Protein AF-A0A2W5T8I3-F1 (afdb_monomer)

Sequence (502 aa):
MRQVSIVLLALAMSGCCCGGSLKKETYASVPLTLAEAKDLAKTGAEVTVTRETRSSVSSGGFACAHSPLCVIVLPIVLFQAAFPAKWDAVVVKKDGKVVLVAEYETNGALIHAQHLVGDELRETRFVELRALGKKAYVDSARLVPLPDGGLNRISLPLSGQHDFIQEERALLASTKDPRKRAEAIREARLQLEEEGLAFARERLSDPAEDDKTKSLVLVGNCEADLVEAAEEAPGPWTDLQLASCYESGPKKDAMYRKVAQAACAEGTSDDLLDEMERELTREHSQLVPELSKCPPGPRRALLSLWLQQAPDEAELEQLMRSKLADRAQKHLLVTEPSHRVQMVKLIRDDKNTQPILTNLTSHQTVLEPELLASLAEYYVKPKGFFTTSPRAQILRLFDNAARAKAPTQSAREVLLAALARSPKKDDVALYQSALLALGDVSRVPEVSKYVRDPVPLGFPGLEVELPAFALRLHGCTVDQLQALADKKTAAVKCGDRPEAQP

Foldseek 3Di:
DPVVVVVVVVVVVCVVVPLPQFAEAELDPDDFFPVVQVCVVVVVKDKDKDKDFPPPDPDDDPDDDDDPVCVVCVVVVVVCVVPTFIWIWMWIGDPNHTAKTFIAHPVGGTAKMWGDDPNWTWIWHWADQSLLSHIYIAGQFTWDADPVRHTDTHGDQRVVRPCVLVVLVVSLVPDDDLLSNLVNLLSLLVGRPPVSLVSLLVLLQDLPRDQLSLLSNLVVPLDPSSLVSNVNHHDLSSLLSSLVSDDDDDSNLVSLLRNLQLLLDPPNDPVSVVSNLVRCLVVQPSNVVSLVVRDQALSSCQSCLSSLHHDDLVRLVRVCVDPNVLVNLLSQDLVDQSSLVSLLVCCQVVHPLQSSLVVCLVVLRAHAQVSLLSVLVVLLPDPVSDFLQSLLSNLSNLLSNQLVVHDNVNSLVSLVVSLVPDPDPLSVLSSLLSNLSNPPVVSQLVLLQQQAPPADPDRDRHSSNSSSSSLVQQAADNVQSVCSNVVVDSDDDGDHRPNDDD

Structure (mmCIF, N/CA/C/O backbone):
data_AF-A0A2W5T8I3-F1
#
_entry.id   AF-A0A2W5T8I3-F1
#
loop_
_atom_site.group_PDB
_atom_site.id
_atom_site.type_symbol
_atom_site.label_atom_id
_atom_site.label_alt_id
_atom_site.label_comp_id
_atom_site.label_asym_id
_atom_site.label_entity_id
_atom_site.label_seq_id
_atom_site.pdbx_PDB_ins_code
_atom_site.Cartn_x
_atom_site.Cartn_y
_atom_site.Cartn_z
_atom_site.occupancy
_atom_site.B_iso_or_equiv
_atom_site.auth_seq_id
_atom_site.auth_comp_id
_atom_site.auth_asym_id
_atom_site.auth_atom_id
_atom_site.pdbx_PDB_model_num
ATOM 1 N N . MET A 1 1 ? -32.036 7.475 -23.024 1.00 41.59 1 MET A N 1
ATOM 2 C CA . MET A 1 1 ? -31.032 6.586 -22.386 1.00 41.59 1 MET A CA 1
ATOM 3 C C . MET A 1 1 ? -30.065 7.306 -21.422 1.00 41.59 1 MET A C 1
ATOM 5 O O . MET A 1 1 ? -28.977 6.808 -21.192 1.00 41.59 1 MET A O 1
ATOM 9 N N . ARG A 1 2 ? -30.440 8.438 -20.795 1.00 31.78 2 ARG A N 1
ATOM 10 C CA . ARG A 1 2 ? -29.611 9.126 -19.770 1.00 31.78 2 ARG A CA 1
ATOM 11 C C . ARG A 1 2 ? -30.223 9.139 -18.357 1.00 31.78 2 ARG A C 1
ATOM 13 O O . ARG A 1 2 ? -29.573 9.581 -17.425 1.00 31.78 2 ARG A O 1
ATOM 20 N N . GLN A 1 3 ? -31.437 8.609 -18.186 1.00 31.53 3 GLN A N 1
ATOM 21 C CA . GLN A 1 3 ? -32.122 8.519 -16.885 1.00 31.53 3 GLN A CA 1
ATOM 22 C C . GLN A 1 3 ? -31.945 7.166 -16.173 1.00 31.53 3 GLN A C 1
ATOM 24 O O . GLN A 1 3 ? -32.272 7.054 -14.999 1.00 31.53 3 GLN A O 1
ATOM 29 N N . VAL A 1 4 ? -31.380 6.153 -16.839 1.00 35.38 4 VAL A N 1
ATOM 30 C CA . VAL A 1 4 ? -31.184 4.813 -16.247 1.00 35.38 4 VAL A CA 1
ATOM 31 C C . VAL A 1 4 ? -29.911 4.748 -15.384 1.00 35.38 4 VAL A C 1
ATOM 33 O O . VAL A 1 4 ? -29.843 3.972 -14.437 1.00 35.38 4 VAL A O 1
ATOM 36 N N . SER A 1 5 ? -28.927 5.621 -15.625 1.00 34.28 5 SER A N 1
ATOM 37 C CA . SER A 1 5 ? -27.641 5.600 -14.909 1.00 34.28 5 SER A CA 1
ATOM 38 C C . SER A 1 5 ? -27.685 6.209 -13.499 1.00 34.28 5 SER A C 1
ATOM 40 O O . SER A 1 5 ? -26.857 5.853 -12.669 1.00 34.28 5 SER A O 1
ATOM 42 N N . ILE A 1 6 ? -28.653 7.083 -13.194 1.00 38.66 6 ILE A N 1
ATOM 43 C CA . ILE A 1 6 ? -28.779 7.708 -11.860 1.00 38.66 6 ILE A CA 1
ATOM 44 C C . ILE A 1 6 ? -29.462 6.757 -10.862 1.00 38.66 6 ILE A C 1
ATOM 46 O O . ILE A 1 6 ? -29.128 6.750 -9.680 1.00 38.66 6 ILE A O 1
ATOM 50 N N . VAL A 1 7 ? -30.350 5.880 -11.341 1.00 39.03 7 VAL A N 1
ATOM 51 C CA . VAL A 1 7 ? -31.043 4.895 -10.494 1.00 39.03 7 VAL A CA 1
ATOM 52 C C . VAL A 1 7 ? -30.097 3.770 -10.049 1.00 39.03 7 VAL A C 1
ATOM 54 O O . VAL A 1 7 ? -30.164 3.338 -8.902 1.00 39.03 7 VAL A O 1
ATOM 57 N N . LEU A 1 8 ? -29.143 3.355 -10.893 1.00 36.75 8 LEU A N 1
ATOM 58 C CA . LEU A 1 8 ? -28.149 2.337 -10.521 1.00 36.75 8 LEU A CA 1
ATOM 59 C C . LEU A 1 8 ? -27.115 2.827 -9.491 1.00 36.75 8 LEU A C 1
ATOM 61 O O . LEU A 1 8 ? -26.665 2.030 -8.671 1.00 36.75 8 LEU A O 1
ATOM 65 N N . LEU A 1 9 ? -26.776 4.121 -9.477 1.00 35.03 9 LEU A N 1
ATOM 66 C CA . LEU A 1 9 ? -25.848 4.680 -8.485 1.00 35.03 9 LEU A CA 1
ATOM 67 C C . LEU A 1 9 ? -26.503 4.811 -7.095 1.00 35.03 9 LEU A C 1
ATOM 69 O O . LEU A 1 9 ? -25.846 4.591 -6.080 1.00 35.03 9 LEU A O 1
ATOM 73 N N . ALA A 1 10 ? -27.812 5.086 -7.044 1.00 39.25 10 ALA A N 1
ATOM 74 C CA . ALA A 1 10 ? -28.585 5.090 -5.800 1.00 39.25 10 ALA A CA 1
ATOM 75 C C . ALA A 1 10 ? -28.815 3.668 -5.247 1.00 39.25 10 ALA A C 1
ATOM 77 O O . ALA A 1 10 ? -28.741 3.455 -4.038 1.00 39.25 10 ALA A O 1
ATOM 78 N N . LEU A 1 11 ? -29.009 2.672 -6.122 1.00 37.78 11 LEU A N 1
ATOM 79 C CA . LEU A 1 11 ? -29.131 1.267 -5.716 1.00 37.78 11 LEU A CA 1
ATOM 80 C C . LEU A 1 11 ? -27.802 0.671 -5.220 1.00 37.78 11 LEU A C 1
ATOM 82 O O . LEU A 1 11 ? -27.807 -0.063 -4.231 1.00 37.78 11 LEU A O 1
ATOM 86 N N . ALA A 1 12 ? -26.661 1.048 -5.806 1.00 37.72 12 ALA A N 1
ATOM 87 C CA . ALA A 1 12 ? -25.344 0.622 -5.320 1.00 37.72 12 ALA A CA 1
ATOM 88 C C . ALA A 1 12 ? -24.998 1.201 -3.932 1.00 37.72 12 ALA A C 1
ATOM 90 O O . ALA A 1 12 ? -24.348 0.527 -3.136 1.00 37.72 12 ALA A O 1
ATOM 91 N N . MET A 1 13 ? -25.489 2.402 -3.597 1.00 35.66 13 MET A N 1
ATO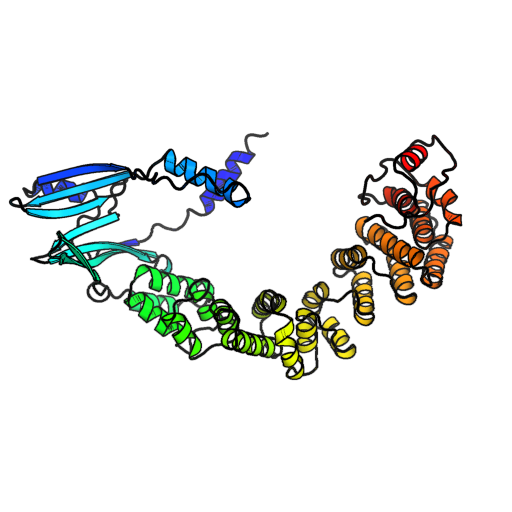M 92 C CA . MET A 1 13 ? -25.338 2.977 -2.250 1.00 35.66 13 MET A CA 1
ATOM 93 C C . MET A 1 13 ? -26.336 2.411 -1.227 1.00 35.66 13 MET A C 1
ATOM 95 O O . MET A 1 13 ? -26.045 2.407 -0.034 1.00 35.66 13 MET A O 1
ATOM 99 N N . SER A 1 14 ? -27.471 1.858 -1.668 1.00 36.25 14 SER A N 1
ATOM 100 C CA . SER A 1 14 ? -28.411 1.153 -0.780 1.00 36.25 14 SER A CA 1
ATOM 101 C C . SER A 1 14 ? -27.966 -0.272 -0.406 1.00 36.25 14 SER A C 1
ATOM 103 O O . SER A 1 14 ? -28.430 -0.824 0.590 1.00 36.25 14 SER A O 1
ATOM 105 N N . GLY A 1 15 ? -27.018 -0.853 -1.154 1.00 30.86 15 GLY A N 1
ATOM 106 C CA . GLY A 1 15 ? -26.476 -2.195 -0.904 1.00 30.86 15 GLY A CA 1
ATOM 107 C C . GLY A 1 15 ? -25.612 -2.318 0.360 1.00 30.86 15 GLY A C 1
ATOM 108 O O . GLY A 1 15 ? -25.410 -3.428 0.842 1.00 30.86 15 GLY A O 1
ATOM 109 N N . CYS A 1 16 ? -25.158 -1.200 0.940 1.00 37.78 16 CYS A N 1
ATOM 110 C CA . CYS A 1 16 ? -24.449 -1.178 2.228 1.00 37.78 16 CYS A CA 1
ATOM 111 C C . CYS A 1 16 ? -25.392 -1.086 3.447 1.00 37.78 16 CYS A C 1
ATOM 113 O O . CYS A 1 16 ? -24.935 -1.176 4.583 1.00 37.78 16 CYS A O 1
ATOM 115 N N . CYS A 1 17 ? -26.706 -0.926 3.244 1.00 33.44 17 CYS A N 1
ATOM 116 C CA . CYS A 1 17 ? -27.687 -0.767 4.326 1.00 33.44 17 CYS A CA 1
ATOM 117 C C . CYS A 1 17 ? -28.330 -2.085 4.797 1.00 33.44 17 CYS A C 1
ATOM 119 O O . CYS A 1 17 ? -29.236 -2.052 5.623 1.00 33.44 17 CYS A O 1
ATOM 121 N N . CYS A 1 18 ? -27.860 -3.245 4.328 1.00 35.25 18 CYS A N 1
ATOM 122 C CA . CYS A 1 18 ? -28.290 -4.560 4.827 1.00 35.25 18 CYS A CA 1
ATOM 123 C C . CYS A 1 18 ? -27.475 -5.031 6.048 1.00 35.25 18 CYS A C 1
ATOM 125 O O . CYS A 1 18 ? -27.253 -6.227 6.229 1.00 35.25 18 CYS A O 1
ATOM 127 N N . GLY A 1 19 ? -27.021 -4.105 6.896 1.00 44.81 19 GLY A N 1
ATOM 128 C CA . GLY A 1 19 ? -26.672 -4.453 8.269 1.00 44.81 19 GLY A CA 1
ATOM 129 C C . GLY A 1 19 ? -27.969 -4.813 8.981 1.00 44.81 19 GLY A C 1
ATOM 130 O O . GLY A 1 19 ? -28.827 -3.947 9.149 1.00 44.81 19 GLY A O 1
ATOM 131 N N . GLY A 1 20 ? -28.156 -6.090 9.324 1.00 55.31 20 GLY A N 1
ATOM 132 C CA . GLY A 1 20 ? -29.313 -6.528 10.102 1.00 55.31 20 GLY A CA 1
ATOM 133 C C . GLY A 1 20 ? -29.509 -5.616 11.314 1.00 55.31 20 GLY A C 1
ATOM 134 O O . GLY A 1 20 ? -28.536 -5.184 11.932 1.00 55.31 20 GLY A O 1
ATOM 135 N N . SER A 1 21 ? -30.759 -5.272 11.623 1.00 77.38 21 SER A N 1
ATOM 136 C CA . SER A 1 21 ? -31.069 -4.422 12.772 1.00 77.38 21 SER A CA 1
ATOM 137 C C . SER A 1 21 ? -30.440 -5.014 14.035 1.00 77.38 21 SER A C 1
ATOM 139 O O . SER A 1 21 ? -30.730 -6.166 14.364 1.00 77.38 21 SER A O 1
ATOM 141 N N . LEU A 1 22 ? -29.601 -4.238 14.730 1.00 86.50 22 LEU A N 1
ATOM 142 C CA . LEU A 1 22 ? -28.978 -4.665 15.984 1.00 86.50 22 LEU A CA 1
ATOM 143 C C . LEU A 1 22 ? -30.056 -5.094 16.986 1.00 86.50 22 LEU A C 1
ATOM 145 O O . LEU A 1 22 ? -31.086 -4.423 17.129 1.00 86.50 22 LEU A O 1
ATOM 149 N N . LYS A 1 23 ? -29.816 -6.200 17.693 1.00 89.81 23 LYS A N 1
ATOM 150 C CA . LYS A 1 23 ? -30.704 -6.671 18.755 1.00 89.81 23 LYS A CA 1
ATOM 151 C C . LYS A 1 23 ? -30.699 -5.639 19.879 1.00 89.81 23 LYS A C 1
ATOM 153 O O . LYS A 1 23 ? -29.652 -5.350 20.458 1.00 89.81 23 LYS A O 1
ATOM 158 N N . LYS A 1 24 ? -31.868 -5.065 20.162 1.00 88.25 24 LYS A N 1
ATOM 159 C CA . LYS A 1 24 ? -32.041 -4.108 21.256 1.00 88.25 24 LYS A CA 1
ATOM 160 C C . LYS A 1 24 ? -32.137 -4.860 22.579 1.00 88.25 24 LYS A C 1
ATOM 162 O O . LYS A 1 24 ? -32.977 -5.748 22.713 1.00 88.25 24 LYS A O 1
ATOM 167 N N . GLU A 1 25 ? -31.301 -4.488 23.536 1.00 91.25 25 GLU A N 1
ATOM 168 C CA . GLU A 1 25 ? -31.305 -5.014 24.903 1.00 91.25 25 GLU A CA 1
ATOM 169 C C . GLU A 1 25 ? -31.332 -3.835 25.882 1.00 91.25 25 GLU A C 1
ATOM 171 O O . GLU A 1 25 ? -30.866 -2.739 25.564 1.00 91.25 25 GLU A O 1
ATOM 176 N N . THR A 1 26 ? -31.929 -4.023 27.055 1.00 89.94 26 THR A N 1
ATOM 177 C CA . THR A 1 26 ? -32.004 -2.970 28.068 1.00 89.94 26 THR A CA 1
ATOM 178 C C . THR A 1 26 ? -31.643 -3.517 29.426 1.00 89.94 26 THR A C 1
ATOM 180 O O . THR A 1 26 ? -32.146 -4.560 29.841 1.00 89.94 26 THR A O 1
ATOM 183 N N . TYR A 1 27 ? -30.782 -2.775 30.100 1.00 89.50 27 TYR A N 1
ATOM 184 C CA . TYR A 1 27 ? -30.349 -3.011 31.470 1.00 89.50 27 TYR A CA 1
ATOM 185 C C . TYR A 1 27 ? -30.608 -1.776 32.346 1.00 89.50 27 TYR A C 1
ATOM 187 O O . TYR A 1 27 ? -30.509 -1.850 33.566 1.00 89.50 27 TYR A O 1
ATOM 195 N N . ALA A 1 28 ? -31.003 -0.661 31.722 1.00 85.06 28 ALA A N 1
ATOM 196 C CA . ALA A 1 28 ? -31.432 0.561 32.380 1.00 85.06 28 ALA A CA 1
ATOM 197 C C . ALA A 1 28 ? -32.933 0.547 32.714 1.00 85.06 28 ALA A C 1
ATOM 199 O O . ALA A 1 28 ? -33.745 -0.087 32.031 1.00 85.06 28 ALA A O 1
ATOM 200 N N . SER A 1 29 ? -33.302 1.307 33.747 1.00 83.50 29 SER A N 1
ATOM 201 C CA . SER A 1 29 ? -34.682 1.446 34.240 1.00 83.50 29 SER A CA 1
ATOM 202 C C . SER A 1 29 ? -35.355 2.732 33.741 1.00 83.50 29 SER A C 1
ATOM 204 O O . SER A 1 29 ? -36.001 3.443 34.511 1.00 83.50 29 SER A O 1
ATOM 206 N N . VAL A 1 30 ? -35.200 3.050 32.452 1.00 90.94 30 VAL A N 1
ATOM 207 C CA . VAL A 1 30 ? -35.780 4.251 31.823 1.00 90.94 30 VAL A CA 1
ATOM 208 C C . VAL A 1 30 ? -36.664 3.896 30.626 1.00 90.94 30 VAL A C 1
ATOM 210 O O . VAL A 1 30 ? -36.440 2.866 29.989 1.00 90.94 30 VAL A O 1
ATOM 213 N N . PRO A 1 31 ? -37.651 4.745 30.280 1.00 92.50 31 PRO A N 1
ATOM 214 C CA . PRO A 1 31 ? -38.389 4.608 29.029 1.00 92.50 31 PRO A CA 1
ATOM 215 C C . PRO A 1 31 ? -37.435 4.652 27.830 1.00 92.50 31 PRO A C 1
ATOM 217 O O . PRO A 1 31 ? -36.652 5.590 27.682 1.00 92.50 31 PRO A O 1
ATOM 220 N N . LEU A 1 32 ? -37.503 3.650 26.957 1.00 91.69 32 LEU A N 1
ATOM 221 C CA . LEU A 1 32 ? -36.641 3.557 25.772 1.00 91.69 32 LEU A CA 1
ATOM 222 C C . LEU A 1 32 ? -37.272 4.223 24.554 1.00 91.69 32 LEU A C 1
ATOM 224 O O . LEU A 1 32 ? -36.594 4.466 23.549 1.00 91.69 32 LEU A O 1
ATOM 228 N N . THR A 1 33 ? -38.573 4.504 24.638 1.00 93.00 33 THR A N 1
ATOM 229 C CA . THR A 1 33 ? -39.315 5.198 23.596 1.00 93.00 33 THR A CA 1
ATOM 230 C C . THR A 1 33 ? -40.023 6.445 24.109 1.00 93.00 33 THR A C 1
ATOM 232 O O . THR A 1 33 ? -40.493 6.508 25.245 1.00 93.00 33 THR A O 1
ATOM 235 N N . LEU A 1 34 ? -40.183 7.438 23.231 1.00 93.50 34 LEU A N 1
ATOM 236 C CA . LEU A 1 34 ? -40.958 8.645 23.529 1.00 93.50 34 LEU A CA 1
ATOM 237 C C . LEU A 1 34 ? -42.411 8.312 23.916 1.00 93.50 34 LEU A C 1
ATOM 239 O O . LEU A 1 34 ? -43.028 9.035 24.696 1.00 93.50 34 LEU A O 1
ATOM 243 N N . ALA A 1 35 ? -42.967 7.227 23.368 1.00 94.00 35 ALA A N 1
ATOM 244 C CA . ALA A 1 35 ? -44.300 6.748 23.719 1.00 94.00 35 ALA A CA 1
ATOM 245 C C . ALA A 1 35 ? -44.356 6.263 25.176 1.00 94.00 35 ALA A C 1
ATOM 247 O O . ALA A 1 35 ? -45.226 6.703 25.924 1.00 94.00 35 ALA A O 1
ATOM 248 N N . GLU A 1 36 ? -43.391 5.444 25.600 1.00 94.00 36 GLU A N 1
ATOM 249 C CA . GLU A 1 36 ? -43.268 4.998 26.995 1.00 94.00 36 GLU A CA 1
ATOM 250 C C . GLU A 1 36 ? -43.058 6.181 27.953 1.00 94.00 36 GLU A C 1
ATOM 252 O O . GLU A 1 36 ? -43.671 6.231 29.018 1.00 94.00 36 GLU A O 1
ATOM 257 N N . ALA A 1 37 ? -42.252 7.175 27.562 1.00 93.25 37 ALA A N 1
ATOM 258 C CA . ALA A 1 37 ? -42.017 8.364 28.381 1.00 93.25 37 ALA A CA 1
ATOM 259 C C . ALA A 1 37 ? -43.290 9.202 28.572 1.00 93.25 37 ALA A C 1
ATOM 261 O O . ALA A 1 37 ? -43.576 9.664 29.675 1.00 93.25 37 ALA A O 1
ATOM 262 N N . LYS A 1 38 ? -44.090 9.370 27.510 1.00 92.62 38 LYS A N 1
ATOM 263 C CA . LYS A 1 38 ? -45.395 10.049 27.576 1.00 92.62 38 LYS A CA 1
ATOM 264 C C . LYS A 1 38 ? -46.400 9.280 28.428 1.00 92.62 38 LYS A C 1
ATOM 266 O O . LYS A 1 38 ? -47.205 9.895 29.124 1.00 92.62 38 LYS A O 1
ATOM 271 N N . ASP A 1 39 ? -46.327 7.955 28.417 1.00 94.81 39 ASP A N 1
ATOM 272 C CA . ASP A 1 39 ? -47.200 7.098 29.214 1.00 94.81 39 ASP A CA 1
ATOM 273 C C . ASP A 1 39 ? -46.960 7.223 30.724 1.00 94.81 39 ASP A C 1
ATOM 275 O O . ASP A 1 39 ? -47.876 6.942 31.501 1.00 94.81 39 ASP A O 1
ATOM 279 N N . LEU A 1 40 ? -45.816 7.767 31.161 1.00 91.06 40 LEU A N 1
ATOM 280 C CA . LEU A 1 40 ? -45.598 8.124 32.567 1.00 91.06 40 LEU A CA 1
ATOM 281 C C . LEU A 1 40 ? -46.617 9.154 33.081 1.00 91.06 40 LEU A C 1
ATOM 283 O O . LEU A 1 40 ? -46.941 9.132 34.270 1.00 91.06 40 LEU A O 1
ATOM 287 N N . ALA A 1 41 ? -47.213 9.979 32.212 1.00 89.75 41 ALA A N 1
ATOM 288 C CA . ALA A 1 41 ? -48.283 10.900 32.605 1.00 89.75 41 ALA A CA 1
ATOM 289 C C . ALA A 1 41 ? -49.517 10.170 33.167 1.00 89.75 41 ALA A C 1
ATOM 291 O O . ALA A 1 41 ? -50.195 10.675 34.062 1.00 89.75 41 ALA A O 1
ATOM 292 N N . LYS A 1 42 ? -49.774 8.931 32.717 1.00 90.50 42 LYS A N 1
ATOM 293 C CA . LYS A 1 42 ? -50.869 8.083 33.227 1.00 90.50 42 LYS A CA 1
ATOM 294 C C . LYS A 1 42 ? -50.659 7.668 34.687 1.00 90.50 42 LYS A C 1
ATOM 296 O O . LYS A 1 42 ? -51.609 7.255 35.343 1.00 90.50 42 LYS A O 1
ATOM 301 N N . THR A 1 43 ? -49.434 7.789 35.201 1.00 86.25 43 THR A N 1
ATOM 302 C CA . THR A 1 43 ? -49.076 7.465 36.592 1.00 86.25 43 THR A CA 1
ATOM 303 C C . THR A 1 43 ? -49.149 8.673 37.535 1.00 86.25 43 THR A C 1
ATOM 305 O O . THR A 1 43 ? -48.780 8.561 38.702 1.00 86.25 43 THR A O 1
ATOM 308 N N . GLY A 1 44 ? -49.630 9.826 37.046 1.00 86.19 44 GLY A N 1
ATOM 309 C CA . GLY A 1 44 ? -49.733 11.072 37.812 1.00 86.19 44 GLY A CA 1
ATOM 310 C C . GLY A 1 44 ? -48.493 11.971 37.742 1.00 86.19 44 GLY A C 1
ATOM 311 O O . GLY A 1 44 ? -48.441 12.974 38.448 1.00 86.19 44 GLY A O 1
ATOM 312 N N . ALA A 1 45 ? -47.504 11.637 36.907 1.00 90.56 45 ALA A N 1
ATOM 313 C CA . ALA A 1 45 ? -46.348 12.494 36.656 1.00 90.56 45 ALA A CA 1
ATOM 314 C C . ALA A 1 45 ? -46.681 13.624 35.662 1.00 90.56 45 ALA A C 1
ATOM 316 O O . ALA A 1 45 ? -47.448 13.438 34.717 1.00 90.56 45 ALA A O 1
ATOM 317 N N . GLU A 1 46 ? -46.066 14.790 35.836 1.00 92.81 46 GLU A N 1
ATOM 318 C CA . GLU A 1 46 ? -46.083 15.867 34.844 1.00 92.81 46 GLU A CA 1
ATOM 319 C C . GLU A 1 46 ? -45.016 15.564 33.785 1.00 92.81 46 GLU A C 1
ATOM 321 O O . GLU A 1 46 ? -43.840 15.424 34.119 1.00 92.81 46 GLU A O 1
ATOM 326 N N . VAL A 1 47 ? -45.414 15.445 32.516 1.00 92.44 47 VAL A N 1
ATOM 327 C CA . VAL A 1 47 ? -44.501 15.158 31.399 1.00 92.44 47 VAL A CA 1
ATOM 328 C C . VAL A 1 47 ? -44.513 16.323 30.418 1.00 92.44 47 VAL A C 1
ATOM 330 O O . VAL A 1 47 ? -45.533 16.603 29.788 1.00 92.44 47 VAL A O 1
ATOM 333 N N . THR A 1 48 ? -43.357 16.955 30.242 1.00 93.00 48 THR A N 1
ATOM 334 C CA . THR A 1 48 ? -43.147 18.036 29.276 1.00 93.00 48 THR A CA 1
ATOM 335 C C . THR A 1 48 ? -42.295 17.521 28.132 1.00 93.00 48 THR A C 1
ATOM 337 O O . THR A 1 48 ? -41.234 16.951 28.368 1.00 93.00 48 THR A O 1
ATOM 340 N N . VAL A 1 49 ? -42.751 17.725 26.895 1.00 92.25 49 VAL A N 1
ATOM 341 C CA . VAL A 1 49 ? -42.016 17.347 25.682 1.00 92.25 49 VAL A CA 1
ATOM 342 C C . VAL A 1 49 ? -41.781 18.592 24.839 1.00 92.25 49 VAL A C 1
ATOM 344 O O . VAL A 1 49 ? -42.740 19.226 24.396 1.00 92.25 49 VAL A O 1
ATOM 347 N N . THR A 1 50 ? -40.516 18.904 24.585 1.00 91.75 50 THR A N 1
ATOM 348 C CA . THR A 1 50 ? -40.085 20.043 23.774 1.00 91.75 50 THR A CA 1
ATOM 349 C C . THR A 1 50 ? -39.273 19.530 22.598 1.00 91.75 50 THR A C 1
ATOM 351 O O . THR A 1 50 ? -38.318 18.780 22.771 1.00 91.75 50 THR A O 1
ATOM 354 N N . ARG A 1 51 ? -39.640 19.933 21.381 1.00 90.25 51 ARG A N 1
ATOM 355 C CA . ARG A 1 51 ? -38.833 19.624 20.202 1.00 90.25 51 ARG A CA 1
ATOM 356 C C . ARG A 1 51 ? -37.670 20.595 20.112 1.00 90.25 51 ARG A C 1
ATOM 358 O O . ARG A 1 51 ? -37.890 21.793 19.945 1.00 90.25 51 ARG A O 1
ATOM 365 N N . GLU A 1 52 ? -36.461 20.062 20.151 1.00 86.25 52 GLU A N 1
ATOM 366 C CA . GLU A 1 52 ? -35.231 20.827 20.030 1.00 86.25 52 GLU A CA 1
ATOM 367 C C . GLU A 1 52 ? -34.561 20.597 18.672 1.00 86.25 52 GLU A C 1
ATOM 369 O O . GLU A 1 52 ? -34.774 19.601 17.971 1.00 86.25 52 GLU A O 1
ATOM 374 N N . THR A 1 53 ? -33.764 21.579 18.275 1.00 79.31 53 THR A N 1
ATOM 375 C CA . THR A 1 53 ? -32.983 21.591 17.038 1.00 79.31 53 THR A CA 1
ATOM 376 C C . THR A 1 53 ? -31.575 22.015 17.395 1.00 79.31 53 THR A C 1
ATOM 378 O O . THR A 1 53 ? -31.412 23.088 17.979 1.00 79.31 53 THR A O 1
ATOM 381 N N . ARG A 1 54 ? -30.551 21.248 16.995 1.00 67.12 54 ARG 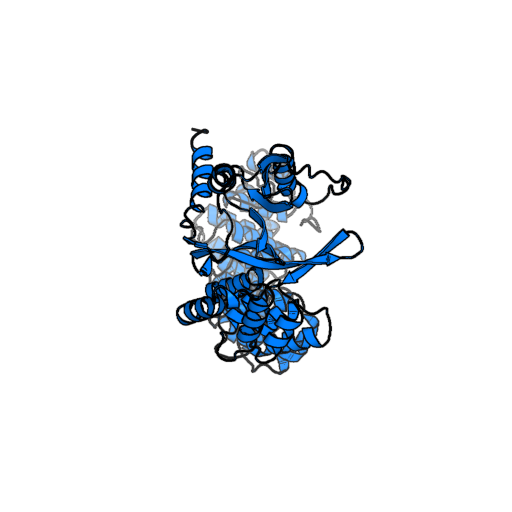A N 1
ATOM 382 C CA . ARG A 1 54 ? -29.166 21.728 17.120 1.00 67.12 54 ARG A CA 1
ATOM 383 C C . ARG A 1 54 ? -28.986 22.908 16.179 1.00 67.12 54 ARG A C 1
ATOM 385 O O . ARG A 1 54 ? -28.860 22.732 14.969 1.00 67.12 54 ARG A O 1
ATOM 392 N N . SER A 1 55 ? -28.937 24.113 16.719 1.00 51.97 55 SER A N 1
ATOM 393 C CA . SER A 1 55 ? -28.437 25.288 16.013 1.00 51.97 55 SER A CA 1
ATOM 394 C C . SER A 1 55 ? -26.906 25.244 16.018 1.00 51.97 55 SER A C 1
ATOM 396 O O . SER A 1 55 ? -26.240 25.981 16.737 1.00 51.97 55 SER A O 1
ATOM 398 N N . SER A 1 56 ? -26.307 24.343 15.236 1.00 42.44 56 SER A N 1
ATOM 399 C CA . SER A 1 56 ? -24.853 24.323 15.053 1.00 42.44 56 SER A CA 1
ATOM 400 C C . SER A 1 56 ? -24.442 25.309 13.961 1.00 42.44 56 SER A C 1
ATOM 402 O O . SER A 1 56 ? -24.196 24.916 12.825 1.00 42.44 56 SER A O 1
ATOM 404 N N . VAL A 1 57 ? -24.344 26.591 14.313 1.00 39.03 57 VAL A N 1
ATOM 405 C CA . VAL A 1 57 ? -23.422 27.513 13.634 1.00 39.03 57 VAL A CA 1
ATOM 406 C C . VAL A 1 57 ? -22.748 28.378 14.699 1.00 39.03 57 VAL A C 1
ATOM 408 O O . VAL A 1 57 ? -23.046 29.558 14.852 1.00 39.03 57 VAL A O 1
ATOM 411 N N . SER A 1 58 ? -21.817 27.793 15.458 1.00 33.69 58 SER A N 1
ATOM 412 C CA . SER A 1 58 ? -20.723 28.599 15.996 1.00 33.69 58 SER A CA 1
ATOM 413 C C . SER A 1 58 ? -19.828 28.952 14.812 1.00 33.69 58 SER A C 1
ATOM 415 O O . SER A 1 58 ? -19.253 28.074 14.168 1.00 33.69 58 SER A O 1
ATOM 417 N N . SER A 1 59 ? -19.777 30.237 14.494 1.00 35.12 59 SER A N 1
ATOM 418 C CA . SER A 1 59 ? -18.979 30.853 13.442 1.00 35.12 59 SER A CA 1
ATOM 419 C C . SER A 1 59 ? -17.487 30.501 13.554 1.00 35.12 59 SER A C 1
ATOM 421 O O . SER A 1 59 ? -16.730 31.196 14.228 1.00 35.12 59 SER A O 1
ATOM 423 N N . GLY A 1 60 ? -17.054 29.440 12.873 1.00 32.38 60 GLY A N 1
ATOM 424 C CA . GLY A 1 60 ? -15.661 29.239 12.475 1.00 32.38 60 GLY A CA 1
ATOM 425 C C . GLY A 1 60 ? -15.453 29.879 11.103 1.00 32.38 60 GLY A C 1
ATOM 426 O O . GLY A 1 60 ? -16.128 29.508 10.146 1.00 32.38 60 GLY A O 1
ATOM 427 N N . GLY A 1 61 ? -14.592 30.894 11.023 1.00 33.34 61 GLY A N 1
ATOM 428 C CA . GLY A 1 61 ? -14.419 31.748 9.846 1.00 33.34 61 GLY A CA 1
ATOM 429 C C . GLY A 1 61 ? -14.117 30.997 8.542 1.00 33.34 61 GLY A C 1
ATOM 430 O O . GLY A 1 61 ? -13.307 30.074 8.498 1.00 33.34 61 GLY A O 1
ATOM 431 N N . PHE A 1 62 ? -14.747 31.461 7.460 1.00 35.72 62 PHE A N 1
ATOM 432 C CA . PHE A 1 62 ? -14.510 31.074 6.066 1.00 35.72 62 PHE A CA 1
ATOM 433 C C . PHE A 1 62 ? -13.108 31.499 5.585 1.00 35.72 62 PHE A C 1
ATOM 435 O O . PHE A 1 62 ? -12.961 32.439 4.807 1.00 35.72 62 PHE A O 1
ATOM 442 N N . ALA A 1 63 ? -12.063 30.809 6.036 1.00 35.12 63 ALA A N 1
ATOM 443 C CA . ALA A 1 63 ? -10.694 31.028 5.568 1.00 35.12 63 ALA A CA 1
ATOM 444 C C . ALA A 1 63 ? -9.956 29.698 5.341 1.00 35.12 63 ALA A C 1
ATOM 446 O O . ALA A 1 63 ? -8.917 29.446 5.934 1.00 35.12 63 ALA A O 1
ATOM 447 N N . CYS A 1 64 ? -10.497 28.821 4.492 1.00 35.72 64 CYS A N 1
ATOM 448 C CA . CYS A 1 64 ? -9.809 27.615 4.014 1.00 35.72 64 CYS A CA 1
ATOM 449 C C . CYS A 1 64 ? -10.267 27.303 2.582 1.00 35.72 64 CYS A C 1
ATOM 451 O O . CYS A 1 64 ? -11.120 26.448 2.364 1.00 35.72 64 CYS A O 1
ATOM 453 N N . ALA A 1 65 ? -9.731 28.028 1.601 1.00 36.34 65 ALA A N 1
ATOM 454 C CA . ALA A 1 65 ? -10.061 27.862 0.187 1.00 36.34 65 ALA A CA 1
ATOM 455 C C . ALA A 1 65 ? -8.841 27.395 -0.625 1.00 36.34 65 ALA A C 1
ATOM 457 O O . ALA A 1 65 ? -8.426 28.097 -1.535 1.00 36.34 65 ALA A O 1
ATOM 458 N N . HIS A 1 66 ? -8.241 26.235 -0.307 1.00 48.50 66 HIS A N 1
ATOM 459 C CA . HIS A 1 66 ? -7.104 25.722 -1.104 1.00 48.50 66 HIS A CA 1
ATOM 460 C C . HIS A 1 66 ? -6.989 24.184 -1.210 1.00 48.50 66 HIS A C 1
ATOM 462 O O . HIS A 1 66 ? -6.053 23.703 -1.841 1.00 48.50 66 HIS A O 1
ATOM 468 N N . SER A 1 67 ? -7.899 23.391 -0.624 1.00 47.25 67 SER A N 1
ATOM 469 C CA . SER A 1 67 ? -7.799 21.918 -0.622 1.00 47.25 67 SER A CA 1
ATOM 470 C C . SER A 1 67 ? -8.976 21.252 -1.356 1.00 47.25 67 SER A C 1
ATOM 472 O O . SER A 1 67 ? -10.119 21.663 -1.146 1.00 47.25 67 SER A O 1
ATOM 474 N N . PRO A 1 68 ? -8.753 20.183 -2.153 1.00 53.50 68 PRO A N 1
ATOM 475 C CA . PRO A 1 68 ? -9.820 19.352 -2.730 1.00 53.50 68 PRO A CA 1
ATOM 476 C C . PRO A 1 68 ? -10.796 18.790 -1.683 1.00 53.50 68 PRO A C 1
ATOM 478 O O . PRO A 1 68 ? -11.961 18.534 -1.990 1.00 53.50 68 PRO A O 1
ATOM 481 N N . LEU A 1 69 ? -10.348 18.660 -0.429 1.00 50.31 69 LEU A N 1
ATOM 482 C CA . LEU A 1 69 ? -11.173 18.250 0.707 1.00 50.31 69 LEU A CA 1
ATOM 483 C C . LEU A 1 69 ? -12.352 19.218 0.939 1.00 50.31 69 LEU A C 1
ATOM 485 O O . LEU A 1 69 ? -13.439 18.791 1.322 1.00 50.31 69 LEU A O 1
ATOM 489 N N . CYS A 1 70 ? -12.184 20.510 0.631 1.00 53.25 70 CYS A N 1
ATOM 490 C CA . CYS A 1 70 ? -13.214 21.536 0.807 1.00 53.25 70 CYS A CA 1
ATOM 491 C C . CYS A 1 70 ? -14.427 21.331 -0.120 1.00 53.25 70 CYS A C 1
ATOM 493 O O . CYS A 1 70 ? -15.544 21.663 0.265 1.00 53.25 70 CYS A O 1
ATOM 495 N N . VAL A 1 71 ? -14.243 20.743 -1.308 1.00 59.22 71 VAL A N 1
ATOM 496 C CA . VAL A 1 71 ? -15.342 20.462 -2.256 1.00 59.22 71 VAL A CA 1
ATOM 497 C C . VAL A 1 71 ? -16.173 19.253 -1.811 1.00 59.22 71 VAL A C 1
ATOM 499 O O . VAL A 1 71 ? -17.373 19.209 -2.062 1.00 59.22 71 VAL A O 1
ATOM 502 N N . ILE A 1 72 ? -15.558 18.295 -1.110 1.00 60.91 72 ILE A N 1
ATOM 503 C CA . ILE A 1 72 ? -16.230 17.088 -0.600 1.00 60.91 72 ILE A CA 1
ATOM 504 C C . ILE A 1 72 ? -16.973 17.383 0.711 1.00 60.91 72 ILE A C 1
ATOM 506 O O . ILE A 1 72 ? -18.071 16.876 0.932 1.00 60.91 72 ILE A O 1
ATOM 510 N N . VAL A 1 73 ? -16.400 18.228 1.573 1.00 57.62 73 VAL A N 1
ATOM 511 C CA . VAL A 1 73 ? -16.985 18.564 2.881 1.00 57.62 73 VAL A CA 1
ATOM 512 C C . VAL A 1 73 ? -18.113 19.599 2.761 1.00 57.62 73 VAL A C 1
ATOM 514 O O . VAL A 1 73 ? -19.069 19.546 3.533 1.00 57.62 73 VAL A O 1
ATOM 517 N N . LEU A 1 74 ? -18.074 20.497 1.768 1.00 66.31 74 LEU A N 1
ATOM 518 C CA . LEU A 1 74 ? -19.089 21.545 1.589 1.00 66.31 74 LEU A CA 1
ATOM 519 C C . LEU A 1 74 ? -20.529 21.000 1.433 1.00 66.31 74 LEU A C 1
ATOM 521 O O . LEU A 1 74 ? -21.408 21.511 2.126 1.00 66.31 74 LEU A O 1
ATOM 525 N N . PRO A 1 75 ? -20.812 19.956 0.625 1.00 70.50 75 PRO A N 1
ATOM 526 C CA . PRO A 1 75 ? -22.136 19.334 0.582 1.00 70.50 75 PRO A CA 1
ATOM 527 C C . PRO A 1 75 ? -22.615 18.806 1.937 1.00 70.50 75 PRO A C 1
ATOM 529 O O . PRO A 1 75 ? -23.796 18.925 2.241 1.00 70.50 75 PRO A O 1
ATOM 532 N N . ILE A 1 76 ? -21.715 18.265 2.765 1.00 67.00 76 ILE A N 1
ATOM 533 C CA . ILE A 1 76 ? -22.050 17.741 4.098 1.00 67.00 76 ILE A CA 1
ATOM 534 C C . ILE A 1 76 ? -22.421 18.893 5.035 1.00 67.00 76 ILE A C 1
ATOM 536 O O . ILE A 1 76 ? -23.443 18.830 5.714 1.00 67.00 76 ILE A O 1
ATOM 540 N N . VAL A 1 77 ? -21.635 19.972 5.025 1.00 64.38 77 VAL A N 1
ATOM 541 C CA . VAL A 1 77 ? -21.901 21.172 5.834 1.00 64.38 77 VAL A CA 1
ATOM 542 C C . VAL A 1 77 ? -23.210 21.844 5.406 1.00 64.38 77 VAL A C 1
ATOM 544 O O . VAL A 1 77 ? -24.033 22.183 6.254 1.00 64.38 77 VAL A O 1
ATOM 547 N N . LEU A 1 78 ? -23.454 21.983 4.097 1.00 70.69 78 LEU A N 1
ATOM 548 C CA . LEU A 1 78 ? -24.710 22.527 3.567 1.00 70.69 78 LEU A CA 1
ATOM 549 C C . LEU A 1 78 ? -25.909 21.629 3.893 1.00 70.69 78 LEU A C 1
ATOM 551 O O . LEU A 1 78 ? -26.978 22.137 4.228 1.00 70.69 78 LEU A O 1
ATOM 555 N N . PHE A 1 79 ? -25.737 20.307 3.837 1.00 68.12 79 PHE A N 1
ATOM 556 C CA . PHE A 1 79 ? -26.775 19.351 4.216 1.00 68.12 79 PHE A CA 1
ATOM 557 C C . PHE A 1 79 ? -27.117 19.451 5.708 1.00 68.12 79 PHE A C 1
ATOM 559 O O . PHE A 1 79 ? -28.294 19.522 6.051 1.00 68.12 79 PHE A O 1
ATOM 566 N N . GLN A 1 80 ? -26.117 19.538 6.592 1.00 63.78 80 GLN A N 1
ATOM 567 C CA . GLN A 1 80 ? -26.334 19.728 8.032 1.00 63.78 80 GLN A CA 1
ATOM 568 C C . GLN A 1 80 ? -27.004 21.072 8.355 1.00 63.78 80 GLN A C 1
ATOM 570 O O . GLN A 1 80 ? -27.841 21.134 9.253 1.00 63.78 80 GLN A O 1
ATOM 575 N N . ALA A 1 81 ? -26.691 22.132 7.603 1.00 66.19 81 ALA A N 1
ATOM 576 C CA . ALA A 1 81 ? -27.348 23.430 7.746 1.00 66.19 81 ALA A CA 1
ATOM 577 C C . ALA A 1 81 ? -28.810 23.411 7.260 1.00 66.19 81 ALA A C 1
ATOM 579 O O . ALA A 1 81 ? -29.677 24.022 7.883 1.00 66.19 81 ALA A O 1
ATOM 580 N N . ALA A 1 82 ? -29.100 22.701 6.163 1.00 71.94 82 ALA A N 1
ATOM 581 C CA . ALA A 1 82 ? -30.453 22.574 5.618 1.00 71.94 82 ALA A CA 1
ATOM 582 C C . ALA A 1 82 ? -31.344 21.616 6.434 1.00 71.94 82 ALA A C 1
ATOM 584 O O . ALA A 1 82 ? -32.559 21.808 6.507 1.00 71.94 82 ALA A O 1
ATOM 585 N N . PHE A 1 83 ? -30.747 20.603 7.066 1.00 72.19 83 PHE A N 1
ATOM 586 C CA . PHE A 1 83 ? -31.432 19.576 7.849 1.00 72.19 83 PHE A CA 1
ATOM 587 C C . PHE A 1 83 ? -30.789 19.446 9.237 1.00 72.19 83 PHE A C 1
ATOM 589 O O . PHE A 1 83 ? -30.107 18.453 9.508 1.00 72.19 83 PHE A O 1
ATOM 596 N N . PRO A 1 84 ? -30.991 20.432 10.132 1.00 68.44 84 PRO A N 1
ATOM 597 C CA . PRO A 1 84 ? -30.429 20.370 11.473 1.00 68.44 84 PRO A CA 1
ATOM 598 C C . PRO A 1 84 ? -30.967 19.143 12.209 1.00 68.44 84 PRO A C 1
ATOM 600 O O . PRO A 1 84 ? -32.156 18.818 12.107 1.00 68.44 84 PRO A O 1
ATOM 603 N N . ALA A 1 85 ? -30.096 18.476 12.968 1.00 75.56 85 ALA A N 1
ATOM 604 C CA . ALA A 1 85 ? -30.494 17.361 13.817 1.00 75.56 85 ALA A CA 1
ATOM 605 C C . ALA A 1 85 ? -31.588 17.824 14.791 1.00 75.56 85 ALA A C 1
ATOM 607 O O . ALA A 1 85 ? -31.444 18.857 15.453 1.00 75.56 85 ALA A O 1
ATOM 608 N N . LYS A 1 86 ? -32.687 17.066 14.842 1.00 84.62 86 LYS A N 1
ATOM 609 C CA . LYS A 1 86 ? -33.836 17.321 15.715 1.00 84.62 86 LYS A CA 1
ATOM 610 C C . LYS A 1 86 ? -33.983 16.176 16.703 1.00 84.62 86 LYS A C 1
ATOM 612 O O . LYS A 1 86 ? -33.822 15.020 16.309 1.00 84.62 86 LYS A O 1
ATOM 617 N N . TRP A 1 87 ? -34.347 16.496 17.933 1.00 90.25 87 TRP A N 1
ATOM 618 C CA . TRP A 1 87 ? -34.718 15.522 18.958 1.00 90.25 87 TRP A CA 1
ATOM 619 C C . TRP A 1 87 ? -35.873 16.067 19.790 1.00 90.25 87 TRP A C 1
ATOM 621 O O . TRP A 1 87 ? -36.161 17.264 19.785 1.00 90.25 87 TRP A O 1
ATOM 631 N N . ASP A 1 88 ? -36.566 15.169 20.472 1.00 91.19 88 ASP A N 1
ATOM 632 C CA . ASP A 1 88 ? -37.602 15.511 21.433 1.00 91.19 88 ASP A CA 1
ATOM 633 C C . ASP A 1 88 ? -36.992 15.398 22.840 1.00 91.19 88 ASP A C 1
ATOM 635 O O . ASP A 1 88 ? -36.656 14.304 23.297 1.00 91.19 88 ASP A O 1
ATOM 639 N N . ALA A 1 89 ? -36.809 16.540 23.505 1.00 92.69 89 ALA A N 1
ATOM 640 C CA . ALA A 1 89 ? -36.377 16.630 24.893 1.00 92.69 89 ALA A CA 1
ATOM 641 C C . ALA A 1 89 ? -37.588 16.458 25.817 1.00 92.69 89 ALA A C 1
ATOM 643 O O . ALA A 1 89 ? -38.624 17.104 25.645 1.00 92.69 89 ALA A O 1
ATOM 644 N N . VAL A 1 90 ? -37.467 15.575 26.797 1.00 94.12 90 VAL A N 1
ATOM 645 C CA . VAL A 1 90 ? -38.532 15.193 27.720 1.00 94.12 90 VAL A CA 1
ATOM 646 C C . VAL A 1 90 ? -38.079 15.467 29.140 1.00 94.12 90 VAL A C 1
ATOM 648 O O . VAL A 1 90 ? -37.025 14.998 29.554 1.00 94.12 90 VAL A O 1
ATOM 651 N N . VAL A 1 91 ? -38.902 16.179 29.904 1.00 93.25 91 VAL A N 1
ATOM 652 C CA . VAL A 1 91 ? -38.715 16.377 31.344 1.00 93.25 91 VAL A CA 1
ATOM 653 C C . VAL A 1 91 ? -39.923 15.801 32.062 1.00 93.25 91 VAL A C 1
ATOM 655 O O . VAL A 1 91 ? -41.057 16.177 31.767 1.00 93.25 91 VAL A O 1
ATOM 658 N N . VAL A 1 92 ? -39.685 14.902 33.013 1.00 92.44 92 VAL A N 1
ATOM 659 C CA . VAL A 1 92 ? -40.726 14.302 33.848 1.00 92.44 92 VAL A CA 1
ATOM 660 C C . VAL A 1 92 ? -40.550 14.766 35.282 1.00 92.44 92 VAL A C 1
ATOM 662 O O . VAL A 1 92 ? -39.473 14.615 35.867 1.00 92.44 92 VAL A O 1
ATOM 665 N N . LYS A 1 93 ? -41.624 15.302 35.864 1.00 92.31 93 LYS A N 1
ATOM 666 C CA . LYS A 1 93 ? -41.691 15.664 37.277 1.00 92.31 93 LYS A CA 1
ATOM 667 C C . LYS A 1 93 ? -42.696 14.795 38.015 1.00 92.31 93 LYS A C 1
ATOM 669 O O . LYS A 1 93 ? -43.810 14.576 37.546 1.00 92.31 93 LYS A O 1
ATOM 674 N N . LYS A 1 94 ? -42.318 14.349 39.207 1.00 90.88 94 LYS A N 1
ATOM 675 C CA . LYS A 1 94 ? -43.194 13.649 40.147 1.00 90.88 94 LYS A CA 1
ATOM 676 C C . LYS A 1 94 ? -43.122 14.363 41.490 1.00 90.88 94 LYS A C 1
ATOM 678 O O . LYS A 1 94 ? -42.028 14.658 41.964 1.00 90.88 94 LYS A O 1
ATOM 683 N N . ASP A 1 95 ? -44.277 14.715 42.049 1.00 90.31 95 ASP A N 1
ATOM 684 C CA . ASP A 1 95 ? -44.382 15.473 43.306 1.00 90.31 95 ASP A CA 1
ATOM 685 C C . ASP A 1 95 ? -43.539 16.769 43.301 1.00 90.31 95 ASP A C 1
ATOM 687 O O . ASP A 1 95 ? -42.883 17.129 44.277 1.00 90.31 95 ASP A O 1
ATOM 691 N N . GLY A 1 96 ? -43.504 17.454 42.151 1.00 85.12 96 GLY A N 1
ATOM 692 C CA . GLY A 1 96 ? -42.741 18.690 41.945 1.00 85.12 96 GLY A CA 1
ATOM 693 C C . GLY A 1 96 ? -41.227 18.516 41.754 1.00 85.12 96 GLY A C 1
ATOM 694 O O . GLY A 1 96 ? -40.548 19.501 41.467 1.00 85.12 96 GLY A O 1
ATOM 695 N N . LYS A 1 97 ? -40.683 17.295 41.856 1.00 86.81 97 LYS A N 1
ATOM 696 C CA . LYS A 1 97 ? -39.257 16.993 41.637 1.00 86.81 97 LYS A CA 1
ATOM 697 C C . LYS A 1 97 ? -39.022 16.425 40.243 1.00 86.81 97 LYS A C 1
ATOM 699 O O . LYS A 1 97 ? -39.792 15.586 39.787 1.00 86.81 97 LYS A O 1
ATOM 704 N N . VAL A 1 98 ? -37.948 16.850 39.576 1.00 86.69 98 VAL A N 1
ATOM 705 C CA . VAL A 1 98 ? -37.525 16.263 38.294 1.00 86.69 98 VAL A CA 1
ATOM 706 C C . VAL A 1 98 ? -36.982 14.861 38.556 1.00 86.69 98 VAL A C 1
ATOM 708 O O . VAL A 1 98 ? -36.041 14.701 39.328 1.00 86.69 98 VAL A O 1
ATOM 711 N N . VAL A 1 99 ? -37.593 13.858 37.930 1.00 90.88 99 VAL A N 1
ATOM 712 C CA . VAL A 1 99 ? -37.221 12.441 38.085 1.00 90.88 99 VAL A CA 1
ATOM 713 C C . VAL A 1 99 ? -36.617 11.843 36.814 1.00 90.88 99 VAL A C 1
ATOM 715 O O . VAL A 1 99 ? -35.941 10.823 36.897 1.00 90.88 99 VAL A O 1
ATOM 718 N N . LEU A 1 100 ? -36.834 12.475 35.655 1.00 92.38 100 LEU A N 1
ATOM 719 C CA . LEU A 1 100 ? -36.255 12.083 34.369 1.00 92.38 100 LEU A CA 1
ATOM 720 C C . LEU A 1 100 ? -36.077 13.317 33.476 1.00 92.38 100 LEU A C 1
ATOM 722 O O . LEU A 1 100 ? -36.997 14.123 33.333 1.00 92.38 100 LEU A O 1
ATOM 726 N N . VAL A 1 101 ? -34.919 13.418 32.838 1.00 92.69 101 VAL A N 1
ATOM 727 C CA . VAL A 1 101 ? -34.631 14.286 31.694 1.00 92.69 101 VAL A CA 1
ATOM 728 C C . VAL A 1 101 ? -34.109 13.381 30.589 1.00 92.69 101 VAL A C 1
ATOM 730 O O . VAL A 1 101 ? -33.135 12.675 30.805 1.00 92.69 101 VAL A O 1
ATOM 733 N N . ALA A 1 102 ? -34.751 13.336 29.430 1.00 93.88 102 ALA A N 1
ATOM 734 C CA . ALA A 1 102 ? -34.391 12.399 28.371 1.00 93.88 102 ALA A CA 1
ATOM 735 C C . ALA A 1 102 ? -34.481 13.030 26.986 1.00 93.88 102 ALA A C 1
ATOM 737 O O . ALA A 1 102 ? -35.317 13.890 26.736 1.00 93.88 102 ALA A O 1
ATOM 738 N N . GLU A 1 103 ? -33.641 12.566 26.075 1.00 93.19 103 GLU A N 1
ATOM 739 C CA . GLU A 1 103 ? -33.596 12.993 24.683 1.00 93.19 103 GLU A CA 1
ATOM 740 C C . GLU A 1 103 ? -33.947 11.811 23.785 1.00 93.19 103 GLU A C 1
ATOM 742 O O . GLU A 1 103 ? -33.354 10.735 23.900 1.00 93.19 103 GLU A O 1
ATOM 747 N N . TYR A 1 104 ? -34.901 12.008 22.876 1.00 92.38 104 TYR A N 1
ATOM 748 C CA . TYR A 1 104 ? -35.342 10.986 21.929 1.00 92.38 104 TYR A CA 1
ATOM 749 C C . TYR A 1 104 ? -35.137 11.450 20.493 1.00 92.38 104 TYR A C 1
ATOM 751 O O . TYR A 1 104 ? -35.416 12.597 20.142 1.00 92.38 104 TYR A O 1
ATOM 759 N N . GLU A 1 105 ? -34.712 10.539 19.626 1.00 89.94 105 GLU A N 1
ATOM 760 C CA . GLU A 1 105 ? -34.743 10.743 18.184 1.00 89.94 105 GLU A CA 1
ATOM 761 C C . GLU A 1 105 ? -36.172 11.060 17.719 1.00 89.94 105 GLU A C 1
ATOM 763 O O . GLU A 1 105 ? -37.162 10.681 18.345 1.00 89.94 105 GLU A O 1
ATOM 768 N N . THR A 1 106 ? -36.306 11.694 16.554 1.00 86.31 106 THR A N 1
ATOM 769 C CA . THR A 1 106 ? -37.630 11.988 15.966 1.00 86.31 106 THR A CA 1
ATOM 770 C C . THR A 1 106 ? -38.461 10.743 15.633 1.00 86.31 106 THR A C 1
ATOM 772 O O . THR A 1 106 ? -39.681 10.841 15.512 1.00 86.31 106 THR A O 1
ATOM 775 N N . ASN A 1 107 ? -37.826 9.573 15.504 1.00 86.50 107 ASN A N 1
ATOM 776 C CA . ASN A 1 107 ? -38.501 8.276 15.376 1.00 86.50 107 ASN A CA 1
ATOM 777 C C . ASN A 1 107 ? -38.964 7.701 16.736 1.00 86.50 107 ASN A C 1
ATOM 779 O O . ASN A 1 107 ? -39.584 6.640 16.776 1.00 86.50 107 ASN A O 1
ATOM 783 N N . GLY A 1 108 ? -38.660 8.396 17.834 1.00 88.19 108 GLY A N 1
ATOM 784 C CA . GLY A 1 108 ? -39.026 8.056 19.199 1.00 88.19 108 GLY A CA 1
ATOM 785 C C . GLY A 1 108 ? -38.003 7.226 19.972 1.00 88.19 108 GLY A C 1
ATOM 786 O O . GLY A 1 108 ? -38.309 6.909 21.113 1.00 88.19 108 GLY A O 1
ATOM 787 N N . ALA A 1 109 ? -36.842 6.854 19.422 1.00 89.38 109 ALA A N 1
ATOM 788 C CA . ALA A 1 109 ? -35.836 6.059 20.138 1.00 89.38 109 ALA A CA 1
ATOM 789 C C . ALA A 1 109 ? -35.010 6.902 21.123 1.00 89.38 109 ALA A C 1
ATOM 791 O O . ALA A 1 109 ? -34.605 8.012 20.794 1.00 89.38 109 ALA A O 1
ATOM 792 N N . LEU A 1 110 ? -34.725 6.366 22.313 1.00 90.94 110 LEU A N 1
ATOM 793 C CA . LEU A 1 110 ? -33.894 7.040 23.312 1.00 90.94 110 LEU A CA 1
ATOM 794 C C . LEU A 1 110 ? -32.458 7.260 22.800 1.00 90.94 110 LEU A C 1
ATOM 796 O O . LEU A 1 110 ? -31.825 6.326 22.296 1.00 90.94 110 LEU A O 1
ATOM 800 N N . ILE A 1 111 ? -31.957 8.484 22.979 1.00 88.88 111 ILE A N 1
ATOM 801 C CA . ILE A 1 111 ? -30.569 8.902 22.733 1.00 88.88 111 ILE A CA 1
ATOM 802 C C . ILE A 1 111 ? -29.795 8.892 24.055 1.00 88.88 111 ILE A C 1
ATOM 804 O O . ILE A 1 111 ? -28.745 8.260 24.162 1.00 88.88 111 ILE A O 1
ATOM 808 N N . HIS A 1 112 ? -30.337 9.580 25.059 1.00 92.25 112 HIS A N 1
ATOM 809 C CA . HIS A 1 112 ? -29.704 9.832 26.350 1.00 92.25 112 HIS A CA 1
ATOM 810 C C . HIS A 1 112 ? -30.771 10.109 27.412 1.00 92.25 112 HIS A C 1
ATOM 812 O O . HIS A 1 112 ? -31.797 10.714 27.103 1.00 92.25 112 HIS A O 1
ATOM 818 N N . ALA A 1 113 ? -30.537 9.707 28.661 1.00 93.94 113 ALA A N 1
ATOM 819 C CA . ALA A 1 113 ? -31.386 10.079 29.788 1.00 93.94 113 ALA A CA 1
ATOM 820 C C . ALA A 1 113 ? -30.578 10.345 31.060 1.00 93.94 113 ALA A C 1
ATOM 822 O O . ALA A 1 113 ? -29.593 9.675 31.334 1.00 93.94 113 ALA A O 1
ATOM 823 N N . GLN A 1 114 ? -31.056 11.272 31.880 1.00 93.69 114 GLN A N 1
ATOM 824 C CA . GLN A 1 114 ? -30.661 11.478 33.265 1.00 93.69 114 GLN A CA 1
ATOM 825 C C . GLN A 1 114 ? -31.878 11.209 34.142 1.00 93.69 114 GLN A C 1
ATOM 827 O O . GLN A 1 114 ? -32.936 11.795 33.921 1.00 93.69 114 GLN A O 1
ATOM 832 N N . HIS A 1 115 ? -31.771 10.320 35.118 1.00 93.44 115 HIS A N 1
ATOM 833 C CA . HIS A 1 115 ? -32.921 9.886 35.902 1.00 93.44 115 HIS A CA 1
ATOM 834 C C . HIS A 1 115 ? -32.553 9.598 37.351 1.00 93.44 115 HIS A C 1
ATOM 836 O O . HIS A 1 115 ? -31.406 9.295 37.669 1.00 93.44 115 HIS A O 1
ATOM 842 N N . LEU A 1 116 ? -33.536 9.722 38.237 1.00 89.75 116 LEU A N 1
ATOM 843 C CA . LEU A 1 116 ? -33.348 9.486 39.661 1.00 89.75 116 LEU A CA 1
ATOM 844 C C . LEU A 1 116 ? -33.624 8.011 39.994 1.00 89.75 116 LEU A C 1
ATOM 846 O O . LEU A 1 116 ? -34.738 7.526 39.785 1.00 89.75 116 LEU A O 1
ATOM 850 N N . VAL A 1 117 ? -32.633 7.310 40.546 1.00 86.88 117 VAL A N 1
ATOM 851 C CA . VAL A 1 117 ? -32.763 5.947 41.085 1.00 86.88 117 VAL A CA 1
ATOM 852 C C . VAL A 1 117 ? -32.523 5.999 42.588 1.00 86.88 117 VAL A C 1
ATOM 854 O O . VAL A 1 117 ? -31.392 6.155 43.048 1.00 86.88 117 VAL A O 1
ATOM 857 N N . GLY A 1 118 ? -33.601 5.898 43.368 1.00 85.06 118 GLY A N 1
ATOM 858 C CA . GLY A 1 118 ? -33.541 6.221 44.794 1.00 85.06 118 GLY A CA 1
ATOM 859 C C . GLY A 1 118 ? -33.191 7.698 44.976 1.00 85.06 118 GLY A C 1
ATOM 860 O O . GLY A 1 118 ? -33.929 8.553 44.496 1.00 85.06 118 GLY A O 1
ATOM 861 N N . ASP A 1 119 ? -32.054 7.976 45.613 1.00 84.75 119 ASP A N 1
ATOM 862 C CA . ASP A 1 119 ? -31.514 9.333 45.790 1.00 84.75 119 ASP A CA 1
ATOM 863 C C . ASP A 1 119 ? -30.331 9.639 44.847 1.00 84.75 119 ASP A C 1
ATOM 865 O O . ASP A 1 119 ? -29.718 10.704 44.937 1.00 84.75 119 ASP A O 1
ATOM 869 N N . GLU A 1 120 ? -29.987 8.724 43.932 1.00 89.31 120 GLU A N 1
ATOM 870 C CA . GLU A 1 120 ? -28.876 8.901 42.994 1.00 89.31 120 GLU A CA 1
ATOM 871 C C . GLU A 1 120 ? -29.367 9.367 41.621 1.00 89.31 120 GLU A C 1
ATOM 873 O O . GLU A 1 120 ? -30.210 8.722 40.999 1.00 89.31 120 GLU A O 1
ATOM 878 N N . LEU A 1 121 ? -28.789 10.453 41.104 1.00 91.12 121 LEU A N 1
ATOM 879 C CA . LEU A 1 121 ? -28.971 10.852 39.711 1.00 91.12 121 LEU A CA 1
ATOM 880 C C . LEU A 1 121 ? -28.042 10.014 38.824 1.00 91.12 121 LEU A C 1
ATOM 882 O O . LEU A 1 121 ? -26.823 10.016 39.011 1.00 91.12 121 LEU A O 1
ATOM 886 N N . ARG A 1 122 ? -28.614 9.294 37.863 1.00 93.62 122 ARG A N 1
ATOM 887 C CA . ARG A 1 122 ? -27.900 8.408 36.941 1.00 93.62 122 ARG A CA 1
ATOM 888 C C . ARG A 1 122 ? -28.080 8.835 35.503 1.00 93.62 122 ARG A C 1
ATOM 890 O O . ARG A 1 122 ? -29.128 9.342 35.120 1.00 93.62 122 ARG A O 1
ATOM 897 N N . GLU A 1 123 ? -27.051 8.592 34.716 1.00 93.38 123 GLU A N 1
ATOM 898 C CA . GLU A 1 123 ? -27.018 8.797 33.279 1.00 93.38 123 GLU A CA 1
ATOM 899 C C . GLU A 1 123 ? -27.191 7.454 32.568 1.00 93.38 123 GLU A C 1
ATOM 901 O O . GLU A 1 123 ? -26.402 6.539 32.793 1.00 93.38 123 GLU A O 1
ATOM 906 N N . THR A 1 124 ? -28.181 7.351 31.687 1.00 94.69 124 THR A N 1
ATOM 907 C CA . THR A 1 124 ? -28.388 6.226 30.778 1.00 94.69 124 THR A CA 1
ATOM 908 C C . THR A 1 124 ? -28.013 6.632 29.359 1.00 94.69 124 THR A C 1
ATOM 910 O O . THR A 1 124 ? -28.442 7.675 28.853 1.00 94.69 124 THR A O 1
ATOM 913 N N . ARG A 1 125 ? -27.276 5.760 28.674 1.00 91.56 125 ARG A N 1
ATOM 914 C CA . ARG A 1 125 ? -26.972 5.877 27.243 1.00 91.56 125 ARG A CA 1
ATOM 915 C C . ARG A 1 125 ? -27.129 4.529 26.554 1.00 91.56 125 ARG A C 1
ATOM 917 O O . ARG A 1 125 ? -27.318 3.505 27.209 1.00 91.56 125 ARG A O 1
ATOM 924 N N . PHE A 1 126 ? -27.027 4.525 25.230 1.00 91.25 126 PHE A N 1
ATOM 925 C CA . PHE A 1 126 ? -26.865 3.283 24.487 1.00 91.25 126 PHE A CA 1
ATOM 926 C C . PHE A 1 126 ? -25.392 3.022 24.146 1.00 91.25 126 PHE A C 1
ATOM 928 O O . PHE A 1 126 ? -24.622 3.952 23.900 1.00 91.25 126 PHE A O 1
ATOM 935 N N . VAL A 1 127 ? -25.022 1.745 24.111 1.00 92.19 127 VAL A N 1
ATOM 936 C CA . VAL A 1 127 ? -23.779 1.230 23.526 1.00 92.19 127 VAL A CA 1
ATOM 937 C C . VAL A 1 127 ? -24.131 0.421 22.284 1.00 92.19 127 VAL A C 1
ATOM 939 O O . VAL A 1 127 ? -25.043 -0.410 22.312 1.00 92.19 127 VAL A O 1
ATOM 942 N N . GLU A 1 128 ? -23.443 0.683 21.175 1.00 92.88 128 GLU A N 1
ATOM 943 C CA . GLU A 1 128 ? -23.582 -0.115 19.952 1.00 92.88 128 GLU A CA 1
ATOM 944 C C . GLU A 1 128 ? -22.382 -1.045 19.828 1.00 92.88 128 GLU A C 1
ATOM 946 O O . GLU A 1 128 ? -21.278 -0.589 19.559 1.00 92.88 128 GLU A O 1
ATOM 951 N N . LEU A 1 129 ? -22.621 -2.342 20.018 1.00 94.19 129 LEU A N 1
ATOM 952 C CA . LEU A 1 129 ? -21.630 -3.407 19.882 1.00 94.19 129 LEU A CA 1
ATOM 953 C C . LEU A 1 129 ? -21.986 -4.200 18.624 1.00 94.19 129 LEU A C 1
ATOM 955 O O . LEU A 1 129 ? -22.681 -5.219 18.673 1.00 94.19 129 LEU A O 1
ATOM 959 N N . ARG A 1 130 ? -21.613 -3.668 17.461 1.00 94.00 130 ARG A N 1
ATOM 960 C CA . ARG A 1 130 ? -21.927 -4.232 16.143 1.00 94.00 130 ARG A CA 1
ATOM 961 C C . ARG A 1 130 ? -21.276 -5.588 15.943 1.00 94.00 130 ARG A C 1
ATOM 963 O O . ARG A 1 130 ? -21.896 -6.437 15.305 1.00 94.00 130 ARG A O 1
ATOM 970 N N . ALA A 1 131 ? -20.090 -5.807 16.504 1.00 92.06 131 ALA A N 1
ATOM 971 C CA . ALA A 1 131 ? -19.412 -7.095 16.474 1.00 92.06 131 ALA A CA 1
ATOM 972 C C . ALA A 1 131 ? -20.248 -8.185 17.174 1.00 92.06 131 ALA A C 1
ATOM 974 O O . ALA A 1 131 ? -20.341 -9.309 16.679 1.00 92.06 131 ALA A O 1
ATOM 975 N N . LEU A 1 132 ? -20.954 -7.818 18.248 1.00 93.44 132 LEU A N 1
ATOM 976 C CA . LEU A 1 132 ? -21.929 -8.667 18.946 1.00 93.44 132 LEU A CA 1
ATOM 977 C C . LEU A 1 132 ? -23.351 -8.590 18.361 1.00 93.44 132 LEU A C 1
ATOM 979 O O . LEU A 1 132 ? -24.237 -9.337 18.775 1.00 93.44 132 LEU A O 1
ATOM 983 N N . GLY A 1 133 ? -23.603 -7.691 17.406 1.00 93.38 133 GLY A N 1
ATOM 984 C CA . GLY A 1 133 ? -24.931 -7.452 16.844 1.00 93.38 133 GLY A CA 1
ATOM 985 C C . GLY A 1 133 ? -25.922 -6.832 17.838 1.00 93.38 133 GLY A C 1
ATOM 986 O O . GLY A 1 133 ? -27.125 -7.079 17.721 1.00 93.38 133 GLY A O 1
ATOM 987 N N . LYS A 1 134 ? -25.447 -6.042 18.812 1.00 93.38 134 LYS A N 1
ATOM 988 C CA . LYS A 1 134 ? -26.245 -5.514 19.930 1.00 93.38 134 LYS A CA 1
ATOM 989 C C . LYS A 1 134 ? -26.299 -3.989 19.983 1.00 93.38 134 LYS A C 1
ATOM 991 O O . LYS A 1 134 ? -25.333 -3.294 19.678 1.00 93.38 134 LYS A O 1
ATOM 996 N N . LYS A 1 135 ? -27.444 -3.477 20.438 1.00 92.94 135 LYS A N 1
ATOM 997 C CA . LYS A 1 135 ? -27.626 -2.100 20.911 1.00 92.94 135 LYS A CA 1
ATOM 998 C C . LYS A 1 135 ? -28.197 -2.163 22.324 1.00 92.94 135 LYS A C 1
ATOM 1000 O O . LYS A 1 135 ? -29.381 -2.460 22.483 1.00 92.94 135 LYS A O 1
ATOM 1005 N N . ALA A 1 136 ? -27.356 -1.940 23.329 1.00 93.44 136 ALA A N 1
ATOM 1006 C CA . ALA A 1 136 ? -27.738 -2.079 24.731 1.00 93.44 136 ALA A CA 1
ATOM 1007 C C . ALA A 1 136 ? -27.917 -0.714 25.400 1.00 93.44 136 ALA A C 1
ATOM 1009 O O . ALA A 1 136 ? -27.081 0.166 25.226 1.00 93.44 136 ALA A O 1
ATOM 1010 N N . TYR A 1 137 ? -28.994 -0.542 26.164 1.00 93.69 137 TYR A N 1
ATOM 1011 C CA . TYR A 1 137 ? -29.232 0.642 26.995 1.00 93.69 137 TYR A CA 1
ATOM 1012 C C . TYR A 1 137 ? -28.778 0.372 28.429 1.00 93.69 137 TYR A C 1
ATOM 1014 O O . TYR A 1 137 ? -29.259 -0.577 29.051 1.00 93.69 137 TYR A O 1
ATOM 1022 N N . VAL A 1 138 ? -27.849 1.187 28.930 1.00 94.44 138 VAL A N 1
ATOM 1023 C CA . VAL A 1 138 ? -27.139 0.970 30.200 1.00 94.44 138 VAL A CA 1
ATOM 1024 C C . VAL A 1 138 ? -26.990 2.270 30.979 1.00 94.44 138 VAL A C 1
ATOM 1026 O O . VAL A 1 138 ? -26.841 3.343 30.387 1.00 94.44 138 VAL A O 1
ATOM 1029 N N . ASP A 1 139 ? -26.976 2.166 32.303 1.00 93.81 139 ASP A N 1
ATOM 1030 C CA . ASP A 1 139 ? -26.603 3.268 33.186 1.00 93.81 139 ASP A CA 1
ATOM 1031 C C . ASP A 1 139 ? -25.081 3.432 33.155 1.00 93.81 139 ASP A C 1
ATOM 1033 O O . ASP A 1 139 ? -24.348 2.621 33.716 1.00 93.81 139 ASP A O 1
ATOM 1037 N N . SER A 1 140 ? -24.585 4.457 32.470 1.00 91.81 140 SER A N 1
ATOM 1038 C CA . SER A 1 140 ? -23.151 4.658 32.254 1.00 91.81 140 SER A CA 1
ATOM 1039 C C . SER A 1 140 ? -22.468 5.469 33.342 1.00 91.81 140 SER A C 1
ATOM 1041 O O . SER A 1 140 ? -21.255 5.376 33.499 1.00 91.81 140 SER A O 1
ATOM 1043 N N . ALA A 1 141 ? -23.207 6.295 34.083 1.00 92.31 141 ALA A N 1
ATOM 1044 C CA . ALA A 1 141 ? -22.606 7.135 35.108 1.00 92.31 141 ALA A CA 1
ATOM 1045 C C . ALA A 1 141 ? -23.581 7.518 36.217 1.00 92.31 141 ALA A C 1
ATOM 1047 O O . ALA A 1 141 ? -24.795 7.568 36.033 1.00 92.31 141 ALA A O 1
ATOM 1048 N N . ARG A 1 142 ? -23.013 7.866 37.369 1.00 93.00 142 ARG A N 1
ATOM 1049 C CA . ARG A 1 142 ? -23.674 8.628 38.422 1.00 93.00 142 ARG A CA 1
ATOM 1050 C C . ARG A 1 142 ? -23.277 10.094 38.293 1.00 93.00 142 ARG A C 1
ATOM 1052 O O . ARG A 1 142 ? -22.098 10.411 38.138 1.00 93.00 142 ARG A O 1
ATOM 1059 N N . LEU A 1 143 ? -24.255 10.981 38.394 1.00 92.00 143 LEU A N 1
ATOM 1060 C CA . LEU A 1 143 ? -24.080 12.424 38.310 1.00 92.00 143 LEU A CA 1
ATOM 1061 C C . LEU A 1 143 ? -24.157 13.013 39.720 1.00 92.00 143 LEU A C 1
ATOM 1063 O O . LEU A 1 143 ? -25.190 12.933 40.383 1.00 92.00 143 LEU A O 1
ATOM 1067 N N . VAL A 1 144 ? -23.049 13.578 40.196 1.00 91.12 144 VAL A N 1
ATOM 1068 C CA . VAL A 1 144 ? -22.951 14.175 41.533 1.00 91.12 144 VAL A CA 1
ATOM 1069 C C . VAL A 1 144 ? -22.989 15.697 41.404 1.00 91.12 144 VAL A C 1
ATOM 1071 O O . VAL A 1 144 ? -22.145 16.252 40.701 1.00 91.12 144 VAL A O 1
ATOM 1074 N N . PRO A 1 145 ? -23.929 16.395 42.062 1.00 85.00 145 PRO A N 1
ATOM 1075 C CA . PRO A 1 145 ? -23.994 17.848 41.996 1.00 85.00 145 PRO A CA 1
ATOM 1076 C C . PRO A 1 145 ? -22.759 18.494 42.630 1.00 85.00 145 PRO A C 1
ATOM 1078 O O . PRO A 1 145 ? -22.303 18.084 43.700 1.00 85.00 145 PRO A O 1
ATOM 1081 N N . LEU A 1 146 ? -22.231 19.517 41.963 1.00 87.38 146 LEU A N 1
ATOM 1082 C CA . LEU A 1 146 ? -21.123 20.341 42.429 1.00 87.38 146 LEU A CA 1
ATOM 1083 C C . LEU A 1 146 ? -21.640 21.644 43.075 1.00 87.38 146 LEU A C 1
ATOM 1085 O O . LEU A 1 146 ? -22.744 22.095 42.756 1.00 87.38 146 LEU A O 1
ATOM 1089 N N . PRO A 1 147 ? -20.861 22.283 43.974 1.00 85.00 147 PRO A N 1
ATOM 1090 C CA . PRO A 1 147 ? -21.272 23.518 44.655 1.00 85.00 147 PRO A CA 1
ATOM 1091 C C . PRO A 1 147 ? -21.558 24.708 43.727 1.00 85.00 147 PRO A C 1
ATOM 1093 O O . PRO A 1 147 ? -22.271 25.628 44.116 1.00 85.00 147 PRO A O 1
ATOM 1096 N N . ASP A 1 148 ? -21.000 24.703 42.518 1.00 84.69 148 ASP A N 1
ATOM 1097 C CA . ASP A 1 148 ? -21.189 25.727 41.485 1.00 84.69 148 ASP A CA 1
ATOM 1098 C C . ASP A 1 148 ? -22.449 25.506 40.626 1.00 84.69 148 ASP A C 1
ATOM 1100 O O . ASP A 1 148 ? -22.719 26.282 39.710 1.00 84.69 148 ASP A O 1
ATOM 1104 N N . GLY A 1 149 ? -23.231 24.462 40.922 1.00 77.88 149 GLY A N 1
ATOM 1105 C CA . GLY A 1 149 ? -24.401 24.066 40.140 1.00 77.88 149 GLY A CA 1
ATOM 1106 C C . GLY A 1 149 ? -24.077 23.166 38.943 1.00 77.88 149 GLY A C 1
ATOM 1107 O O . GLY A 1 149 ? -24.991 22.816 38.196 1.00 77.88 149 GLY A O 1
ATOM 1108 N N . GLY A 1 150 ? -22.812 22.774 38.757 1.00 80.75 150 GLY A N 1
ATOM 1109 C CA . GLY A 1 150 ? -22.401 21.771 37.778 1.00 80.75 150 GLY A CA 1
ATOM 1110 C C . GLY A 1 150 ? -22.719 20.336 38.213 1.00 80.75 150 GLY A C 1
ATOM 1111 O O . GLY A 1 150 ? -23.140 20.072 39.340 1.00 80.75 150 GLY A O 1
ATOM 1112 N N . LEU A 1 151 ? -22.483 19.383 37.310 1.00 85.31 151 LEU A N 1
ATOM 1113 C CA . LEU A 1 151 ? -22.576 17.948 37.585 1.00 85.31 151 LEU A CA 1
ATOM 1114 C C . LEU A 1 151 ? -21.210 17.302 37.348 1.00 85.31 151 LEU A C 1
ATOM 1116 O O . LEU A 1 151 ? -20.636 17.438 36.269 1.00 85.31 151 LEU A O 1
ATOM 1120 N N . ASN A 1 152 ? -20.705 16.574 38.339 1.00 89.75 152 ASN A N 1
ATOM 1121 C CA . ASN A 1 152 ? -19.553 15.699 38.182 1.00 89.75 152 ASN A CA 1
ATOM 1122 C C . ASN A 1 152 ? -20.020 14.312 37.725 1.00 89.75 152 ASN A C 1
ATOM 1124 O O . ASN A 1 152 ? -20.814 13.665 38.415 1.00 89.75 152 ASN A O 1
ATOM 1128 N N . ARG A 1 153 ? -19.523 13.851 36.577 1.00 92.00 153 ARG A N 1
ATOM 1129 C CA . ARG A 1 153 ? -19.848 12.537 36.013 1.00 92.00 153 ARG A CA 1
ATOM 1130 C C . ARG A 1 153 ? -18.873 11.491 36.543 1.00 92.00 153 ARG A C 1
ATOM 1132 O O . ARG A 1 153 ? -17.684 11.552 36.255 1.00 92.00 153 ARG A O 1
ATOM 1139 N N . ILE A 1 154 ? -19.385 10.511 37.279 1.00 91.56 154 ILE A N 1
ATOM 1140 C CA . ILE A 1 154 ? -18.618 9.365 37.774 1.00 91.56 154 ILE A CA 1
ATOM 1141 C C . ILE A 1 154 ? -19.082 8.127 37.010 1.00 91.56 154 ILE A C 1
ATOM 1143 O O . ILE A 1 154 ? -20.210 7.681 37.217 1.00 91.56 154 ILE A O 1
ATOM 1147 N N . SER A 1 155 ? -18.233 7.587 36.134 1.00 90.50 155 SER A N 1
ATOM 1148 C CA . SER A 1 155 ? -18.540 6.377 35.362 1.00 90.50 155 SER A CA 1
ATOM 1149 C C . SER A 1 155 ? -18.907 5.204 36.270 1.00 90.50 155 SER A C 1
ATOM 1151 O O . SER A 1 155 ? -18.277 4.980 37.306 1.00 90.50 155 SER A O 1
ATOM 1153 N N . LEU A 1 156 ? -19.941 4.464 35.879 1.00 89.81 156 LEU A N 1
ATOM 1154 C CA . LEU A 1 156 ? -20.352 3.226 36.530 1.00 89.81 156 LEU A CA 1
ATOM 1155 C C . LEU A 1 156 ? -19.817 2.036 35.724 1.00 89.81 156 LEU A C 1
ATOM 1157 O O . LEU A 1 156 ? -19.892 2.066 34.495 1.00 89.81 156 LEU A O 1
ATOM 1161 N N . PRO A 1 157 ? -19.306 0.983 36.385 1.00 89.56 157 PRO A N 1
ATOM 1162 C CA . PRO A 1 157 ? -18.914 -0.236 35.689 1.00 89.56 157 PRO A CA 1
ATOM 1163 C C . PRO A 1 157 ? -20.145 -0.876 35.040 1.00 89.56 157 PRO A C 1
ATOM 1165 O O . PRO A 1 157 ? -21.165 -1.098 35.706 1.00 89.56 157 PRO A O 1
ATOM 1168 N N . LEU A 1 158 ? -20.060 -1.180 33.745 1.00 91.56 158 LEU A N 1
ATOM 1169 C CA . LEU A 1 158 ? -21.154 -1.816 33.017 1.00 91.56 158 LEU A CA 1
ATOM 1170 C C . LEU A 1 158 ? -21.271 -3.291 33.406 1.00 91.56 158 LEU A C 1
ATOM 1172 O O . LEU A 1 158 ? -22.387 -3.808 33.429 1.00 91.56 158 LEU A O 1
ATOM 1176 N N . SER A 1 159 ? -20.171 -3.929 33.831 1.00 89.94 159 SER A N 1
ATOM 1177 C CA . SER A 1 159 ? -20.161 -5.301 34.369 1.00 89.94 159 SER A CA 1
ATOM 1178 C C . SER A 1 159 ? -21.111 -5.521 35.552 1.00 89.94 159 SER A C 1
ATOM 1180 O O . SER A 1 159 ? -21.583 -6.638 35.758 1.00 89.94 159 SER A O 1
ATOM 1182 N N . GLY A 1 160 ? -21.456 -4.469 36.307 1.00 86.88 160 GLY A N 1
ATOM 1183 C CA . GLY A 1 160 ? -22.463 -4.540 37.372 1.00 86.88 160 GLY A CA 1
ATOM 1184 C C . GLY A 1 160 ? -23.905 -4.694 36.868 1.00 86.88 160 GLY A C 1
ATOM 1185 O O . GLY A 1 160 ? -24.781 -5.084 37.637 1.00 86.88 160 GLY A O 1
ATOM 1186 N N . GLN A 1 161 ? -24.156 -4.388 35.592 1.00 91.38 161 GLN A N 1
ATOM 1187 C CA . GLN A 1 161 ? -25.449 -4.534 34.916 1.00 91.38 161 GLN A CA 1
ATOM 1188 C C . GLN A 1 161 ? -25.451 -5.737 33.970 1.00 91.38 161 GLN A C 1
ATOM 1190 O O . GLN A 1 161 ? -26.401 -6.519 33.967 1.00 91.38 161 GLN A O 1
ATOM 1195 N N . HIS A 1 162 ? -24.394 -5.870 33.164 1.00 93.69 162 HIS A N 1
ATOM 1196 C CA . HIS A 1 162 ? -24.214 -6.953 32.205 1.00 93.69 162 HIS A CA 1
ATOM 1197 C C . HIS A 1 162 ? -22.740 -7.116 31.820 1.00 93.69 162 HIS A C 1
ATOM 1199 O O . HIS A 1 162 ? -22.0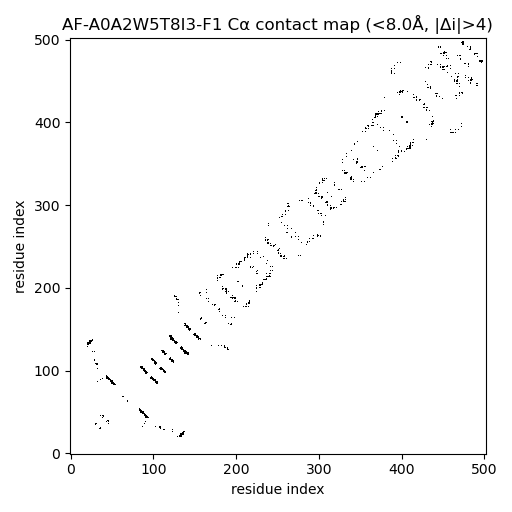40 -6.139 31.562 1.00 93.69 162 HIS A O 1
ATOM 1205 N N . ASP A 1 163 ? -22.269 -8.358 31.727 1.00 94.88 163 ASP A N 1
ATOM 1206 C CA . ASP A 1 163 ? -20.870 -8.661 31.412 1.00 94.88 163 ASP A CA 1
ATOM 1207 C C . ASP A 1 163 ? -20.617 -8.684 29.894 1.00 94.88 163 ASP A C 1
ATOM 1209 O O . ASP A 1 163 ? -20.526 -9.738 29.258 1.00 94.88 163 ASP A O 1
ATOM 1213 N N . PHE A 1 164 ? -20.516 -7.494 29.293 1.00 95.06 164 PHE A N 1
ATOM 1214 C CA . PHE A 1 164 ? -20.179 -7.351 27.871 1.00 95.06 164 PHE A CA 1
ATOM 1215 C C . PHE A 1 164 ? -18.772 -7.869 27.549 1.00 95.06 164 PHE A C 1
ATOM 1217 O O . PHE A 1 164 ? -18.554 -8.397 26.461 1.00 95.06 164 PHE A O 1
ATOM 1224 N N . ILE A 1 165 ? -17.827 -7.776 28.490 1.00 96.31 165 ILE A N 1
ATOM 1225 C CA . ILE A 1 165 ? -16.447 -8.229 28.279 1.00 96.31 165 ILE A CA 1
ATOM 1226 C C . ILE A 1 165 ? -16.399 -9.745 28.089 1.00 96.31 165 ILE A C 1
ATOM 1228 O O . ILE A 1 165 ? -15.684 -10.237 27.215 1.00 96.31 165 ILE A O 1
ATOM 1232 N N . GLN A 1 166 ? -17.183 -10.503 28.855 1.00 96.25 166 GLN A N 1
ATOM 1233 C CA . GLN A 1 166 ? -17.256 -11.949 28.676 1.00 96.25 166 GLN A CA 1
ATOM 1234 C C . GLN A 1 166 ? -17.867 -12.347 27.325 1.00 96.25 166 GLN A C 1
ATOM 1236 O O . GLN A 1 166 ? -17.427 -13.330 26.721 1.00 96.25 166 GLN A O 1
ATOM 1241 N N . GLU A 1 167 ? -18.838 -11.585 26.817 1.00 96.62 167 GLU A N 1
ATOM 1242 C CA . GLU A 1 167 ? -19.372 -11.796 25.468 1.00 96.62 167 GLU A CA 1
ATOM 1243 C C . GLU A 1 167 ? -18.344 -11.478 24.380 1.00 96.62 167 GLU A C 1
ATOM 1245 O O . GLU A 1 167 ? -18.184 -12.275 23.455 1.00 96.62 167 GLU A O 1
ATOM 1250 N N . GLU A 1 168 ? -17.599 -10.377 24.513 1.00 96.31 168 GLU A N 1
ATOM 1251 C CA . GLU A 1 168 ? -16.502 -10.035 23.600 1.00 96.31 168 GLU A CA 1
ATOM 1252 C C . GLU A 1 168 ? -15.420 -11.123 23.602 1.00 96.31 168 GLU A C 1
ATOM 1254 O O . GLU A 1 168 ? -14.987 -11.584 22.544 1.00 96.31 168 GLU A O 1
ATOM 1259 N N . ARG A 1 169 ? -15.033 -11.640 24.777 1.00 97.19 169 ARG A N 1
ATOM 1260 C CA . ARG A 1 169 ? -14.103 -12.780 24.878 1.00 97.19 169 ARG A CA 1
ATOM 1261 C C . ARG A 1 169 ? -14.642 -14.022 24.164 1.00 97.19 169 ARG A C 1
ATOM 1263 O O . ARG A 1 169 ? -13.888 -14.691 23.455 1.00 97.19 169 ARG A O 1
ATOM 1270 N N . ALA A 1 170 ? -15.932 -14.328 24.310 1.00 97.06 170 ALA A N 1
ATOM 1271 C CA . ALA A 1 170 ? -16.563 -15.453 23.619 1.00 97.06 170 ALA A CA 1
ATOM 1272 C C . ALA A 1 170 ? -16.608 -15.247 22.093 1.00 97.06 170 ALA A C 1
ATOM 1274 O O . ALA A 1 170 ? -16.324 -16.178 21.331 1.00 97.06 170 ALA A O 1
ATOM 1275 N N . LEU A 1 171 ? -16.897 -14.024 21.637 1.00 96.38 171 LEU A N 1
ATOM 1276 C CA . LEU A 1 171 ? -16.851 -13.654 20.225 1.00 96.38 171 LEU A CA 1
ATOM 1277 C C . LEU A 1 171 ? -15.441 -13.848 19.662 1.00 96.38 171 LEU A C 1
ATOM 1279 O O . LEU A 1 171 ? -15.275 -14.525 18.638 1.00 96.38 171 LEU A O 1
ATOM 1283 N N . LEU A 1 172 ? -14.424 -13.319 20.347 1.00 96.94 172 LEU A N 1
ATOM 1284 C CA . LEU A 1 172 ? -13.029 -13.485 19.956 1.00 96.94 172 LEU A CA 1
ATOM 1285 C C . LEU A 1 172 ? -12.637 -14.966 19.935 1.00 96.94 172 LEU A C 1
ATOM 1287 O O . LEU A 1 172 ? -12.018 -15.398 18.972 1.00 96.94 172 LEU A O 1
ATOM 1291 N N . ALA A 1 173 ? -13.045 -15.793 20.897 1.00 95.50 173 ALA A N 1
ATOM 1292 C CA . ALA A 1 173 ? -12.721 -17.225 20.875 1.00 95.50 173 ALA A CA 1
ATOM 1293 C C . ALA A 1 173 ? -13.194 -17.945 19.589 1.00 95.50 173 ALA A C 1
ATOM 1295 O O . ALA A 1 173 ? -12.556 -18.895 19.134 1.00 95.50 173 ALA A O 1
ATOM 1296 N N . SER A 1 174 ? -14.285 -17.477 18.973 1.00 95.62 174 SER A N 1
ATOM 1297 C CA . SER A 1 174 ? -14.818 -18.029 17.718 1.00 95.62 174 SER A CA 1
ATOM 1298 C C . SER A 1 174 ? -14.298 -17.341 16.444 1.00 95.62 174 SER A C 1
ATOM 1300 O O . SER A 1 174 ? -14.357 -17.918 15.353 1.00 95.62 174 SER A O 1
ATOM 1302 N N . THR A 1 175 ? -13.762 -16.124 16.560 1.00 95.88 175 THR A N 1
ATOM 1303 C CA . THR A 1 175 ? -13.372 -15.287 15.417 1.00 95.88 175 THR A CA 1
ATOM 1304 C C . THR A 1 175 ? -11.902 -15.488 15.067 1.00 95.88 175 THR A C 1
ATOM 1306 O O . THR A 1 175 ? -11.017 -15.114 15.830 1.00 95.88 175 THR A O 1
ATOM 1309 N N . LYS A 1 176 ? -11.629 -16.038 13.878 1.00 94.75 176 LYS A N 1
ATOM 1310 C CA . LYS A 1 176 ? -10.255 -16.293 13.400 1.00 94.75 176 LYS A CA 1
ATOM 1311 C C . LYS A 1 176 ? -9.657 -15.175 12.550 1.00 94.75 176 LYS A C 1
ATOM 1313 O O . LYS A 1 176 ? -8.445 -15.110 12.424 1.00 94.75 176 LYS A O 1
ATOM 1318 N N . ASP A 1 177 ? -10.493 -14.349 11.924 1.00 96.06 177 ASP A N 1
ATOM 1319 C CA . ASP A 1 177 ? -10.043 -13.279 11.029 1.00 96.06 177 ASP A CA 1
ATOM 1320 C C . ASP A 1 177 ? -9.465 -12.105 11.841 1.00 96.06 177 ASP A C 1
ATOM 1322 O O . ASP A 1 177 ? -10.236 -11.461 12.563 1.00 96.06 177 ASP A O 1
ATOM 1326 N N . PRO A 1 178 ? -8.160 -11.788 11.710 1.00 95.88 178 PRO A N 1
ATOM 1327 C CA . PRO A 1 178 ? -7.509 -10.727 12.477 1.00 95.88 178 PRO A CA 1
ATOM 1328 C C . PRO A 1 178 ? -8.209 -9.374 12.382 1.00 95.88 178 PRO A C 1
ATOM 1330 O O . PRO A 1 178 ? -8.278 -8.626 13.355 1.00 95.88 178 PRO A O 1
ATOM 1333 N N . ARG A 1 179 ? -8.786 -9.060 11.215 1.00 95.62 179 ARG A N 1
ATOM 1334 C CA . ARG A 1 179 ? -9.459 -7.778 11.006 1.00 95.62 179 ARG A CA 1
ATOM 1335 C C . ARG A 1 179 ? -10.735 -7.666 11.832 1.00 95.62 179 ARG A C 1
ATOM 1337 O O . ARG A 1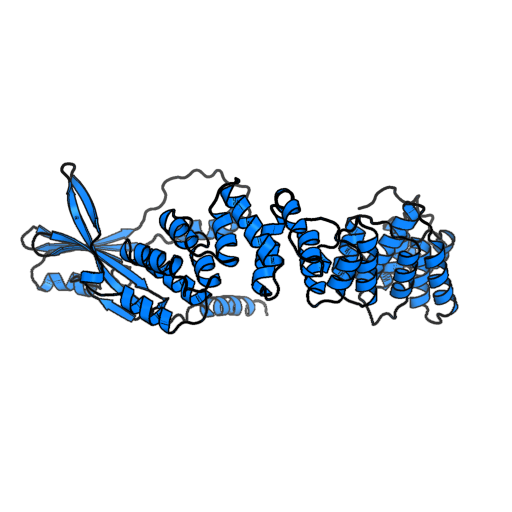 179 ? -10.926 -6.665 12.512 1.00 95.62 179 ARG A O 1
ATOM 1344 N N . LYS A 1 180 ? -11.580 -8.698 11.810 1.00 95.94 180 LYS A N 1
ATOM 1345 C CA . LYS A 1 180 ? -12.819 -8.726 12.604 1.00 95.94 180 LYS A CA 1
ATOM 1346 C C . LYS A 1 180 ? -12.534 -8.742 14.100 1.00 95.94 180 LYS A C 1
ATOM 1348 O O . LYS A 1 180 ? -13.235 -8.076 14.853 1.00 95.94 180 LYS A O 1
ATOM 1353 N N . ARG A 1 181 ? -11.491 -9.467 14.522 1.00 97.25 181 ARG A N 1
ATOM 1354 C CA . ARG A 1 181 ? -11.024 -9.450 15.915 1.00 97.25 181 ARG A CA 1
ATOM 1355 C C . ARG A 1 181 ? -10.618 -8.040 16.340 1.00 97.25 181 ARG A C 1
ATOM 1357 O O . ARG A 1 181 ? -11.095 -7.550 17.357 1.00 97.25 181 ARG A O 1
ATOM 1364 N N . ALA A 1 182 ? -9.790 -7.371 15.537 1.00 97.06 182 ALA A N 1
ATOM 1365 C CA . ALA A 1 182 ? -9.334 -6.016 15.827 1.00 97.06 182 ALA A CA 1
ATOM 1366 C C . ALA A 1 182 ? -10.485 -4.998 15.831 1.00 97.06 182 ALA A C 1
ATOM 1368 O O . ALA A 1 182 ? -10.517 -4.111 16.680 1.00 97.06 182 ALA A O 1
ATOM 1369 N N . GLU A 1 183 ? -11.447 -5.130 14.912 1.00 95.56 183 GLU A N 1
ATOM 1370 C CA . GLU A 1 183 ? -12.664 -4.312 14.884 1.00 95.56 183 GLU A CA 1
ATOM 1371 C C . GLU A 1 183 ? -13.484 -4.476 16.175 1.00 95.56 183 GLU A C 1
ATOM 1373 O O . GLU A 1 183 ? -13.859 -3.463 16.763 1.00 95.56 183 GLU A O 1
ATOM 1378 N N . ALA A 1 184 ? -13.676 -5.708 16.663 1.00 96.25 184 ALA A N 1
ATOM 1379 C CA . ALA A 1 184 ? -14.363 -5.980 17.930 1.00 96.25 184 ALA A CA 1
ATOM 1380 C C . ALA A 1 184 ? -13.623 -5.375 19.139 1.00 96.25 184 ALA A C 1
ATOM 1382 O O . ALA A 1 184 ? -14.222 -4.671 19.946 1.00 96.25 184 ALA A O 1
ATOM 1383 N N . ILE A 1 185 ? -12.298 -5.550 19.224 1.00 97.25 185 ILE A N 1
ATOM 1384 C CA . ILE A 1 185 ? -11.485 -4.977 20.313 1.00 97.25 185 ILE A CA 1
ATOM 1385 C C . ILE A 1 185 ? -11.556 -3.441 20.309 1.00 97.25 185 ILE A C 1
ATOM 1387 O O . ILE A 1 185 ? -11.743 -2.822 21.358 1.00 97.25 185 ILE A O 1
ATOM 1391 N N . ARG A 1 186 ? -11.437 -2.807 19.133 1.00 95.62 186 ARG A N 1
ATOM 1392 C CA . ARG A 1 186 ? -11.537 -1.342 18.996 1.00 95.62 186 ARG A CA 1
ATOM 1393 C C . ARG A 1 186 ? -12.931 -0.835 19.348 1.00 95.62 186 ARG A C 1
ATOM 1395 O O . ARG A 1 186 ? -13.047 0.211 19.982 1.00 95.62 186 ARG A O 1
ATOM 1402 N N . GLU A 1 187 ? -13.973 -1.552 18.938 1.00 95.00 187 GLU A N 1
ATOM 1403 C CA . GLU A 1 187 ? -15.353 -1.224 19.288 1.00 95.00 187 GLU A CA 1
ATOM 1404 C C . GLU A 1 187 ? -15.573 -1.306 20.800 1.00 95.00 187 GLU A C 1
ATOM 1406 O O . GLU A 1 187 ? -16.002 -0.315 21.390 1.00 95.00 187 GLU A O 1
ATOM 1411 N N . ALA A 1 188 ? -15.193 -2.416 21.437 1.00 95.44 188 ALA A N 1
ATOM 1412 C CA . ALA A 1 188 ? -15.278 -2.588 22.885 1.00 95.44 188 ALA A CA 1
ATOM 1413 C C . ALA A 1 188 ? -14.551 -1.454 23.625 1.00 95.44 188 ALA A C 1
ATOM 1415 O O . ALA A 1 188 ? -15.134 -0.815 24.501 1.00 95.44 188 ALA A O 1
ATOM 1416 N N . ARG A 1 189 ? -13.326 -1.116 23.199 1.00 95.00 189 ARG A N 1
ATOM 1417 C CA . ARG A 1 189 ? -12.558 0.019 23.734 1.00 95.00 189 ARG A CA 1
ATOM 1418 C C . ARG A 1 189 ? -13.302 1.351 23.640 1.00 95.00 189 ARG A C 1
ATOM 1420 O O . ARG A 1 189 ? -13.218 2.160 24.557 1.00 95.00 189 ARG A O 1
ATOM 1427 N N . LEU A 1 190 ? -13.980 1.614 22.524 1.00 92.62 190 LEU A N 1
ATOM 1428 C CA . LEU A 1 190 ? -14.670 2.888 22.297 1.00 92.62 190 LEU A CA 1
ATOM 1429 C C . LEU A 1 190 ? -16.014 2.960 23.029 1.00 92.62 190 LEU A C 1
ATOM 1431 O O . LEU A 1 190 ? -16.450 4.047 23.401 1.00 92.62 190 LEU A O 1
ATOM 1435 N N . GLN A 1 191 ? -16.690 1.825 23.203 1.00 93.75 191 GLN A N 1
ATOM 1436 C CA . GLN A 1 191 ? -18.075 1.782 23.675 1.00 93.75 191 GLN A CA 1
ATOM 1437 C C . GLN A 1 191 ? -18.196 1.504 25.178 1.00 93.75 191 GLN A C 1
ATOM 1439 O O . GLN A 1 191 ? -19.137 2.001 25.806 1.00 93.75 191 GLN A O 1
ATOM 1444 N N . LEU A 1 192 ? -17.252 0.758 25.763 1.00 93.44 192 LEU A N 1
ATOM 1445 C CA . LEU A 1 192 ? -17.337 0.220 27.129 1.00 93.44 192 LEU A CA 1
ATOM 1446 C C . LEU A 1 192 ? -16.479 0.980 28.160 1.00 93.44 192 LEU A C 1
ATOM 1448 O O . LEU A 1 192 ? -16.185 0.448 29.226 1.00 93.44 192 LEU A O 1
ATOM 1452 N N . GLU A 1 193 ? -16.093 2.226 27.863 1.00 89.44 193 GLU A N 1
ATOM 1453 C CA . GLU A 1 193 ? -15.327 3.106 28.770 1.00 89.44 193 GLU A CA 1
ATOM 1454 C C . GLU A 1 193 ? -14.068 2.404 29.339 1.00 89.44 193 GLU A C 1
ATOM 1456 O O . GLU A 1 193 ? -13.324 1.766 28.590 1.00 89.44 193 GLU A O 1
ATOM 1461 N N . GLU A 1 194 ? -13.819 2.514 30.647 1.00 92.38 194 GLU A N 1
ATOM 1462 C CA . GLU A 1 194 ? -12.650 1.935 31.326 1.00 92.38 194 GLU A CA 1
ATOM 1463 C C . GLU A 1 194 ? -12.573 0.405 31.202 1.00 92.38 194 GLU A C 1
ATOM 1465 O O . GLU A 1 194 ? -11.487 -0.155 31.059 1.00 92.38 194 GLU A O 1
ATOM 1470 N N . GLU A 1 195 ? -13.715 -0.292 31.202 1.00 94.50 195 GLU A N 1
ATOM 1471 C CA . GLU A 1 195 ? -13.748 -1.754 31.045 1.00 94.50 195 GLU A CA 1
ATOM 1472 C C . GLU A 1 195 ? -13.303 -2.164 29.634 1.00 94.50 195 GLU A C 1
ATOM 1474 O O . GLU A 1 195 ? -12.562 -3.134 29.464 1.00 94.50 195 GLU A O 1
ATOM 1479 N N . GLY A 1 196 ? -13.700 -1.383 28.625 1.00 95.00 196 GLY A N 1
ATOM 1480 C CA . GLY A 1 196 ? -13.256 -1.554 27.244 1.00 95.00 196 GLY A CA 1
ATOM 1481 C C . GLY A 1 196 ? -11.765 -1.277 27.060 1.00 95.00 196 GLY A C 1
ATOM 1482 O O . GLY A 1 196 ? -11.088 -2.017 26.343 1.00 95.00 196 GLY A O 1
ATOM 1483 N N . LEU A 1 197 ? -11.238 -0.236 27.716 1.00 94.94 197 LEU A N 1
ATOM 1484 C CA . LEU A 1 197 ? -9.804 0.064 27.712 1.00 94.94 197 LEU A CA 1
ATOM 1485 C C . LEU A 1 197 ? -9.004 -1.072 28.362 1.00 94.94 197 LEU A C 1
ATOM 1487 O O . LEU A 1 197 ? -8.050 -1.566 27.760 1.00 94.94 197 LEU A O 1
ATOM 1491 N N . ALA A 1 198 ? -9.420 -1.531 29.545 1.00 96.25 198 ALA A N 1
ATOM 1492 C CA . ALA A 1 198 ? -8.783 -2.646 30.242 1.00 96.25 198 ALA A CA 1
ATOM 1493 C C . ALA A 1 198 ? -8.785 -3.927 29.392 1.00 96.25 198 ALA A C 1
ATOM 1495 O O . ALA A 1 198 ? -7.756 -4.593 29.280 1.00 96.25 198 ALA A O 1
ATOM 1496 N N . PHE A 1 199 ? -9.902 -4.233 28.727 1.00 97.00 199 PHE A N 1
ATOM 1497 C CA . PHE A 1 199 ? -10.000 -5.363 27.805 1.00 97.00 199 PHE A CA 1
ATOM 1498 C C . PHE A 1 199 ? -9.061 -5.230 26.600 1.00 97.00 199 PHE A C 1
ATOM 1500 O O . PHE A 1 199 ? -8.361 -6.183 26.257 1.00 97.00 199 PHE A O 1
ATOM 1507 N N . ALA A 1 200 ? -8.990 -4.056 25.970 1.00 97.25 200 ALA A N 1
ATOM 1508 C CA . ALA A 1 200 ? -8.075 -3.841 24.853 1.00 97.25 200 ALA A CA 1
ATOM 1509 C C . ALA A 1 200 ? -6.605 -3.977 25.274 1.00 97.25 200 ALA A C 1
ATOM 1511 O O . ALA A 1 200 ? -5.839 -4.633 24.569 1.00 97.25 200 ALA A O 1
ATOM 1512 N N . ARG A 1 201 ? -6.225 -3.447 26.446 1.00 97.38 201 ARG A N 1
ATOM 1513 C CA . ARG A 1 201 ? -4.888 -3.657 27.031 1.00 97.38 201 ARG A CA 1
ATOM 1514 C C . ARG A 1 201 ? -4.605 -5.143 27.236 1.00 97.38 201 ARG A C 1
ATOM 1516 O O . ARG A 1 201 ? -3.584 -5.630 26.769 1.00 97.38 201 ARG A O 1
ATOM 1523 N N . GLU A 1 202 ? -5.540 -5.867 27.853 1.00 96.69 202 GLU A N 1
ATOM 1524 C CA . GLU A 1 202 ? -5.444 -7.313 28.093 1.00 96.69 202 GLU A CA 1
ATOM 1525 C C . GLU A 1 202 ? -5.244 -8.114 26.797 1.00 96.69 202 GLU A C 1
ATOM 1527 O O . GLU A 1 202 ? -4.580 -9.146 26.809 1.00 96.69 202 GLU A O 1
ATOM 1532 N N . ARG A 1 203 ? -5.842 -7.691 25.674 1.00 96.88 203 ARG A N 1
ATOM 1533 C CA . ARG A 1 203 ? -5.652 -8.356 24.371 1.00 96.88 203 ARG A CA 1
ATOM 1534 C C . ARG A 1 203 ? -4.336 -7.975 23.700 1.00 96.88 203 ARG A C 1
ATOM 1536 O O . ARG A 1 203 ? -3.712 -8.825 23.075 1.00 96.88 203 ARG A O 1
ATOM 1543 N N . LEU A 1 204 ? -3.888 -6.730 23.838 1.00 96.88 204 LEU A N 1
ATOM 1544 C CA . LEU A 1 204 ? -2.615 -6.283 23.270 1.00 96.88 204 LEU A CA 1
ATOM 1545 C C . LEU A 1 204 ? -1.402 -6.905 23.977 1.00 96.88 204 LEU A C 1
ATOM 1547 O O . LEU A 1 204 ? -0.435 -7.261 23.300 1.00 96.88 204 LEU A O 1
ATOM 1551 N N . SER A 1 205 ? -1.474 -7.118 25.293 1.00 96.38 205 SER A N 1
ATOM 1552 C CA . SER A 1 205 ? -0.414 -7.795 26.051 1.00 96.38 205 SER A CA 1
ATOM 1553 C C . SER A 1 205 ? -0.458 -9.325 25.960 1.00 96.38 205 SER A C 1
ATOM 1555 O O . SER A 1 205 ? 0.549 -9.982 26.216 1.00 96.38 205 SER A O 1
ATOM 1557 N N . ASP A 1 206 ? -1.580 -9.923 25.542 1.00 95.44 206 ASP A N 1
ATOM 1558 C CA . ASP A 1 206 ? -1.713 -11.383 25.441 1.00 95.44 206 ASP A CA 1
ATOM 1559 C C . ASP A 1 206 ? -0.770 -11.954 24.358 1.00 95.44 206 ASP A C 1
ATOM 1561 O O . ASP A 1 206 ? -0.914 -11.619 23.177 1.00 95.44 206 ASP A O 1
ATOM 1565 N N . PRO A 1 207 ? 0.199 -12.827 24.695 1.00 93.31 207 PRO A N 1
ATOM 1566 C CA . PRO A 1 207 ? 1.085 -13.440 23.705 1.00 93.31 207 PRO A CA 1
ATOM 1567 C C . PRO A 1 207 ? 0.364 -14.409 22.754 1.00 93.31 207 PRO A C 1
ATOM 1569 O O . PRO A 1 207 ? 0.923 -14.756 21.715 1.00 93.31 207 PRO A O 1
ATOM 1572 N N . ALA A 1 208 ? -0.846 -14.864 23.093 1.00 93.44 208 ALA A N 1
ATOM 1573 C CA . ALA A 1 208 ? -1.667 -15.702 22.223 1.00 93.44 208 ALA A CA 1
ATOM 1574 C C . ALA A 1 208 ? -2.482 -14.893 21.198 1.00 93.44 208 ALA A C 1
ATOM 1576 O O . ALA A 1 208 ? -3.024 -15.483 20.260 1.00 93.44 208 ALA A O 1
ATOM 1577 N N . GLU A 1 209 ? -2.588 -13.571 21.360 1.00 95.88 209 GLU A N 1
ATOM 1578 C CA . GLU A 1 209 ? -3.265 -12.713 20.390 1.00 95.88 209 GLU A CA 1
ATOM 1579 C C . GLU A 1 209 ? -2.387 -12.518 19.147 1.00 95.88 209 GLU A C 1
ATOM 1581 O O . GLU A 1 209 ? -1.187 -12.251 19.236 1.00 95.88 209 GLU A O 1
ATOM 1586 N N . ASP A 1 210 ? -2.999 -12.660 17.972 1.00 95.00 210 ASP A N 1
ATOM 1587 C CA . ASP A 1 210 ? -2.291 -12.601 16.696 1.00 95.00 210 ASP A CA 1
ATOM 1588 C C . ASP A 1 210 ? -1.687 -11.206 16.450 1.00 95.00 210 ASP A C 1
ATOM 1590 O O . ASP A 1 210 ? -2.342 -10.177 16.624 1.00 95.00 210 ASP A O 1
ATOM 1594 N N . ASP A 1 211 ? -0.436 -11.170 15.992 1.00 95.75 211 ASP A N 1
ATOM 1595 C CA . ASP A 1 211 ? 0.330 -9.934 15.800 1.00 95.75 211 ASP A CA 1
ATOM 1596 C C . ASP A 1 211 ? -0.337 -8.961 14.808 1.00 95.75 211 ASP A C 1
ATOM 1598 O O . ASP A 1 211 ? -0.356 -7.747 15.024 1.00 95.75 211 ASP A O 1
ATOM 1602 N N . LYS A 1 212 ? -0.967 -9.479 13.744 1.00 95.69 212 LYS A N 1
ATOM 1603 C CA . LYS A 1 212 ? -1.712 -8.646 12.789 1.00 95.69 212 LYS A CA 1
ATOM 1604 C C . LYS A 1 212 ? -2.975 -8.073 13.434 1.00 95.69 212 LYS A C 1
ATOM 1606 O O . LYS A 1 212 ? -3.322 -6.926 13.162 1.00 95.69 212 LYS A O 1
ATOM 1611 N N . THR A 1 213 ? -3.639 -8.824 14.315 1.00 96.75 213 THR A N 1
ATOM 1612 C CA . THR A 1 213 ? -4.768 -8.316 15.117 1.00 96.75 213 THR A CA 1
ATOM 1613 C C . THR A 1 213 ? -4.325 -7.154 16.001 1.00 96.75 213 THR A C 1
ATOM 1615 O O . THR A 1 213 ? -4.931 -6.084 15.935 1.00 96.75 213 THR A O 1
ATOM 1618 N N . LYS A 1 214 ? -3.244 -7.326 16.775 1.00 96.94 214 LYS A N 1
ATOM 1619 C CA . LYS A 1 214 ? -2.699 -6.278 17.657 1.00 96.94 214 LYS A CA 1
ATOM 1620 C C . LYS A 1 214 ? -2.358 -5.002 16.889 1.00 96.94 214 LYS A C 1
ATOM 1622 O O . LYS A 1 214 ? -2.805 -3.917 17.255 1.00 96.94 214 LYS A O 1
ATOM 1627 N N . SER A 1 215 ? -1.649 -5.146 15.771 1.00 95.44 215 SER A N 1
ATOM 1628 C CA . SER A 1 215 ? -1.346 -4.043 14.857 1.00 95.44 215 SER A CA 1
ATOM 1629 C C . SER A 1 215 ? -2.608 -3.310 14.395 1.00 95.44 215 SER A C 1
ATOM 1631 O O . SER A 1 215 ? -2.715 -2.096 14.545 1.00 95.44 215 SER A O 1
ATOM 1633 N N . LEU A 1 216 ? -3.628 -4.034 13.926 1.00 95.44 216 LEU A N 1
ATOM 1634 C CA . LEU A 1 216 ? -4.877 -3.428 13.456 1.00 95.44 216 LEU A CA 1
ATOM 1635 C C . LEU A 1 216 ? -5.669 -2.717 14.567 1.00 95.44 216 LEU A C 1
ATOM 1637 O O . LEU A 1 216 ? -6.377 -1.753 14.273 1.00 95.44 216 LEU A O 1
ATOM 1641 N N . VAL A 1 217 ? -5.546 -3.145 15.830 1.00 95.75 217 VAL A N 1
ATOM 1642 C CA . VAL A 1 217 ? -6.139 -2.440 16.983 1.00 95.75 217 VAL A CA 1
ATOM 1643 C C . VAL A 1 217 ? -5.508 -1.057 17.172 1.00 95.75 217 VAL A C 1
ATOM 1645 O O . VAL A 1 217 ? -6.226 -0.085 17.435 1.00 95.75 217 VAL A O 1
ATOM 1648 N N . LEU A 1 218 ? -4.189 -0.961 16.987 1.00 94.50 218 LEU A N 1
ATOM 1649 C CA . LEU A 1 218 ? -3.399 0.261 17.158 1.00 94.50 218 LEU A CA 1
ATOM 1650 C C . LEU A 1 218 ? -3.528 1.259 15.992 1.00 94.50 218 LEU A C 1
ATOM 1652 O O . LEU A 1 218 ? -3.096 2.406 16.126 1.00 94.50 218 LEU A O 1
ATOM 1656 N N . VAL A 1 219 ? -4.128 0.878 14.855 1.00 89.81 219 VAL A N 1
ATOM 1657 C CA . VAL A 1 219 ? -4.318 1.783 13.704 1.00 89.81 219 VAL A CA 1
ATOM 1658 C C . VAL A 1 219 ? -5.146 3.006 14.111 1.00 89.81 219 VAL A C 1
ATOM 1660 O O . VAL A 1 219 ? -6.353 2.920 14.353 1.00 89.81 219 VAL A O 1
ATOM 1663 N N . GLY A 1 220 ? -4.477 4.161 14.173 1.00 81.31 220 GLY A N 1
ATOM 1664 C CA . GLY A 1 220 ? -5.061 5.436 14.602 1.00 81.31 220 GLY A CA 1
ATOM 1665 C C . GLY A 1 220 ? -5.341 5.548 16.107 1.00 81.31 220 GLY A C 1
ATOM 1666 O O . GLY A 1 220 ? -6.001 6.500 16.513 1.00 81.31 220 GLY A O 1
ATOM 1667 N N . ASN A 1 221 ? -4.857 4.605 16.924 1.00 85.69 221 ASN A N 1
ATOM 1668 C CA . ASN A 1 221 ? -5.083 4.529 18.370 1.00 85.69 221 ASN A CA 1
ATOM 1669 C C . ASN A 1 221 ? -3.740 4.499 19.124 1.00 85.69 221 ASN A C 1
ATOM 1671 O O . ASN A 1 221 ? -3.299 3.450 19.586 1.00 85.69 221 ASN A O 1
ATOM 1675 N N . CYS A 1 222 ? -3.098 5.658 19.264 1.00 91.06 222 CYS A N 1
ATOM 1676 C CA . CYS A 1 222 ? -1.796 5.798 19.930 1.00 91.06 222 CYS A CA 1
ATOM 1677 C C . CYS A 1 222 ? -1.921 6.232 21.400 1.00 91.06 222 CYS A C 1
ATOM 1679 O O . CYS A 1 222 ? -1.167 7.074 21.883 1.00 91.06 222 CYS A O 1
ATOM 1681 N N . GLU A 1 223 ? -2.912 5.692 22.108 1.00 93.31 223 GLU A N 1
ATOM 1682 C CA . GLU A 1 223 ? -3.083 5.933 23.543 1.00 93.31 223 GLU A CA 1
ATOM 1683 C C . GLU A 1 223 ? -1.977 5.228 24.330 1.00 93.31 223 GLU A C 1
ATOM 1685 O O . GLU A 1 223 ? -1.683 4.063 24.066 1.00 93.31 223 GLU A O 1
ATOM 1690 N N . ALA A 1 224 ? -1.370 5.936 25.290 1.00 94.31 224 ALA A N 1
ATOM 1691 C CA . ALA A 1 224 ? -0.175 5.479 26.007 1.00 94.31 224 ALA A CA 1
ATOM 1692 C C . ALA A 1 224 ? -0.339 4.073 26.605 1.00 94.31 224 ALA A C 1
ATOM 1694 O O . ALA A 1 224 ? 0.516 3.220 26.396 1.00 94.31 224 ALA A O 1
ATOM 1695 N N . ASP A 1 225 ? -1.476 3.812 27.247 1.00 94.12 225 ASP A N 1
ATOM 1696 C CA . ASP A 1 225 ? -1.804 2.524 27.859 1.00 94.12 225 ASP A CA 1
ATOM 1697 C C . ASP A 1 225 ? -1.880 1.358 26.857 1.00 94.12 225 ASP A C 1
ATOM 1699 O O . ASP A 1 225 ? -1.524 0.225 27.186 1.00 94.12 225 ASP A O 1
ATOM 1703 N N . LEU A 1 226 ? -2.368 1.615 25.638 1.00 95.62 226 LEU A N 1
ATOM 1704 C CA . LEU A 1 226 ? -2.467 0.605 24.579 1.00 95.62 226 LEU A CA 1
ATOM 1705 C C . LEU A 1 226 ? -1.104 0.357 23.931 1.00 95.62 226 LEU A C 1
ATOM 1707 O O . LEU A 1 226 ? -0.759 -0.786 23.636 1.00 95.62 226 LEU A O 1
ATOM 1711 N N . VAL A 1 227 ? -0.332 1.428 23.733 1.00 95.50 227 VAL A N 1
ATOM 1712 C CA . VAL A 1 227 ? 1.046 1.365 23.234 1.00 95.50 227 VAL A CA 1
ATOM 1713 C C . VAL A 1 227 ? 1.912 0.553 24.195 1.00 95.50 227 VAL A C 1
ATOM 1715 O O . VAL A 1 227 ? 2.566 -0.387 23.757 1.00 95.50 227 VAL A O 1
ATOM 1718 N N . GLU A 1 228 ? 1.860 0.854 25.496 1.00 95.50 228 GLU A N 1
ATOM 1719 C CA . GLU A 1 228 ? 2.595 0.120 26.532 1.00 95.50 228 GLU A CA 1
ATOM 1720 C C . GLU A 1 228 ? 2.227 -1.371 26.531 1.00 95.50 228 GLU A C 1
ATOM 1722 O O . GLU A 1 228 ? 3.114 -2.219 26.471 1.00 95.50 228 GLU A O 1
ATOM 1727 N N . ALA A 1 229 ? 0.931 -1.702 26.495 1.00 95.94 229 ALA A N 1
ATOM 1728 C CA . ALA A 1 229 ? 0.480 -3.094 26.468 1.00 95.94 229 ALA A CA 1
ATOM 1729 C C . ALA A 1 229 ? 0.963 -3.858 25.220 1.00 95.94 229 ALA A C 1
ATOM 1731 O O . ALA A 1 229 ? 1.333 -5.027 25.304 1.00 95.94 229 ALA A O 1
ATOM 1732 N N . ALA A 1 230 ? 0.982 -3.209 24.054 1.00 95.56 230 ALA A N 1
ATOM 1733 C CA . ALA A 1 230 ? 1.449 -3.826 22.815 1.00 95.56 230 ALA A CA 1
ATOM 1734 C C . ALA A 1 230 ? 2.980 -4.005 22.759 1.00 95.56 230 ALA A C 1
ATOM 1736 O O . ALA A 1 230 ? 3.467 -4.879 22.037 1.00 95.56 230 ALA A O 1
ATOM 1737 N N . GLU A 1 231 ? 3.742 -3.214 23.520 1.00 93.88 231 GLU A N 1
ATOM 1738 C CA . GLU A 1 231 ? 5.203 -3.327 23.621 1.00 93.88 231 GLU A CA 1
ATOM 1739 C C . GLU A 1 231 ? 5.678 -4.540 24.433 1.00 93.88 231 GLU A C 1
ATOM 1741 O O . GLU A 1 231 ? 6.845 -4.921 24.315 1.00 93.88 231 GLU A O 1
ATOM 1746 N N . GLU A 1 232 ? 4.807 -5.175 25.222 1.00 90.75 232 GLU A N 1
ATOM 1747 C CA . GLU A 1 232 ? 5.170 -6.340 26.042 1.00 90.75 232 GLU A CA 1
ATOM 1748 C C . GLU A 1 232 ? 5.481 -7.589 25.201 1.00 90.75 232 GLU A C 1
ATOM 1750 O O . GLU A 1 232 ? 6.345 -8.391 25.561 1.00 90.75 232 GLU A O 1
ATOM 1755 N N . ALA A 1 233 ? 4.803 -7.752 24.061 1.00 81.81 233 ALA A N 1
ATOM 1756 C CA . ALA A 1 233 ? 4.980 -8.893 23.165 1.00 81.81 233 ALA A CA 1
ATOM 1757 C C . ALA A 1 233 ? 4.751 -8.503 21.690 1.00 81.81 233 ALA A C 1
ATOM 1759 O O . ALA A 1 233 ? 3.778 -8.971 21.080 1.00 81.81 233 ALA A O 1
ATOM 1760 N N . PRO A 1 234 ? 5.610 -7.642 21.109 1.00 84.94 234 PRO A N 1
ATOM 1761 C CA . PRO A 1 234 ? 5.428 -7.169 19.750 1.00 84.94 234 PRO A CA 1
ATOM 1762 C C . PRO A 1 234 ? 5.926 -8.210 18.745 1.00 84.94 234 PRO A C 1
ATOM 1764 O O . PRO A 1 234 ? 6.982 -8.825 18.923 1.00 84.94 234 PRO A O 1
ATOM 1767 N N . GLY A 1 235 ? 5.180 -8.376 17.658 1.00 92.81 235 GLY A N 1
ATOM 1768 C CA . GLY A 1 235 ? 5.688 -8.948 16.419 1.00 92.81 235 GLY A CA 1
ATOM 1769 C C . GLY A 1 235 ? 5.858 -7.874 15.338 1.00 92.81 235 GLY A C 1
ATOM 1770 O O . GLY A 1 235 ? 5.638 -6.686 15.589 1.00 92.81 235 GLY A O 1
ATOM 1771 N N . PRO A 1 236 ? 6.265 -8.266 14.119 1.00 93.06 236 PRO A N 1
ATOM 1772 C CA . PRO A 1 236 ? 6.588 -7.321 13.054 1.00 93.06 236 PRO A CA 1
ATOM 1773 C C . PRO A 1 236 ? 5.429 -6.413 12.617 1.00 93.06 236 PRO A C 1
ATOM 1775 O O . PRO A 1 236 ? 5.676 -5.262 12.259 1.00 93.06 236 PRO A O 1
ATOM 1778 N N . TRP A 1 237 ? 4.180 -6.894 12.628 1.00 94.69 237 TRP A N 1
ATOM 1779 C CA . TRP A 1 237 ? 3.012 -6.053 12.339 1.00 94.69 237 TRP A CA 1
ATOM 1780 C C . TRP A 1 237 ? 2.806 -5.015 13.439 1.00 94.69 237 TRP A C 1
ATOM 1782 O O . TRP A 1 237 ? 2.513 -3.852 13.147 1.00 94.69 237 TRP A O 1
ATOM 1792 N N . THR A 1 238 ? 2.930 -5.432 14.700 1.00 95.31 238 THR A N 1
ATOM 1793 C CA . THR A 1 238 ? 2.757 -4.542 15.851 1.00 95.31 238 THR A CA 1
ATOM 1794 C C . THR A 1 238 ? 3.873 -3.506 15.909 1.00 95.31 238 THR A C 1
ATOM 1796 O O . THR A 1 238 ? 3.569 -2.324 16.025 1.00 95.31 238 THR A O 1
ATOM 1799 N N . ASP A 1 239 ? 5.139 -3.904 15.732 1.00 94.50 239 ASP A N 1
ATOM 1800 C CA . ASP A 1 239 ? 6.287 -2.984 15.674 1.00 94.50 239 ASP A CA 1
ATOM 1801 C C . ASP A 1 239 ? 6.088 -1.915 14.583 1.00 94.50 239 ASP A C 1
ATOM 1803 O O . ASP A 1 239 ? 6.360 -0.735 14.810 1.00 94.50 239 ASP A O 1
ATOM 1807 N N . LEU A 1 240 ? 5.566 -2.306 13.414 1.00 91.75 240 LEU A N 1
ATOM 1808 C CA . LEU A 1 240 ? 5.292 -1.378 12.318 1.00 91.75 240 LEU A CA 1
ATOM 1809 C C . LEU A 1 240 ? 4.251 -0.322 12.699 1.00 91.75 240 LEU A C 1
ATOM 1811 O O . LEU A 1 240 ? 4.442 0.866 12.440 1.00 91.75 240 LEU A O 1
ATOM 1815 N N . GLN A 1 241 ? 3.171 -0.741 13.360 1.00 93.25 241 GLN A N 1
ATOM 1816 C CA . GLN A 1 241 ? 2.133 0.187 13.792 1.00 93.25 241 GLN A CA 1
ATOM 1817 C C . GLN A 1 241 ? 2.585 1.039 14.986 1.00 93.25 241 GLN A C 1
ATOM 1819 O O . GLN A 1 241 ? 2.312 2.240 15.011 1.00 93.25 241 GLN A O 1
ATOM 1824 N N . LEU A 1 242 ? 3.333 0.466 15.933 1.00 93.62 242 LEU A N 1
ATOM 1825 C CA . LEU A 1 242 ? 3.932 1.192 17.055 1.00 93.62 242 LEU A CA 1
ATOM 1826 C C . LEU A 1 242 ? 4.889 2.285 16.572 1.00 93.62 242 LEU A C 1
ATOM 1828 O O . LEU A 1 242 ? 4.874 3.386 17.118 1.00 93.62 242 LEU A O 1
ATOM 1832 N N . ALA A 1 243 ? 5.664 2.035 15.511 1.00 91.12 243 ALA A N 1
ATOM 1833 C CA . ALA A 1 243 ? 6.541 3.043 14.915 1.00 91.12 243 ALA A CA 1
ATOM 1834 C C . ALA A 1 243 ? 5.777 4.311 14.487 1.00 91.12 243 ALA A C 1
ATOM 1836 O O . ALA A 1 243 ? 6.316 5.411 14.601 1.00 91.12 243 ALA A O 1
ATOM 1837 N N . SER A 1 244 ? 4.517 4.182 14.052 1.00 89.38 244 SER A N 1
ATOM 1838 C CA . SER A 1 244 ? 3.669 5.327 13.680 1.00 89.38 244 SER A CA 1
ATOM 1839 C C . SER A 1 244 ? 3.132 6.124 14.877 1.00 89.38 244 SER A C 1
ATOM 1841 O O . SER A 1 244 ? 2.757 7.284 14.716 1.00 89.38 244 SER A O 1
ATOM 1843 N N . CYS A 1 245 ? 3.119 5.527 16.074 1.00 91.62 245 CYS A N 1
ATOM 1844 C CA . CYS A 1 245 ? 2.694 6.183 17.312 1.00 91.62 245 CYS A CA 1
ATOM 1845 C C . CYS A 1 245 ? 3.796 7.008 17.978 1.00 91.62 245 CYS A C 1
ATOM 1847 O O . CYS A 1 245 ? 3.519 7.783 18.893 1.00 91.62 245 CYS A O 1
ATOM 1849 N N . TYR A 1 246 ? 5.037 6.856 17.522 1.00 90.12 246 TYR A N 1
ATOM 1850 C CA . TYR A 1 246 ? 6.175 7.604 18.022 1.00 90.12 246 TYR A CA 1
ATOM 1851 C C . TYR A 1 246 ? 6.548 8.744 17.078 1.00 90.12 246 TYR A C 1
ATOM 1853 O O . TYR A 1 246 ? 6.570 8.594 15.855 1.00 90.12 246 TYR A O 1
ATOM 1861 N N . GLU A 1 247 ? 6.910 9.889 17.654 1.00 87.44 247 GLU A N 1
ATOM 1862 C CA . GLU A 1 247 ? 7.650 10.907 16.913 1.00 87.44 247 GLU A CA 1
ATOM 1863 C C . GLU A 1 247 ? 9.022 10.359 16.483 1.00 87.44 247 GLU A C 1
ATOM 1865 O O . GLU A 1 247 ? 9.525 9.367 17.025 1.00 87.44 247 GLU A O 1
ATOM 1870 N N . SER A 1 248 ? 9.639 11.002 15.490 1.00 85.50 248 SER A N 1
ATOM 1871 C CA . SER A 1 248 ? 10.984 10.642 15.034 1.00 85.50 248 SER A CA 1
ATOM 1872 C C . SER A 1 248 ? 11.974 10.603 16.200 1.00 85.50 248 SER A C 1
ATOM 1874 O O . SER A 1 248 ? 12.065 11.550 16.979 1.00 85.50 248 SER A O 1
ATOM 1876 N N . GLY A 1 249 ? 12.726 9.507 16.318 1.00 88.56 249 GLY A N 1
ATOM 1877 C CA . GLY A 1 249 ? 13.682 9.315 17.401 1.00 88.56 249 GLY A CA 1
ATOM 1878 C C . GLY A 1 249 ? 13.977 7.844 17.710 1.00 88.56 249 GLY A C 1
ATOM 1879 O O . GLY A 1 249 ? 13.428 6.940 17.076 1.00 88.56 249 GLY A O 1
ATOM 1880 N N . PRO A 1 250 ? 14.790 7.578 18.752 1.00 89.75 250 PRO A N 1
ATOM 1881 C CA . PRO A 1 250 ? 15.410 6.270 18.968 1.00 89.75 250 PRO A CA 1
ATOM 1882 C C . PRO A 1 250 ? 14.434 5.098 19.106 1.00 89.75 250 PRO A C 1
ATOM 1884 O O . PRO A 1 250 ? 14.770 3.982 18.706 1.00 89.75 250 PRO A O 1
ATOM 1887 N N . LYS A 1 251 ? 13.240 5.338 19.672 1.00 89.69 251 LYS A N 1
ATOM 1888 C CA . LYS A 1 251 ? 12.182 4.325 19.807 1.00 89.69 251 LYS A CA 1
ATOM 1889 C C . LYS A 1 251 ? 11.611 3.927 18.446 1.00 89.69 251 LYS A C 1
ATOM 1891 O O . LYS A 1 251 ? 11.622 2.744 18.116 1.00 89.69 251 LYS A O 1
ATOM 1896 N N . LYS A 1 252 ? 11.181 4.906 17.644 1.00 90.19 252 LYS A N 1
ATOM 1897 C CA . LYS A 1 252 ? 10.682 4.686 16.279 1.00 90.19 252 LYS A CA 1
ATOM 1898 C C . LYS A 1 252 ? 11.734 3.979 15.422 1.00 90.19 252 LYS A C 1
ATOM 1900 O O . LYS A 1 252 ? 11.434 2.975 14.780 1.00 90.19 252 LYS A O 1
ATOM 1905 N N . ASP A 1 253 ? 12.988 4.420 15.509 1.00 88.31 253 ASP A N 1
ATOM 1906 C CA . ASP A 1 253 ? 14.087 3.811 14.757 1.00 88.31 253 ASP A CA 1
ATOM 1907 C C . ASP A 1 253 ? 14.340 2.363 15.199 1.00 88.31 253 ASP A C 1
ATOM 1909 O O . ASP A 1 253 ? 14.635 1.499 14.376 1.00 88.31 253 ASP A O 1
ATOM 1913 N N . ALA A 1 254 ? 14.223 2.066 16.500 1.00 90.38 254 ALA A N 1
ATOM 1914 C CA . ALA A 1 254 ? 14.358 0.704 17.008 1.00 90.38 254 ALA A CA 1
ATOM 1915 C C . ALA A 1 254 ? 13.271 -0.223 16.455 1.00 90.38 254 ALA A C 1
ATOM 1917 O O . ALA A 1 254 ? 13.601 -1.340 16.055 1.00 90.38 254 ALA A O 1
ATOM 1918 N N . MET A 1 255 ? 12.022 0.246 16.374 1.00 91.62 255 MET A N 1
ATOM 1919 C CA . MET A 1 255 ? 10.930 -0.523 15.774 1.00 91.62 255 MET A CA 1
ATOM 1920 C C . MET A 1 255 ? 11.188 -0.781 14.288 1.00 91.62 255 MET A C 1
ATOM 1922 O O . MET A 1 255 ? 11.159 -1.930 13.852 1.00 91.62 255 MET A O 1
ATOM 1926 N N . TYR A 1 256 ? 11.566 0.240 13.513 1.00 90.38 256 TYR A N 1
ATOM 1927 C CA . TYR A 1 256 ? 11.873 0.033 12.096 1.00 90.38 256 TYR A CA 1
ATOM 1928 C C . TYR A 1 256 ? 13.071 -0.885 11.850 1.00 90.38 256 TYR A C 1
ATOM 1930 O O . TYR A 1 256 ? 13.053 -1.654 10.890 1.00 90.38 256 TYR A O 1
ATOM 1938 N N . ARG A 1 257 ? 14.091 -0.871 12.719 1.00 90.81 257 ARG A N 1
ATOM 1939 C CA . ARG A 1 257 ? 15.193 -1.842 12.634 1.00 90.81 257 ARG A CA 1
ATOM 1940 C C . ARG A 1 257 ? 14.699 -3.278 12.815 1.00 90.81 257 ARG A C 1
ATOM 1942 O O . ARG A 1 257 ? 15.103 -4.147 12.046 1.00 90.81 257 ARG A O 1
ATOM 1949 N N . LYS A 1 258 ? 13.803 -3.535 13.776 1.00 91.31 258 LYS A N 1
ATOM 1950 C CA . LYS A 1 258 ? 13.188 -4.865 13.953 1.00 91.31 258 LYS A CA 1
ATOM 1951 C C . LYS A 1 258 ? 12.353 -5.268 12.736 1.00 91.31 258 LYS A C 1
ATOM 1953 O O . LYS A 1 258 ? 12.490 -6.386 12.250 1.00 91.31 258 LYS A O 1
ATOM 1958 N N . VAL A 1 259 ? 11.552 -4.346 12.198 1.00 91.56 259 VAL A N 1
ATOM 1959 C CA . VAL A 1 259 ? 10.756 -4.570 10.979 1.00 91.56 259 VAL A CA 1
ATOM 1960 C C . VAL A 1 259 ? 11.663 -4.903 9.788 1.00 91.56 259 VAL A C 1
ATOM 1962 O O . VAL A 1 259 ? 11.403 -5.867 9.071 1.00 91.56 259 VAL A O 1
ATOM 1965 N N . ALA A 1 260 ? 12.759 -4.167 9.597 1.00 91.25 260 ALA A N 1
ATOM 1966 C CA . ALA A 1 260 ? 13.735 -4.437 8.542 1.00 91.25 260 ALA A CA 1
ATOM 1967 C C . ALA A 1 260 ? 14.376 -5.829 8.695 1.00 91.25 260 ALA A C 1
ATOM 1969 O O . ALA A 1 260 ? 14.493 -6.571 7.722 1.00 91.25 260 ALA A O 1
ATOM 1970 N N . GLN A 1 261 ? 14.720 -6.234 9.921 1.00 90.25 261 GLN A N 1
ATOM 1971 C CA . GLN A 1 261 ? 15.218 -7.585 10.200 1.00 90.25 261 GLN A CA 1
ATOM 1972 C C . GLN A 1 261 ? 14.160 -8.661 9.907 1.00 90.25 261 GLN A C 1
ATOM 1974 O O . GLN A 1 261 ? 14.477 -9.691 9.311 1.00 90.25 261 GLN A O 1
ATOM 1979 N N . ALA A 1 262 ? 12.895 -8.414 10.253 1.00 91.81 262 ALA A N 1
ATOM 1980 C CA . ALA A 1 262 ? 11.789 -9.317 9.947 1.00 91.81 262 ALA A CA 1
ATOM 1981 C C . ALA A 1 262 ? 11.521 -9.432 8.435 1.00 91.81 262 ALA A C 1
ATOM 1983 O O . ALA A 1 262 ? 11.187 -10.514 7.949 1.00 91.81 262 ALA A O 1
ATOM 1984 N N . ALA A 1 263 ? 11.738 -8.367 7.657 1.00 90.81 263 ALA A N 1
ATOM 1985 C CA . ALA A 1 263 ? 11.677 -8.427 6.194 1.00 90.81 263 ALA A CA 1
ATOM 1986 C C . ALA A 1 263 ? 12.720 -9.399 5.606 1.00 90.81 263 ALA A C 1
ATOM 1988 O O . ALA A 1 263 ? 12.505 -9.968 4.532 1.00 90.81 263 ALA A O 1
ATOM 1989 N N . CYS A 1 264 ? 13.825 -9.623 6.324 1.00 90.06 264 CYS A N 1
ATOM 1990 C CA . CYS A 1 264 ? 14.893 -10.540 5.939 1.00 90.06 264 CYS A CA 1
ATOM 1991 C C . CYS A 1 264 ? 14.662 -11.997 6.361 1.00 90.06 264 CYS A C 1
ATOM 1993 O O . CYS A 1 264 ? 15.359 -12.882 5.860 1.00 90.06 264 CYS A O 1
ATOM 1995 N N . ALA A 1 265 ? 13.692 -12.266 7.237 1.00 90.31 265 ALA A N 1
ATOM 1996 C CA . ALA A 1 265 ? 13.396 -13.615 7.700 1.00 90.31 265 ALA A CA 1
ATOM 1997 C C . ALA A 1 265 ? 12.719 -14.471 6.612 1.00 90.31 265 ALA A C 1
ATOM 1999 O O . ALA A 1 265 ? 11.891 -14.012 5.814 1.00 90.31 265 ALA A O 1
ATOM 2000 N N . GLU A 1 266 ? 13.053 -15.762 6.589 1.00 85.62 266 GLU A N 1
ATOM 2001 C CA . GLU A 1 266 ? 12.268 -16.738 5.837 1.00 85.62 266 GLU A CA 1
ATOM 2002 C C . GLU A 1 266 ? 10.885 -16.908 6.487 1.00 85.62 266 GLU A C 1
ATOM 2004 O O . GLU A 1 266 ? 10.740 -16.826 7.703 1.00 85.62 266 GLU A O 1
ATOM 2009 N N . GLY A 1 267 ? 9.846 -17.123 5.677 1.00 85.25 267 GLY A N 1
ATOM 2010 C CA . GLY A 1 267 ? 8.471 -17.279 6.173 1.00 85.25 267 GLY A CA 1
ATOM 2011 C C . GLY A 1 267 ? 7.668 -15.983 6.350 1.00 85.25 267 GLY A C 1
ATOM 2012 O O . GLY A 1 267 ? 6.457 -16.069 6.536 1.00 85.25 267 GLY A O 1
ATOM 2013 N N . THR A 1 268 ? 8.276 -14.798 6.204 1.00 89.44 268 THR A N 1
ATOM 2014 C CA . THR A 1 268 ? 7.543 -13.517 6.208 1.00 89.44 268 THR A CA 1
ATOM 2015 C C . THR A 1 268 ? 6.473 -13.506 5.118 1.00 89.44 268 THR A C 1
ATOM 2017 O O . THR A 1 268 ? 6.784 -13.705 3.933 1.00 89.44 268 THR A O 1
ATOM 2020 N N . SER A 1 269 ? 5.217 -13.306 5.530 1.00 90.12 269 SER A N 1
ATOM 2021 C CA . SER A 1 269 ? 4.046 -13.368 4.654 1.00 90.12 269 SER A CA 1
ATOM 2022 C C . SER A 1 269 ? 4.047 -12.245 3.620 1.00 90.12 269 SER A C 1
ATOM 2024 O O . SER A 1 269 ? 4.572 -11.160 3.863 1.00 90.12 269 SER A O 1
ATOM 2026 N N . ASP A 1 270 ? 3.440 -12.499 2.461 1.00 89.88 270 ASP A N 1
ATOM 2027 C CA . ASP A 1 270 ? 3.396 -11.520 1.372 1.00 89.88 270 ASP A CA 1
ATOM 2028 C C . ASP A 1 270 ? 2.626 -10.246 1.783 1.00 89.88 270 ASP A C 1
ATOM 2030 O O . ASP A 1 270 ? 3.091 -9.144 1.503 1.00 89.88 270 ASP A O 1
ATOM 2034 N N . ASP A 1 271 ? 1.543 -10.382 2.558 1.00 90.25 271 ASP A N 1
ATOM 2035 C CA . ASP A 1 271 ? 0.804 -9.253 3.144 1.00 90.25 271 ASP A CA 1
ATOM 2036 C C . ASP A 1 271 ? 1.691 -8.339 4.003 1.00 90.25 271 ASP A C 1
ATOM 2038 O O . ASP A 1 271 ? 1.588 -7.116 3.928 1.00 90.25 271 ASP A O 1
ATOM 2042 N N . LEU A 1 272 ? 2.548 -8.929 4.844 1.00 91.88 272 LEU A N 1
ATOM 2043 C CA . LEU A 1 272 ? 3.423 -8.165 5.731 1.00 91.88 272 LEU A CA 1
ATOM 2044 C C . LEU A 1 272 ? 4.495 -7.433 4.925 1.00 91.88 272 LEU A C 1
ATOM 2046 O O . LEU A 1 272 ? 4.804 -6.285 5.221 1.00 91.88 272 LEU A O 1
ATOM 2050 N N . LEU A 1 273 ? 5.013 -8.050 3.861 1.00 92.31 273 LEU A N 1
ATOM 2051 C CA . LEU A 1 273 ? 5.951 -7.381 2.958 1.00 92.31 273 LEU A CA 1
ATOM 2052 C C . LEU A 1 273 ? 5.326 -6.183 2.248 1.00 92.31 273 LEU A C 1
ATOM 2054 O O . LEU A 1 273 ? 6.024 -5.199 2.034 1.00 92.31 273 LEU A O 1
ATOM 2058 N N . ASP A 1 274 ? 4.046 -6.257 1.868 1.00 91.44 274 ASP A N 1
ATOM 2059 C CA . ASP A 1 274 ? 3.343 -5.121 1.261 1.00 91.44 274 ASP A CA 1
ATOM 2060 C C . ASP A 1 274 ? 3.236 -3.935 2.222 1.00 91.44 274 ASP A C 1
ATOM 2062 O O . ASP A 1 274 ? 3.369 -2.788 1.792 1.00 91.44 274 ASP A O 1
ATOM 2066 N N . GLU A 1 275 ? 2.996 -4.196 3.508 1.00 90.38 275 GLU A N 1
ATOM 2067 C CA . GLU A 1 275 ? 2.956 -3.148 4.532 1.00 90.38 275 GLU A CA 1
ATOM 2068 C C . GLU A 1 275 ? 4.359 -2.604 4.837 1.00 90.38 275 GLU A C 1
ATOM 2070 O O . GLU A 1 275 ? 4.573 -1.394 4.829 1.00 90.38 275 GLU A O 1
ATOM 2075 N N . MET A 1 276 ? 5.342 -3.494 5.011 1.00 92.06 276 MET A N 1
ATOM 2076 C CA . MET A 1 276 ? 6.744 -3.126 5.221 1.00 92.06 276 MET A CA 1
ATOM 2077 C C . MET A 1 276 ? 7.272 -2.256 4.085 1.00 92.06 276 MET A C 1
ATOM 2079 O O . MET A 1 276 ? 7.915 -1.245 4.338 1.00 92.06 276 MET A O 1
ATOM 2083 N N . GLU A 1 277 ? 6.984 -2.611 2.834 1.00 91.81 277 GLU A N 1
ATOM 2084 C CA . GLU A 1 277 ? 7.403 -1.821 1.684 1.00 91.81 277 GLU A CA 1
ATOM 2085 C C . GLU A 1 277 ? 6.884 -0.379 1.772 1.00 91.81 277 GLU A C 1
ATOM 2087 O O . GLU A 1 277 ? 7.655 0.560 1.577 1.00 91.81 277 GLU A O 1
ATOM 2092 N N . ARG A 1 278 ? 5.593 -0.189 2.079 1.00 88.00 278 ARG A N 1
ATOM 2093 C CA . ARG A 1 278 ? 4.974 1.146 2.147 1.00 88.00 278 ARG A CA 1
ATOM 2094 C C . ARG A 1 278 ? 5.635 2.049 3.178 1.00 88.00 278 ARG A C 1
ATOM 2096 O O . ARG A 1 278 ? 5.794 3.240 2.918 1.00 88.00 278 ARG A O 1
ATOM 2103 N N . GLU A 1 279 ? 5.996 1.495 4.328 1.00 85.75 279 GLU A N 1
ATOM 2104 C CA . GLU A 1 279 ? 6.526 2.283 5.440 1.00 85.75 279 GLU A CA 1
ATOM 2105 C C . GLU A 1 279 ? 8.053 2.417 5.393 1.00 85.75 279 GLU A C 1
ATOM 2107 O O . GLU A 1 279 ? 8.583 3.516 5.552 1.00 85.75 279 GLU A O 1
ATOM 2112 N N . LEU A 1 280 ? 8.787 1.344 5.078 1.00 85.19 280 LEU A N 1
ATOM 2113 C CA . LEU A 1 280 ? 10.253 1.384 4.989 1.00 85.19 280 LEU A CA 1
ATOM 2114 C C . LEU A 1 280 ? 10.737 2.256 3.823 1.00 85.19 280 LEU A C 1
ATOM 2116 O O . LEU A 1 280 ? 11.810 2.854 3.908 1.00 85.19 280 LEU A O 1
ATOM 2120 N N . THR A 1 281 ? 9.934 2.390 2.760 1.00 82.69 281 THR A N 1
ATOM 2121 C CA . THR A 1 281 ? 10.239 3.307 1.653 1.00 82.69 281 THR A CA 1
ATOM 2122 C C . THR A 1 281 ? 10.032 4.790 1.992 1.00 82.69 281 THR A C 1
ATOM 2124 O O . THR A 1 281 ? 10.215 5.645 1.136 1.00 82.69 281 THR A O 1
ATOM 2127 N N . ARG A 1 282 ? 9.644 5.152 3.219 1.00 74.19 282 ARG A N 1
ATOM 2128 C CA . ARG A 1 282 ? 9.561 6.564 3.642 1.00 74.19 282 ARG A CA 1
ATOM 2129 C C . ARG A 1 282 ? 10.770 7.019 4.457 1.00 74.19 282 ARG A C 1
ATOM 2131 O O . ARG A 1 282 ? 11.079 8.205 4.464 1.00 74.19 282 ARG A O 1
ATOM 2138 N N . GLU A 1 283 ? 11.467 6.092 5.111 1.00 69.69 283 GLU A N 1
ATOM 2139 C CA . GLU A 1 283 ? 12.447 6.375 6.176 1.00 69.69 283 GLU A CA 1
ATOM 2140 C C . GLU A 1 283 ? 13.850 5.811 5.832 1.00 69.69 283 GLU A C 1
ATOM 2142 O O . GLU A 1 283 ? 14.575 5.283 6.676 1.00 69.69 283 GLU A O 1
ATOM 2147 N N . HIS A 1 284 ? 14.236 5.897 4.552 1.00 68.56 284 HIS A N 1
ATOM 2148 C CA . HIS A 1 284 ? 15.293 5.083 3.930 1.00 68.56 284 HIS A CA 1
ATOM 2149 C C . HIS A 1 284 ? 16.694 5.143 4.567 1.00 68.56 284 HIS A C 1
ATOM 2151 O O . HIS A 1 284 ? 17.390 4.129 4.617 1.00 68.56 284 HIS A O 1
ATOM 2157 N N . SER A 1 285 ? 17.166 6.312 5.009 1.00 72.69 285 SER A N 1
ATOM 2158 C CA . SER A 1 285 ? 18.598 6.500 5.305 1.00 72.69 285 SER A CA 1
ATOM 2159 C C . SER A 1 285 ? 19.053 5.829 6.602 1.00 72.69 285 SER A C 1
ATOM 2161 O O . SER A 1 285 ? 20.201 5.399 6.706 1.00 72.69 285 SER A O 1
ATOM 2163 N N . GLN A 1 286 ? 18.161 5.698 7.583 1.00 77.88 286 GLN A N 1
ATOM 2164 C CA . GLN A 1 286 ? 18.513 5.212 8.920 1.00 77.88 286 GLN A CA 1
ATOM 2165 C C . GLN A 1 286 ? 18.594 3.683 9.010 1.00 77.88 286 GLN A C 1
ATOM 2167 O O . GLN A 1 286 ? 19.170 3.141 9.953 1.00 77.88 286 GLN A O 1
ATOM 2172 N N . LEU A 1 287 ? 18.024 2.985 8.026 1.00 84.50 287 LEU A N 1
ATOM 2173 C CA . LEU A 1 287 ? 17.885 1.528 8.027 1.00 84.50 287 LEU A CA 1
ATOM 2174 C C . LEU A 1 287 ? 18.936 0.821 7.169 1.00 84.50 287 LEU A C 1
ATOM 2176 O O . LEU A 1 287 ? 19.069 -0.397 7.257 1.00 84.50 287 LEU A O 1
ATOM 2180 N N . VAL A 1 288 ? 19.740 1.569 6.406 1.00 85.25 288 VAL A N 1
ATOM 2181 C CA . VAL A 1 288 ? 20.852 1.027 5.605 1.00 85.25 288 VAL A CA 1
ATOM 2182 C C . VAL A 1 288 ? 21.791 0.122 6.424 1.00 85.25 288 VAL A C 1
ATOM 2184 O O . VAL A 1 288 ? 22.132 -0.953 5.927 1.00 85.25 288 VAL A O 1
ATOM 2187 N N . PRO A 1 289 ? 22.173 0.447 7.682 1.00 88.12 289 PRO A N 1
ATOM 2188 C CA . PRO A 1 289 ? 23.018 -0.442 8.483 1.00 88.12 289 PRO A CA 1
ATOM 2189 C C . PRO A 1 289 ? 22.413 -1.832 8.736 1.00 88.12 289 PRO A C 1
ATOM 2191 O O . PRO A 1 289 ? 23.159 -2.798 8.912 1.00 88.12 289 PRO A O 1
ATOM 2194 N N . GLU A 1 290 ? 21.083 -1.970 8.724 1.00 87.81 290 GLU A N 1
ATOM 2195 C CA . GLU A 1 290 ? 20.409 -3.253 8.961 1.00 87.81 290 GLU A CA 1
ATOM 2196 C C . GLU A 1 290 ? 20.576 -4.234 7.798 1.00 87.81 290 GLU A C 1
ATOM 2198 O O . GLU A 1 290 ? 20.549 -5.442 8.026 1.00 87.81 290 GLU A O 1
ATOM 2203 N N . LEU A 1 291 ? 20.858 -3.751 6.581 1.00 86.50 291 LEU A N 1
ATOM 2204 C CA . LEU A 1 291 ? 21.150 -4.611 5.427 1.00 86.50 291 LEU A CA 1
ATOM 2205 C C . LEU A 1 291 ? 22.301 -5.577 5.715 1.00 86.50 291 LEU A C 1
ATOM 2207 O O . LEU A 1 291 ? 22.245 -6.744 5.332 1.00 86.50 291 LEU A O 1
ATOM 2211 N N . SER A 1 292 ? 23.325 -5.110 6.436 1.00 87.62 292 SER A N 1
ATOM 2212 C CA . SER A 1 292 ? 24.496 -5.921 6.793 1.00 87.62 292 SER A CA 1
ATOM 2213 C C . SER A 1 292 ? 24.167 -7.104 7.712 1.00 87.62 292 SER A C 1
ATOM 2215 O O . SER A 1 292 ? 24.921 -8.074 7.752 1.00 87.62 292 SER A O 1
ATOM 2217 N N . LYS A 1 293 ? 23.033 -7.045 8.423 1.00 91.19 293 LYS A N 1
ATOM 2218 C CA . LYS A 1 293 ? 22.556 -8.102 9.325 1.00 91.19 293 LYS A CA 1
ATOM 2219 C C . LYS A 1 293 ? 21.672 -9.122 8.616 1.00 91.19 293 LYS A C 1
ATOM 2221 O O . LYS A 1 293 ? 21.419 -10.193 9.163 1.00 91.19 293 LYS A O 1
ATOM 2226 N N . CYS A 1 294 ? 21.204 -8.807 7.412 1.00 92.00 294 CYS A N 1
ATOM 2227 C CA . CYS A 1 294 ? 20.415 -9.724 6.612 1.00 92.00 294 CYS A CA 1
ATOM 2228 C C . CYS A 1 294 ? 21.322 -10.766 5.940 1.00 92.00 294 CYS A C 1
ATOM 2230 O O . CYS A 1 294 ? 22.355 -10.400 5.362 1.00 92.00 294 CYS A O 1
ATOM 2232 N N . PRO A 1 295 ? 20.950 -12.059 5.967 1.00 93.06 295 PRO A N 1
ATOM 2233 C CA . PRO A 1 295 ? 21.644 -13.074 5.187 1.00 93.06 295 PRO A CA 1
ATOM 2234 C C . PRO A 1 295 ? 21.642 -12.707 3.694 1.00 93.06 295 PRO A C 1
ATOM 2236 O O . PRO A 1 295 ? 20.621 -12.215 3.202 1.00 93.06 295 PRO A O 1
ATOM 2239 N N . PRO A 1 296 ? 22.748 -12.941 2.963 1.00 94.12 296 PRO A N 1
ATOM 2240 C CA . PRO A 1 296 ? 22.767 -12.747 1.520 1.00 94.12 296 PRO A CA 1
ATOM 2241 C C . PRO A 1 296 ? 21.660 -13.539 0.817 1.00 94.12 296 PRO A C 1
ATOM 2243 O O . PRO A 1 296 ? 21.450 -14.713 1.124 1.00 94.12 296 PRO A O 1
ATOM 2246 N N . GLY A 1 297 ? 20.970 -12.912 -0.134 1.00 94.12 297 GLY A N 1
ATOM 2247 C CA . GLY A 1 297 ? 19.944 -13.549 -0.955 1.00 94.12 297 GLY A CA 1
ATOM 2248 C C . GLY A 1 297 ? 18.794 -12.620 -1.367 1.00 94.12 297 GLY A C 1
ATOM 2249 O O . GLY A 1 297 ? 18.849 -11.404 -1.161 1.00 94.12 297 GLY A O 1
ATOM 2250 N N . PRO A 1 298 ? 17.700 -13.185 -1.921 1.00 95.00 298 PRO A N 1
ATOM 2251 C CA . PRO A 1 298 ? 16.577 -12.420 -2.468 1.00 95.00 298 PRO A CA 1
ATOM 2252 C C . PRO A 1 298 ? 15.956 -11.406 -1.501 1.00 95.00 298 PRO A C 1
ATOM 2254 O O . PRO A 1 298 ? 15.584 -10.307 -1.902 1.00 95.00 298 PRO A O 1
ATOM 2257 N N . ARG A 1 299 ? 15.837 -11.764 -0.218 1.00 94.25 299 ARG A N 1
ATOM 2258 C CA . ARG A 1 299 ? 15.230 -10.904 0.807 1.00 94.25 299 ARG A CA 1
ATOM 2259 C C . ARG A 1 299 ? 16.077 -9.672 1.100 1.00 94.25 299 ARG A C 1
ATOM 2261 O O . ARG A 1 299 ? 15.544 -8.566 1.113 1.00 94.25 299 ARG A O 1
ATOM 2268 N N . ARG A 1 300 ? 17.389 -9.862 1.275 1.00 95.00 300 ARG A N 1
ATOM 2269 C CA . ARG A 1 300 ? 18.328 -8.754 1.456 1.00 95.00 300 ARG A CA 1
ATOM 2270 C C . ARG A 1 300 ? 18.338 -7.857 0.229 1.00 95.00 300 ARG A C 1
ATOM 2272 O O . ARG A 1 300 ? 18.223 -6.651 0.387 1.00 95.00 300 ARG A O 1
ATOM 2279 N N . ALA A 1 301 ? 18.381 -8.432 -0.974 1.00 95.56 301 ALA A N 1
ATOM 2280 C CA . ALA A 1 301 ? 18.322 -7.644 -2.199 1.00 95.56 301 ALA A CA 1
ATOM 2281 C C . ALA A 1 301 ? 17.028 -6.825 -2.317 1.00 95.56 301 ALA A C 1
ATOM 2283 O O . ALA A 1 301 ? 17.083 -5.656 -2.689 1.00 95.56 301 ALA A O 1
ATOM 2284 N N . LEU A 1 302 ? 15.872 -7.397 -1.960 1.00 95.06 302 LEU A N 1
ATOM 2285 C CA . LEU A 1 302 ? 14.600 -6.673 -1.973 1.00 95.06 302 LEU A CA 1
ATOM 2286 C C . LEU A 1 302 ? 14.608 -5.509 -0.975 1.00 95.06 302 LEU A C 1
ATOM 2288 O O . LEU A 1 302 ? 14.210 -4.403 -1.335 1.00 95.06 302 LEU A O 1
ATOM 2292 N N . LEU A 1 303 ? 15.099 -5.738 0.247 1.00 93.69 303 LEU A N 1
ATOM 2293 C CA . LEU A 1 303 ? 15.236 -4.682 1.248 1.00 93.69 303 LEU A CA 1
ATOM 2294 C C . LEU A 1 303 ? 16.223 -3.596 0.791 1.00 93.69 303 LEU A C 1
ATOM 2296 O O . LEU A 1 303 ? 15.929 -2.417 0.958 1.00 93.69 303 LEU A O 1
ATOM 2300 N N . SER A 1 304 ? 17.347 -3.961 0.161 1.00 93.75 304 SER A N 1
ATOM 2301 C CA . SER A 1 304 ? 18.282 -2.993 -0.430 1.00 93.75 304 SER A CA 1
ATOM 2302 C C . SER A 1 304 ? 17.564 -2.085 -1.423 1.00 93.75 304 SER A C 1
ATOM 2304 O O . SER A 1 304 ? 17.667 -0.866 -1.310 1.00 93.75 304 SER A O 1
ATOM 2306 N N . LEU A 1 305 ? 16.764 -2.660 -2.327 1.00 93.81 305 LEU A N 1
ATOM 2307 C CA . LEU A 1 305 ? 15.983 -1.889 -3.294 1.00 93.81 305 LEU A CA 1
ATOM 2308 C C . LEU A 1 305 ? 14.967 -0.958 -2.612 1.00 93.81 305 LEU A C 1
ATOM 2310 O O . LEU A 1 305 ? 14.868 0.207 -2.991 1.00 93.81 305 LEU A O 1
ATOM 2314 N N . TRP A 1 306 ? 14.261 -1.419 -1.572 1.00 92.62 306 TRP A N 1
ATOM 2315 C CA . TRP A 1 306 ? 13.355 -0.565 -0.788 1.00 92.62 306 TRP A CA 1
ATOM 2316 C C . TRP A 1 306 ? 14.074 0.596 -0.102 1.00 92.62 306 TRP A C 1
ATOM 2318 O O . TRP A 1 306 ? 13.491 1.661 0.062 1.00 92.62 306 TRP A O 1
ATOM 2328 N N . LEU A 1 307 ? 15.337 0.417 0.282 1.00 90.44 307 LEU A N 1
ATOM 2329 C CA . LEU A 1 307 ? 16.186 1.451 0.882 1.00 90.44 307 LEU A CA 1
ATOM 2330 C C . LEU A 1 307 ? 16.988 2.251 -0.161 1.00 90.44 307 LEU A C 1
ATOM 2332 O O . LEU A 1 307 ? 17.921 2.975 0.195 1.00 90.44 307 LEU A O 1
ATOM 2336 N N . GLN A 1 308 ? 16.632 2.122 -1.444 1.00 91.12 308 GLN A N 1
ATOM 2337 C CA . GLN A 1 308 ? 17.302 2.763 -2.580 1.00 91.12 308 GLN A CA 1
ATOM 2338 C C . GLN A 1 308 ? 18.812 2.476 -2.643 1.00 91.12 308 GLN A C 1
ATOM 2340 O O . GLN A 1 308 ? 19.601 3.304 -3.095 1.00 91.12 308 GLN A O 1
ATOM 2345 N N . GLN A 1 309 ? 19.222 1.298 -2.180 1.00 91.81 309 GLN A N 1
ATOM 2346 C CA . GLN A 1 309 ? 20.586 0.794 -2.279 1.00 91.81 309 GLN A CA 1
ATOM 2347 C C . GLN A 1 309 ? 20.682 -0.214 -3.422 1.00 91.81 309 GLN A C 1
ATOM 2349 O O . GLN A 1 309 ? 19.781 -1.032 -3.623 1.00 91.81 309 GLN A O 1
ATOM 2354 N N . ALA A 1 310 ? 21.794 -0.186 -4.154 1.00 92.81 310 ALA A N 1
ATOM 2355 C CA . ALA A 1 310 ? 22.096 -1.202 -5.151 1.00 92.81 310 ALA A CA 1
ATOM 2356 C C . ALA A 1 310 ? 22.467 -2.522 -4.442 1.00 92.81 310 ALA A C 1
ATOM 2358 O O . ALA A 1 310 ? 23.477 -2.556 -3.733 1.00 92.81 310 ALA A O 1
ATOM 2359 N N . PRO A 1 311 ? 21.670 -3.603 -4.559 1.00 94.19 311 PRO A N 1
ATOM 2360 C CA . PRO A 1 311 ? 22.100 -4.925 -4.118 1.00 94.19 311 PRO A CA 1
ATOM 2361 C C . PRO A 1 311 ? 23.317 -5.421 -4.904 1.00 94.19 311 PRO A C 1
ATOM 2363 O O . PRO A 1 311 ? 23.577 -4.982 -6.025 1.00 94.19 311 PRO A O 1
ATOM 2366 N N . ASP A 1 312 ? 24.021 -6.398 -4.332 1.00 94.50 312 ASP A N 1
ATOM 2367 C CA . ASP A 1 312 ? 25.028 -7.157 -5.068 1.00 94.50 312 ASP A CA 1
ATOM 2368 C C . ASP A 1 312 ? 24.408 -7.817 -6.312 1.00 94.50 312 ASP A C 1
ATOM 2370 O O . ASP A 1 312 ? 23.259 -8.272 -6.291 1.00 94.50 312 ASP A O 1
ATOM 2374 N N . GLU A 1 313 ? 25.168 -7.883 -7.405 1.00 94.00 313 GLU A N 1
ATOM 2375 C CA . GLU A 1 313 ? 24.673 -8.386 -8.689 1.00 94.00 313 GLU A CA 1
ATOM 2376 C C . GLU A 1 313 ? 24.197 -9.844 -8.601 1.00 94.00 313 GLU A C 1
ATOM 2378 O O . GLU A 1 313 ? 23.163 -10.195 -9.182 1.00 94.00 313 GLU A O 1
ATOM 2383 N N . ALA A 1 314 ? 24.899 -10.693 -7.841 1.00 95.50 314 ALA A N 1
ATOM 2384 C CA . ALA A 1 314 ? 24.511 -12.088 -7.676 1.00 95.50 314 ALA A CA 1
ATOM 2385 C C . ALA A 1 314 ? 23.207 -12.211 -6.875 1.00 95.50 314 ALA A C 1
ATOM 2387 O O . ALA A 1 314 ? 22.358 -13.044 -7.200 1.00 95.50 314 ALA A O 1
ATOM 2388 N N . GLU A 1 315 ? 23.011 -11.367 -5.861 1.00 95.75 315 GLU A N 1
ATOM 2389 C CA . GLU A 1 315 ? 21.771 -11.343 -5.081 1.00 95.75 315 GLU A CA 1
ATOM 2390 C C . GLU A 1 315 ? 20.595 -10.783 -5.873 1.00 95.75 315 GLU A C 1
ATOM 2392 O O . GLU A 1 315 ? 19.481 -11.299 -5.767 1.00 95.75 315 GLU A O 1
ATOM 2397 N N . LEU A 1 316 ? 20.834 -9.758 -6.693 1.00 96.31 316 LEU A N 1
ATOM 2398 C CA . LEU A 1 316 ? 19.830 -9.221 -7.598 1.00 96.31 316 LEU A CA 1
ATOM 2399 C C . LEU A 1 316 ? 19.365 -10.293 -8.585 1.00 96.31 316 LEU A C 1
ATOM 2401 O O . LEU A 1 316 ? 18.167 -10.493 -8.758 1.00 96.31 316 LEU A O 1
ATOM 2405 N N . GLU A 1 317 ? 20.288 -11.029 -9.203 1.00 94.38 317 GLU A N 1
ATOM 2406 C CA . GLU A 1 317 ? 19.935 -12.118 -10.117 1.00 94.38 317 GLU A CA 1
ATOM 2407 C C . GLU A 1 317 ? 19.147 -13.230 -9.397 1.00 94.38 317 GLU A C 1
ATOM 2409 O O . GLU A 1 317 ? 18.171 -13.750 -9.944 1.00 94.38 317 GLU A O 1
ATOM 2414 N N . GLN A 1 318 ? 19.500 -13.565 -8.149 1.00 95.69 318 GLN A N 1
ATOM 2415 C CA . GLN A 1 318 ? 18.709 -14.493 -7.329 1.00 95.69 318 GLN A CA 1
ATOM 2416 C C . GLN A 1 318 ? 17.304 -13.949 -7.031 1.00 95.69 318 GLN A C 1
ATOM 2418 O O . GLN A 1 318 ? 16.323 -14.687 -7.149 1.00 95.69 318 GLN A O 1
ATOM 2423 N N . LEU A 1 319 ? 17.186 -12.663 -6.684 1.00 95.75 319 LEU A N 1
ATOM 2424 C CA . LEU A 1 319 ? 15.908 -11.986 -6.458 1.00 95.75 319 LEU A CA 1
ATOM 2425 C C . LEU A 1 319 ? 15.020 -12.052 -7.701 1.00 95.75 319 LEU A C 1
ATOM 2427 O O . LEU A 1 319 ? 13.862 -12.463 -7.594 1.00 95.75 319 LEU A O 1
ATOM 2431 N N . MET A 1 320 ? 15.573 -11.740 -8.873 1.00 94.88 320 MET A N 1
ATOM 2432 C CA . MET A 1 320 ? 14.848 -11.746 -10.146 1.00 94.88 320 MET A CA 1
ATOM 2433 C C . MET A 1 320 ? 14.367 -13.139 -10.576 1.00 94.88 320 MET A C 1
ATOM 2435 O O . MET A 1 320 ? 13.407 -13.249 -11.336 1.00 94.88 320 MET A O 1
ATOM 2439 N N . ARG A 1 321 ? 14.983 -14.211 -10.063 1.00 93.62 321 ARG A N 1
ATOM 2440 C CA . ARG A 1 321 ? 14.544 -15.604 -10.276 1.00 93.62 321 ARG A CA 1
ATOM 2441 C C . ARG A 1 321 ? 13.563 -16.109 -9.216 1.00 93.62 321 ARG A C 1
ATOM 2443 O O . ARG A 1 321 ? 13.014 -17.199 -9.362 1.00 93.62 321 ARG A O 1
ATOM 2450 N N . SER A 1 322 ? 13.362 -15.354 -8.140 1.00 93.88 322 SER A N 1
ATOM 2451 C CA . SER A 1 322 ? 12.497 -15.739 -7.025 1.00 93.88 322 SER A CA 1
ATOM 2452 C C . SER A 1 322 ? 11.049 -15.279 -7.228 1.00 93.88 322 SER A C 1
ATOM 2454 O O . SER A 1 322 ? 10.751 -14.439 -8.075 1.00 93.88 322 SER A O 1
ATOM 2456 N N . LYS A 1 323 ? 10.139 -15.747 -6.364 1.00 92.00 323 LYS A N 1
ATOM 2457 C CA . LYS A 1 323 ? 8.752 -15.245 -6.299 1.00 92.00 323 LYS A CA 1
ATOM 2458 C C . LYS A 1 323 ? 8.635 -13.758 -5.923 1.00 92.00 323 LYS A C 1
ATOM 2460 O O . LYS A 1 323 ? 7.564 -13.180 -6.048 1.00 92.00 323 LYS A O 1
ATOM 2465 N N . LEU A 1 324 ? 9.717 -13.144 -5.437 1.00 93.06 324 LEU A N 1
ATOM 2466 C CA . LEU A 1 324 ? 9.760 -11.730 -5.055 1.00 93.06 324 LEU A CA 1
ATOM 2467 C C . LEU A 1 324 ? 10.117 -10.813 -6.232 1.00 93.06 324 LEU A C 1
ATOM 2469 O O . LEU A 1 324 ? 10.078 -9.593 -6.072 1.00 93.06 324 LEU A O 1
ATOM 2473 N N . ALA A 1 325 ? 10.441 -11.376 -7.403 1.00 92.56 325 ALA A N 1
ATOM 2474 C CA . ALA A 1 325 ? 10.836 -10.615 -8.581 1.00 92.56 325 ALA A CA 1
ATOM 2475 C C . ALA A 1 325 ? 9.814 -9.527 -8.924 1.00 92.56 325 ALA A C 1
ATOM 2477 O O . ALA A 1 325 ? 10.211 -8.389 -9.128 1.00 92.56 325 ALA A O 1
ATOM 2478 N N . ASP A 1 326 ? 8.513 -9.839 -8.911 1.00 89.25 326 ASP A N 1
ATOM 2479 C CA . ASP A 1 326 ? 7.437 -8.890 -9.242 1.00 89.25 326 ASP A CA 1
ATOM 2480 C C . ASP A 1 326 ? 7.394 -7.675 -8.302 1.00 89.25 326 ASP A C 1
ATOM 2482 O O . ASP A 1 326 ? 7.142 -6.555 -8.748 1.00 89.25 326 ASP A O 1
ATOM 2486 N N . ARG A 1 327 ? 7.723 -7.865 -7.017 1.00 90.81 327 ARG A N 1
ATOM 2487 C CA . ARG A 1 327 ? 7.837 -6.768 -6.041 1.00 90.81 327 ARG A CA 1
ATOM 2488 C C . ARG A 1 327 ? 9.067 -5.905 -6.306 1.00 90.81 327 ARG A C 1
ATOM 2490 O O . ARG A 1 327 ? 9.006 -4.695 -6.124 1.00 90.81 327 ARG A O 1
ATOM 2497 N N . ALA A 1 328 ? 10.167 -6.516 -6.743 1.00 92.69 328 ALA A N 1
ATOM 2498 C CA . ALA A 1 328 ? 11.439 -5.838 -6.973 1.00 92.69 328 ALA A CA 1
ATOM 2499 C C . ALA A 1 328 ? 11.412 -4.890 -8.183 1.00 92.69 328 ALA A C 1
ATOM 2501 O O . ALA A 1 328 ? 12.074 -3.857 -8.166 1.00 92.69 328 ALA A O 1
ATOM 2502 N N . GLN A 1 329 ? 10.635 -5.208 -9.226 1.00 91.12 329 GLN A N 1
ATOM 2503 C CA . GLN A 1 329 ? 10.722 -4.522 -10.529 1.00 91.12 329 GLN A CA 1
ATOM 2504 C C . GLN A 1 329 ? 10.426 -3.018 -10.448 1.00 91.12 329 GLN A C 1
ATOM 2506 O O . GLN A 1 329 ? 11.033 -2.234 -11.174 1.00 91.12 329 GLN A O 1
ATOM 2511 N N . LYS A 1 330 ? 9.527 -2.608 -9.544 1.00 88.19 330 LYS A N 1
ATOM 2512 C CA . LYS A 1 330 ? 9.177 -1.194 -9.306 1.00 88.19 330 LYS A CA 1
ATOM 2513 C C . LYS A 1 330 ? 10.252 -0.403 -8.551 1.00 88.19 330 LYS A C 1
ATOM 2515 O O . LYS A 1 330 ? 10.193 0.820 -8.551 1.00 88.19 330 LYS A O 1
ATOM 2520 N N . HIS A 1 331 ? 11.225 -1.089 -7.951 1.00 92.38 331 HIS A N 1
ATOM 2521 C CA . HIS A 1 331 ? 12.301 -0.492 -7.154 1.00 92.38 331 HIS A CA 1
ATOM 2522 C C . HIS A 1 331 ? 13.671 -0.572 -7.828 1.00 92.38 331 HIS A C 1
ATOM 2524 O O . HIS A 1 331 ? 14.666 -0.120 -7.268 1.00 92.38 331 HIS A O 1
ATOM 2530 N N . LEU A 1 332 ? 13.754 -1.147 -9.032 1.00 94.38 332 LEU A N 1
ATOM 2531 C CA . LEU A 1 332 ? 15.001 -1.171 -9.785 1.00 94.38 332 LEU A CA 1
ATOM 2532 C C . LEU A 1 332 ? 15.454 0.271 -10.090 1.00 94.38 332 LEU A C 1
ATOM 2534 O O . LEU A 1 332 ? 14.743 1.060 -10.710 1.00 94.38 332 LEU A O 1
ATOM 2538 N N . LEU A 1 333 ? 16.665 0.598 -9.647 1.00 92.50 333 LEU A N 1
ATOM 2539 C CA . LEU A 1 333 ? 17.315 1.894 -9.858 1.00 92.50 333 LEU A CA 1
ATOM 2540 C C . LEU A 1 333 ? 17.814 2.049 -11.305 1.00 92.50 333 LEU A C 1
ATOM 2542 O O . LEU A 1 333 ? 18.704 1.323 -11.735 1.00 92.50 333 LEU A O 1
ATOM 2546 N N . VAL A 1 334 ? 17.285 3.021 -12.054 1.00 94.19 334 VAL A N 1
ATOM 2547 C CA . VAL A 1 334 ? 17.680 3.278 -13.460 1.00 94.19 334 VAL A CA 1
ATOM 2548 C C . VAL A 1 334 ? 19.132 3.744 -13.618 1.00 94.19 334 VAL A C 1
ATOM 2550 O O . VAL A 1 334 ? 19.720 3.601 -14.692 1.00 94.19 334 VAL A O 1
ATOM 2553 N N . THR A 1 335 ? 19.716 4.313 -12.562 1.00 93.19 335 THR A N 1
ATOM 2554 C CA . THR A 1 335 ? 21.100 4.807 -12.537 1.00 93.19 335 THR A CA 1
ATOM 2555 C C . THR A 1 335 ? 22.118 3.671 -12.506 1.00 93.19 335 THR A C 1
ATOM 2557 O O . THR A 1 335 ? 23.221 3.838 -13.027 1.00 93.19 335 THR A O 1
ATOM 2560 N N . GLU A 1 336 ? 21.728 2.495 -12.012 1.00 95.50 336 GLU A N 1
ATOM 2561 C CA . GLU A 1 336 ? 22.611 1.344 -11.839 1.00 95.50 336 GLU A CA 1
ATOM 2562 C C . GLU A 1 336 ? 22.667 0.465 -13.106 1.00 95.50 336 GLU A C 1
ATOM 2564 O O . GLU A 1 336 ? 21.630 -0.042 -13.547 1.00 95.50 336 GLU A O 1
ATOM 2569 N N . PRO A 1 337 ? 23.855 0.232 -13.705 1.00 94.81 337 PRO A N 1
ATOM 2570 C CA . PRO A 1 337 ? 23.995 -0.588 -14.914 1.00 94.81 337 PRO A CA 1
ATOM 2571 C C . PRO A 1 337 ? 23.415 -2.002 -14.782 1.00 94.81 337 PRO A C 1
ATOM 2573 O O . PRO A 1 337 ? 22.645 -2.444 -15.637 1.00 94.81 337 PRO A O 1
ATOM 2576 N N . SER A 1 338 ? 23.717 -2.701 -13.685 1.00 94.31 338 SER A N 1
ATOM 2577 C CA . SER A 1 338 ? 23.227 -4.065 -13.433 1.00 94.31 338 SER A CA 1
ATOM 2578 C C . SER A 1 338 ? 21.696 -4.123 -13.360 1.00 94.31 338 SER A C 1
ATOM 2580 O O . SER A 1 338 ? 21.078 -5.082 -13.824 1.00 94.31 338 SER A O 1
ATOM 2582 N N . HIS A 1 339 ? 21.052 -3.067 -12.861 1.00 96.19 339 HIS A N 1
ATOM 2583 C CA . HIS A 1 339 ? 19.596 -2.969 -12.801 1.00 96.19 339 HIS A CA 1
ATOM 2584 C C . HIS A 1 339 ? 18.990 -2.712 -14.178 1.00 96.19 339 HIS A C 1
ATOM 2586 O O . HIS A 1 339 ? 17.971 -3.320 -14.510 1.00 96.19 339 HIS A O 1
ATOM 2592 N N . ARG A 1 340 ? 19.626 -1.877 -15.013 1.00 96.44 340 ARG A N 1
ATOM 2593 C CA . ARG A 1 340 ? 19.201 -1.675 -16.408 1.00 96.44 340 ARG A CA 1
ATOM 2594 C C . ARG A 1 340 ? 19.228 -2.978 -17.202 1.00 96.44 340 ARG A C 1
ATOM 2596 O O . ARG A 1 340 ? 18.299 -3.235 -17.968 1.00 96.44 340 ARG A O 1
ATOM 2603 N N . VAL A 1 341 ? 20.224 -3.838 -16.969 1.00 96.19 341 VAL A N 1
ATOM 2604 C CA . VAL A 1 341 ? 20.265 -5.190 -17.554 1.00 96.19 341 VAL A CA 1
ATOM 2605 C C . VAL A 1 341 ? 19.012 -5.983 -17.166 1.00 96.19 341 VAL A C 1
ATOM 2607 O O . VAL A 1 341 ? 18.355 -6.554 -18.038 1.00 96.19 341 VAL A O 1
ATOM 2610 N N . GLN A 1 342 ? 18.635 -5.992 -15.882 1.00 95.94 342 GLN A N 1
ATOM 2611 C CA . GLN A 1 3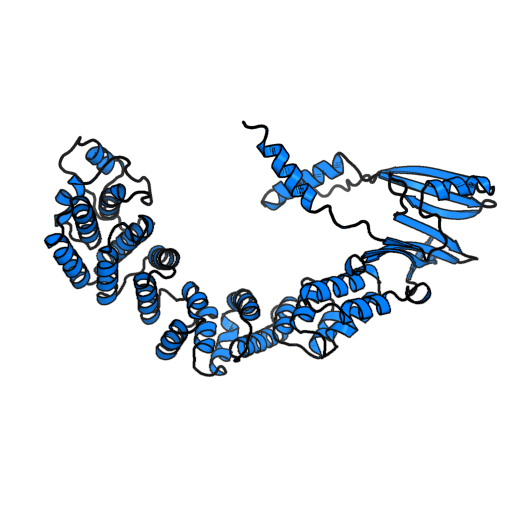42 ? 17.435 -6.700 -15.412 1.00 95.94 342 GLN A CA 1
ATOM 2612 C C . GLN A 1 342 ? 16.141 -6.093 -15.965 1.00 95.94 342 GLN A C 1
ATOM 2614 O O . GLN A 1 342 ? 15.262 -6.827 -16.409 1.00 95.94 342 GLN A O 1
ATOM 2619 N N . MET A 1 343 ? 16.038 -4.764 -16.023 1.00 96.12 343 MET A N 1
ATOM 2620 C CA . MET A 1 343 ? 14.908 -4.065 -16.643 1.00 96.12 343 MET A CA 1
ATOM 2621 C C . MET A 1 343 ? 14.716 -4.474 -18.108 1.00 96.12 343 MET A C 1
ATOM 2623 O O . MET A 1 343 ? 13.601 -4.781 -18.527 1.00 96.12 343 MET A O 1
ATOM 2627 N N . VAL A 1 344 ? 15.797 -4.524 -18.892 1.00 95.75 344 VAL A N 1
ATOM 2628 C CA . VAL A 1 344 ? 15.736 -4.929 -20.305 1.00 95.75 344 VAL A CA 1
ATOM 2629 C C . VAL A 1 344 ? 15.405 -6.416 -20.448 1.00 95.75 344 VAL A C 1
ATOM 2631 O O . VAL A 1 344 ? 14.627 -6.768 -21.334 1.00 95.75 344 VAL A O 1
ATOM 2634 N N . LYS A 1 345 ? 15.912 -7.290 -19.566 1.00 94.19 345 LYS A N 1
ATOM 2635 C CA . LYS A 1 345 ? 15.489 -8.704 -19.515 1.00 94.19 345 LYS A CA 1
ATOM 2636 C C . LYS A 1 345 ? 13.979 -8.827 -19.275 1.00 94.19 345 LYS A C 1
ATOM 2638 O O . LYS A 1 345 ? 13.305 -9.506 -20.042 1.00 94.19 345 LYS A O 1
ATOM 2643 N N . LEU A 1 346 ? 13.438 -8.113 -18.285 1.00 92.56 346 LEU A N 1
ATOM 2644 C CA . LEU A 1 346 ? 12.000 -8.103 -17.984 1.00 92.56 346 LEU A CA 1
ATOM 2645 C C . LEU A 1 346 ? 11.157 -7.620 -19.169 1.00 92.56 346 LEU A C 1
ATOM 2647 O O . LEU A 1 346 ? 10.155 -8.250 -19.501 1.00 92.56 346 LEU A O 1
ATOM 2651 N N . ILE A 1 347 ? 11.602 -6.554 -19.850 1.00 92.75 347 ILE A N 1
ATOM 2652 C CA . ILE A 1 347 ? 10.969 -6.076 -21.085 1.00 92.75 347 ILE A CA 1
ATOM 2653 C C . ILE A 1 347 ? 10.946 -7.192 -22.132 1.00 92.75 347 ILE A C 1
ATOM 2655 O O . ILE A 1 347 ? 9.893 -7.450 -22.705 1.00 92.75 347 ILE A O 1
ATOM 2659 N N . ARG A 1 348 ? 12.073 -7.879 -22.370 1.00 91.12 348 ARG A N 1
ATOM 2660 C CA . ARG A 1 348 ? 12.165 -8.955 -23.376 1.00 91.12 348 ARG A CA 1
ATOM 2661 C C . ARG A 1 348 ? 11.244 -10.134 -23.089 1.00 91.12 348 ARG A C 1
ATOM 2663 O O . ARG A 1 348 ? 10.697 -10.701 -24.043 1.00 91.12 348 ARG A O 1
ATOM 2670 N N . ASP A 1 349 ? 11.075 -10.447 -21.810 1.00 89.06 349 ASP A N 1
ATOM 2671 C CA . ASP A 1 349 ? 10.208 -11.507 -21.294 1.00 89.06 349 ASP A CA 1
ATOM 2672 C C . ASP A 1 349 ? 8.733 -11.085 -21.196 1.00 89.06 349 ASP A C 1
ATOM 2674 O O . ASP A 1 349 ? 7.904 -11.859 -20.717 1.00 89.06 349 ASP A O 1
ATOM 2678 N N . ASP A 1 350 ? 8.391 -9.874 -21.646 1.00 87.19 350 ASP A N 1
ATOM 2679 C CA . ASP A 1 350 ? 7.030 -9.329 -21.667 1.00 87.19 350 ASP A CA 1
ATOM 2680 C C . ASP A 1 350 ? 6.421 -9.130 -20.271 1.00 87.19 350 ASP A C 1
ATOM 2682 O O . ASP A 1 350 ? 5.201 -9.113 -20.092 1.00 87.19 350 ASP A O 1
ATOM 2686 N N . LYS A 1 351 ? 7.282 -8.935 -19.264 1.00 84.19 351 LYS A N 1
ATOM 2687 C CA . LYS A 1 351 ? 6.908 -8.733 -17.861 1.00 84.19 351 LYS A CA 1
ATOM 2688 C C . LYS A 1 351 ? 7.050 -7.268 -17.479 1.00 84.19 351 LYS A C 1
ATOM 2690 O O . LYS A 1 351 ? 8.142 -6.711 -17.516 1.00 84.19 351 LYS A O 1
ATOM 2695 N N . ASN A 1 352 ? 5.933 -6.642 -17.098 1.00 84.62 352 ASN A N 1
ATOM 2696 C CA . ASN A 1 352 ? 5.877 -5.235 -16.678 1.00 84.62 352 ASN A CA 1
ATOM 2697 C C . ASN A 1 352 ? 6.574 -4.262 -17.652 1.00 84.62 352 ASN A C 1
ATOM 2699 O O . ASN A 1 352 ? 7.093 -3.221 -17.248 1.00 84.62 352 ASN A O 1
ATOM 2703 N N . THR A 1 353 ? 6.529 -4.567 -18.954 1.00 90.56 353 THR A N 1
ATOM 2704 C CA . THR A 1 353 ? 7.181 -3.790 -20.015 1.00 90.56 353 THR A CA 1
ATOM 2705 C C .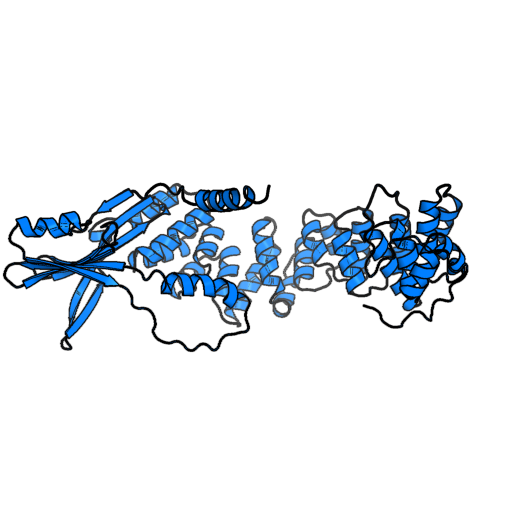 THR A 1 353 ? 6.847 -2.301 -19.940 1.00 90.56 353 THR A C 1
ATOM 2707 O O . THR A 1 353 ? 7.741 -1.461 -19.984 1.00 90.56 353 THR A O 1
ATOM 2710 N N . GLN A 1 354 ? 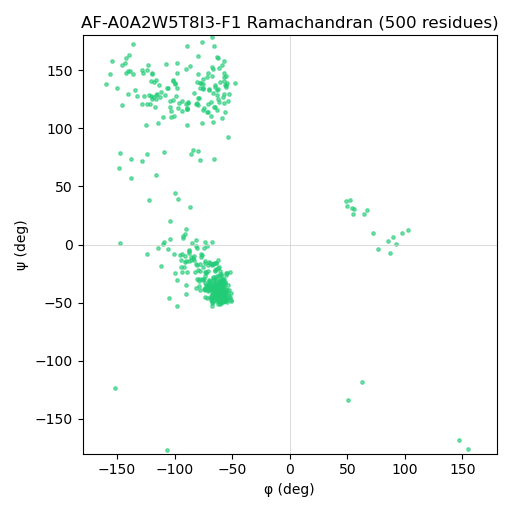5.562 -1.960 -19.803 1.00 90.88 354 GLN A N 1
ATOM 2711 C CA . GLN A 1 354 ? 5.106 -0.572 -19.857 1.00 90.88 354 GLN A CA 1
ATOM 2712 C C . GLN A 1 354 ? 5.593 0.271 -18.658 1.00 90.88 354 GLN A C 1
ATOM 2714 O O . GLN A 1 354 ? 6.162 1.338 -18.901 1.00 90.88 354 GLN A O 1
ATOM 2719 N N . PRO A 1 355 ? 5.429 -0.153 -17.386 1.00 91.62 355 PRO A N 1
ATOM 2720 C CA . PRO A 1 355 ? 6.023 0.558 -16.253 1.00 91.62 355 PRO A CA 1
ATOM 2721 C C . PRO A 1 355 ? 7.540 0.743 -16.371 1.00 91.62 355 PRO A C 1
ATOM 2723 O O . PRO A 1 355 ? 8.038 1.839 -16.128 1.00 91.62 355 PRO A O 1
ATOM 2726 N N . ILE A 1 356 ? 8.269 -0.294 -16.799 1.00 93.88 356 ILE A N 1
ATOM 2727 C CA . ILE A 1 356 ? 9.735 -0.256 -16.890 1.00 93.88 356 ILE A CA 1
ATOM 2728 C C . ILE A 1 356 ? 10.194 0.715 -17.980 1.00 93.88 356 ILE A C 1
ATOM 2730 O O . ILE A 1 356 ? 11.041 1.572 -17.731 1.00 93.88 356 ILE A O 1
ATOM 2734 N N . LEU A 1 357 ? 9.615 0.631 -19.180 1.00 94.81 357 LEU A N 1
ATOM 2735 C CA . LEU A 1 357 ? 9.927 1.559 -20.266 1.00 94.81 357 LEU A CA 1
ATOM 2736 C C . LEU A 1 357 ? 9.535 3.003 -19.909 1.00 94.81 357 LEU A C 1
ATOM 2738 O O . LEU A 1 357 ? 10.264 3.939 -20.245 1.00 94.81 357 LEU A O 1
ATOM 2742 N N . THR A 1 358 ? 8.435 3.201 -19.176 1.00 93.56 358 THR A N 1
ATOM 2743 C CA . THR A 1 358 ? 8.041 4.525 -18.668 1.00 93.56 358 THR A CA 1
ATOM 2744 C C . THR A 1 358 ? 9.096 5.071 -17.710 1.00 93.56 358 THR A C 1
ATOM 2746 O O . THR A 1 358 ? 9.515 6.213 -17.866 1.00 93.56 358 THR A O 1
ATOM 2749 N N . ASN A 1 359 ? 9.583 4.242 -16.784 1.00 92.50 359 ASN A N 1
ATOM 2750 C CA . ASN A 1 359 ? 10.620 4.624 -15.827 1.00 92.50 359 ASN A CA 1
ATOM 2751 C C . ASN A 1 359 ? 11.951 4.986 -16.519 1.00 92.50 359 ASN A C 1
ATOM 2753 O O . ASN A 1 359 ? 12.540 6.029 -16.238 1.00 92.50 359 ASN A O 1
ATOM 2757 N N . LEU A 1 360 ? 12.403 4.170 -17.478 1.00 95.62 360 LEU A N 1
ATOM 2758 C CA . LEU A 1 360 ? 13.621 4.443 -18.254 1.00 95.62 360 LEU A CA 1
ATOM 2759 C C . LEU A 1 360 ? 13.499 5.732 -19.084 1.00 95.62 360 LEU A C 1
ATOM 2761 O O . LEU A 1 360 ? 14.441 6.517 -19.192 1.00 95.62 360 LEU A O 1
ATOM 2765 N N . THR A 1 361 ? 12.332 5.968 -19.687 1.00 94.69 361 THR A N 1
ATOM 2766 C CA . THR A 1 361 ? 12.120 7.157 -20.524 1.00 94.69 361 THR A CA 1
ATOM 2767 C C . THR A 1 361 ? 11.956 8.435 -19.709 1.00 94.69 361 THR A C 1
ATOM 2769 O O . THR A 1 361 ? 12.502 9.459 -20.119 1.00 94.69 361 THR A O 1
ATOM 2772 N N . SER A 1 362 ? 11.278 8.398 -18.555 1.00 93.00 362 SER A N 1
ATOM 2773 C CA . SER A 1 362 ? 11.119 9.572 -17.684 1.00 93.00 362 SER A CA 1
ATOM 2774 C C . SER A 1 362 ? 12.448 10.063 -17.113 1.00 93.00 362 SER A C 1
ATOM 2776 O O . SER A 1 362 ? 12.615 11.260 -16.903 1.00 93.00 362 SER A O 1
ATOM 2778 N N . HIS A 1 363 ? 13.406 9.155 -16.914 1.00 94.06 363 HIS A N 1
ATOM 2779 C CA . HIS A 1 363 ? 14.759 9.475 -16.452 1.00 94.06 363 HIS A CA 1
ATOM 2780 C C . HIS A 1 363 ? 15.754 9.732 -17.592 1.00 94.06 363 HIS A C 1
ATOM 2782 O O . HIS A 1 363 ? 16.954 9.817 -17.342 1.00 94.06 363 HIS A O 1
ATOM 2788 N N . GLN A 1 364 ? 15.278 9.822 -18.841 1.00 94.31 364 GLN A N 1
ATOM 2789 C CA . GLN A 1 364 ? 16.110 10.022 -20.033 1.00 94.31 364 GLN A CA 1
ATOM 2790 C C . GLN A 1 364 ? 17.305 9.056 -20.103 1.00 94.31 364 GLN A C 1
ATOM 2792 O O . GLN A 1 364 ? 18.406 9.419 -20.517 1.00 94.31 364 GLN A O 1
ATOM 2797 N N . THR A 1 365 ? 17.099 7.809 -19.674 1.00 95.19 365 THR A N 1
ATOM 2798 C CA . THR A 1 365 ? 18.186 6.849 -19.500 1.00 95.19 365 THR A CA 1
ATOM 2799 C C . THR A 1 365 ? 18.889 6.561 -20.826 1.00 95.19 365 THR A C 1
ATOM 2801 O O . THR A 1 365 ? 18.246 6.303 -21.848 1.00 95.19 365 THR A O 1
ATOM 2804 N N . VAL A 1 366 ? 20.222 6.572 -20.789 1.00 96.12 366 VAL A N 1
ATOM 2805 C CA . VAL A 1 366 ? 21.094 6.139 -21.885 1.00 96.12 366 VAL A CA 1
ATOM 2806 C C . VAL A 1 366 ? 21.518 4.703 -21.603 1.00 96.12 366 VAL A C 1
ATOM 2808 O O . VAL A 1 366 ? 22.141 4.431 -20.580 1.00 96.12 366 VAL A O 1
ATOM 2811 N N . LEU A 1 367 ? 21.141 3.786 -22.492 1.00 96.19 367 LEU A N 1
ATOM 2812 C CA . LEU A 1 367 ? 21.432 2.361 -22.352 1.00 96.19 367 LEU A CA 1
ATOM 2813 C C . LEU A 1 367 ? 22.766 1.989 -22.999 1.00 96.19 367 LEU A C 1
ATOM 2815 O O . LEU A 1 367 ? 23.176 2.576 -24.003 1.00 96.19 367 LEU A O 1
ATOM 2819 N N . GLU A 1 368 ? 23.398 0.962 -22.447 1.00 96.56 368 GLU A N 1
ATOM 2820 C CA . GLU A 1 368 ? 24.592 0.328 -22.987 1.00 96.56 368 GLU A CA 1
ATOM 2821 C C . GLU A 1 368 ? 24.330 -0.279 -24.381 1.00 96.56 368 GLU A C 1
ATOM 2823 O O . GLU A 1 368 ? 23.199 -0.688 -24.680 1.00 96.56 368 GLU A O 1
ATOM 2828 N N . PRO A 1 369 ? 25.352 -0.383 -25.253 1.00 96.94 369 PRO A N 1
ATOM 2829 C CA . PRO A 1 369 ? 25.176 -0.859 -26.627 1.00 96.94 369 PRO A CA 1
ATOM 2830 C C . PRO A 1 369 ? 24.550 -2.256 -26.736 1.00 96.94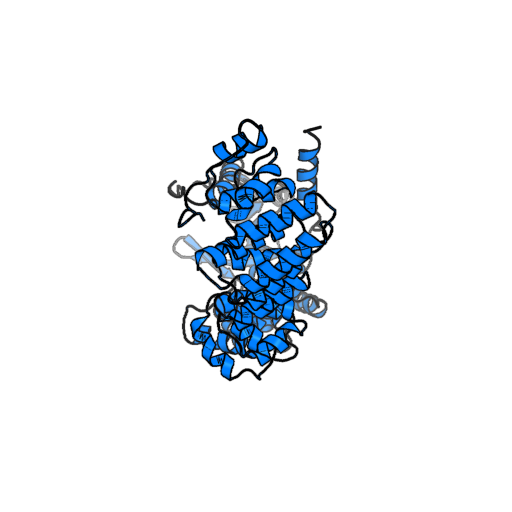 369 PRO A C 1
ATOM 2832 O O . PRO A 1 369 ? 23.745 -2.502 -27.641 1.00 96.94 369 PRO A O 1
ATOM 2835 N N . GLU A 1 370 ? 24.873 -3.181 -25.829 1.00 97.19 370 GLU A N 1
ATOM 2836 C CA . GLU A 1 370 ? 24.289 -4.529 -25.817 1.00 97.19 370 GLU A CA 1
ATOM 2837 C C . GLU A 1 370 ? 22.806 -4.503 -25.411 1.00 97.19 370 GLU A C 1
ATOM 2839 O O . GLU A 1 370 ? 21.986 -5.267 -25.934 1.00 97.19 370 GLU A O 1
ATOM 2844 N N . LEU A 1 371 ? 22.435 -3.584 -24.515 1.00 97.62 371 LEU A N 1
ATOM 2845 C CA . LEU A 1 371 ? 21.053 -3.388 -24.081 1.00 97.62 371 LEU A CA 1
ATOM 2846 C C . LEU A 1 371 ? 20.210 -2.707 -25.163 1.00 97.62 371 LEU A C 1
ATOM 2848 O O . LEU A 1 371 ? 19.063 -3.099 -25.384 1.00 97.62 371 LEU A O 1
ATOM 2852 N N . LEU A 1 372 ? 20.783 -1.753 -25.901 1.00 97.44 372 LEU A N 1
ATOM 2853 C CA . LEU A 1 372 ? 20.140 -1.164 -27.079 1.00 97.44 372 LEU A CA 1
ATOM 2854 C C . LEU A 1 372 ? 19.891 -2.213 -28.167 1.00 97.44 372 LEU A C 1
ATOM 2856 O O . LEU A 1 372 ? 18.808 -2.234 -28.752 1.00 97.44 372 LEU A O 1
ATOM 2860 N N . ALA A 1 373 ? 20.854 -3.106 -28.415 1.00 97.69 373 ALA A N 1
ATOM 2861 C CA . ALA A 1 373 ? 20.676 -4.215 -29.352 1.00 97.69 373 ALA A CA 1
ATOM 2862 C C . ALA A 1 373 ? 19.560 -5.166 -28.898 1.00 97.69 373 ALA A C 1
ATOM 2864 O O . ALA A 1 373 ? 18.684 -5.519 -29.685 1.00 97.69 373 ALA A O 1
ATOM 2865 N N . SER A 1 374 ? 19.525 -5.486 -27.605 1.00 96.88 374 SER A N 1
ATOM 2866 C CA . SER A 1 374 ? 18.466 -6.294 -26.993 1.00 96.88 374 SER A CA 1
ATOM 2867 C C . SER A 1 374 ? 17.074 -5.656 -27.128 1.00 96.88 374 SER A C 1
ATOM 2869 O O . SER A 1 374 ? 16.096 -6.345 -27.424 1.00 96.88 374 SER A O 1
ATOM 2871 N N . LEU A 1 375 ? 16.963 -4.333 -26.964 1.00 96.75 375 LEU A N 1
ATOM 2872 C CA . LEU A 1 375 ? 15.714 -3.608 -27.222 1.00 96.75 375 LEU A CA 1
ATOM 2873 C C . LEU A 1 375 ? 15.368 -3.534 -28.711 1.00 96.75 375 LEU A C 1
ATOM 2875 O O . LEU A 1 375 ? 14.188 -3.537 -29.052 1.00 96.75 375 LEU A O 1
ATOM 2879 N N . ALA A 1 376 ? 16.354 -3.492 -29.608 1.00 96.94 376 ALA A N 1
ATOM 2880 C CA . ALA A 1 376 ? 16.110 -3.569 -31.045 1.00 96.94 376 ALA A CA 1
ATOM 2881 C C . ALA A 1 376 ? 15.540 -4.938 -31.443 1.00 96.94 376 ALA A C 1
ATOM 2883 O O . ALA A 1 376 ? 14.555 -4.991 -32.179 1.00 96.94 376 ALA A O 1
ATOM 2884 N N . GLU A 1 377 ? 16.075 -6.034 -30.896 1.00 95.38 377 GLU A N 1
ATOM 2885 C CA . GLU A 1 377 ? 15.508 -7.381 -31.064 1.00 95.38 377 GLU A CA 1
ATOM 2886 C C . GLU A 1 377 ? 14.066 -7.460 -30.553 1.00 95.38 377 GLU A C 1
ATOM 2888 O O . GLU A 1 377 ? 13.199 -8.087 -31.161 1.00 95.38 377 GLU A O 1
ATOM 2893 N N . TYR A 1 378 ? 13.790 -6.792 -29.436 1.00 94.00 378 TYR A N 1
ATOM 2894 C CA . TYR A 1 378 ? 12.439 -6.700 -28.911 1.00 94.00 378 TYR A CA 1
ATOM 2895 C C . TYR A 1 378 ? 11.507 -5.902 -29.829 1.00 94.00 378 TYR A C 1
ATOM 2897 O O . TYR A 1 378 ? 10.393 -6.331 -30.126 1.00 94.00 378 TYR A O 1
ATOM 2905 N N . TYR A 1 379 ? 11.977 -4.755 -30.322 1.00 93.50 379 TYR A N 1
ATOM 2906 C CA . TYR A 1 379 ? 11.222 -3.850 -31.185 1.00 93.50 379 TYR A CA 1
ATOM 2907 C C . TYR A 1 379 ? 10.774 -4.520 -32.490 1.00 93.50 379 TYR A C 1
ATOM 2909 O O . TYR A 1 379 ? 9.691 -4.214 -33.001 1.00 93.50 379 TYR A O 1
ATOM 2917 N N . VAL A 1 380 ? 11.582 -5.450 -33.016 1.00 92.88 380 VAL A N 1
ATOM 2918 C CA . VAL A 1 380 ? 11.270 -6.180 -34.253 1.00 92.88 380 VAL A CA 1
ATOM 2919 C C . VAL A 1 380 ? 10.214 -7.274 -34.082 1.00 92.88 380 VAL A C 1
ATOM 2921 O O . VAL A 1 380 ? 9.740 -7.790 -35.098 1.00 92.88 380 VAL A O 1
ATOM 2924 N N . LYS A 1 381 ? 9.794 -7.607 -32.848 1.00 88.56 381 LYS A N 1
ATOM 2925 C CA . LYS A 1 381 ? 8.702 -8.566 -32.610 1.00 88.56 381 LYS A CA 1
ATOM 2926 C C . LYS A 1 381 ? 7.413 -8.131 -33.358 1.00 88.56 381 LYS A C 1
ATOM 2928 O O . LYS A 1 381 ? 7.128 -6.930 -33.468 1.00 88.56 381 LYS A O 1
ATOM 2933 N N . PRO A 1 382 ? 6.605 -9.085 -33.872 1.00 80.50 382 PRO A N 1
ATOM 2934 C CA . PRO A 1 382 ? 5.406 -8.782 -34.658 1.00 80.50 382 PRO A CA 1
ATOM 2935 C C . PRO A 1 382 ? 4.366 -7.923 -33.919 1.00 80.50 382 PRO A C 1
ATOM 2937 O O . PRO A 1 382 ? 4.237 -7.987 -32.701 1.00 80.50 382 PRO A O 1
ATOM 2940 N N . LYS A 1 383 ? 3.549 -7.180 -34.679 1.00 65.44 383 LYS A N 1
ATOM 2941 C CA . LYS A 1 383 ? 2.495 -6.252 -34.200 1.00 65.44 383 LYS A CA 1
ATOM 2942 C C . LYS A 1 383 ? 1.487 -6.831 -33.193 1.00 65.44 383 LYS A C 1
ATOM 2944 O O . LYS A 1 383 ? 0.895 -6.080 -32.436 1.00 65.44 383 LYS A O 1
ATOM 2949 N N . GLY A 1 384 ? 1.295 -8.150 -33.165 1.00 63.62 384 GLY A N 1
ATOM 2950 C CA . GLY A 1 384 ? 0.386 -8.804 -32.216 1.00 63.62 384 GLY A CA 1
ATOM 2951 C C . GLY A 1 384 ? 0.931 -8.935 -30.792 1.00 63.62 384 GLY A C 1
ATOM 2952 O O . GLY A 1 384 ? 0.187 -9.354 -29.913 1.00 63.62 384 GLY A O 1
ATOM 2953 N N . PHE A 1 385 ? 2.208 -8.612 -30.568 1.00 60.28 385 PHE A N 1
ATOM 2954 C CA . PHE A 1 385 ? 2.848 -8.828 -29.275 1.00 60.28 385 PHE A CA 1
ATOM 2955 C C . PHE A 1 385 ? 2.716 -7.634 -28.314 1.00 60.28 385 PHE A C 1
ATOM 2957 O O . PHE A 1 385 ? 2.521 -7.873 -27.129 1.00 60.28 385 PHE A O 1
ATOM 2964 N N . PHE A 1 386 ? 2.735 -6.373 -28.782 1.00 69.06 386 PHE A N 1
ATOM 2965 C CA . PHE A 1 386 ? 2.624 -5.191 -27.899 1.00 69.06 386 PHE A CA 1
ATOM 2966 C C . PHE A 1 386 ? 1.812 -4.058 -28.515 1.00 69.06 386 PHE A C 1
ATOM 2968 O O . PHE A 1 386 ? 1.720 -3.926 -29.734 1.00 69.06 386 PHE A O 1
ATOM 2975 N N . THR A 1 387 ? 1.262 -3.202 -27.652 1.00 78.75 387 THR A N 1
ATOM 2976 C CA . THR A 1 387 ? 0.572 -1.973 -28.057 1.00 78.75 387 THR A CA 1
ATOM 2977 C C . THR A 1 387 ? 1.544 -0.973 -28.705 1.00 78.75 387 THR A C 1
ATOM 2979 O O . THR A 1 387 ? 2.766 -1.131 -28.674 1.00 78.75 387 THR A O 1
ATOM 2982 N N . THR A 1 388 ? 1.021 0.106 -29.288 1.00 84.50 388 THR A N 1
ATOM 2983 C CA . THR A 1 388 ? 1.842 1.197 -29.844 1.00 84.50 388 THR A CA 1
ATOM 2984 C C . THR A 1 388 ? 2.750 1.850 -28.794 1.00 84.50 388 THR A C 1
ATOM 2986 O O . THR A 1 388 ? 3.834 2.332 -29.132 1.00 84.50 388 THR A O 1
ATOM 2989 N N . SER A 1 389 ? 2.342 1.841 -27.519 1.00 89.88 389 SER A N 1
ATOM 2990 C CA . SER A 1 389 ? 3.015 2.614 -26.477 1.00 89.88 389 SER A CA 1
ATOM 2991 C C . SER A 1 389 ? 4.447 2.137 -26.171 1.00 89.88 389 SER A C 1
ATOM 2993 O O . SER A 1 389 ? 5.358 2.965 -26.277 1.00 89.88 389 SER A O 1
ATOM 2995 N N . PRO A 1 390 ? 4.714 0.833 -25.939 1.00 92.25 390 PRO A N 1
ATOM 2996 C CA . PRO A 1 390 ? 6.075 0.318 -25.775 1.00 92.25 390 PRO A CA 1
ATOM 2997 C C . PRO A 1 390 ? 7.022 0.679 -26.922 1.00 92.25 390 PRO A C 1
ATOM 2999 O O . PRO A 1 390 ? 8.151 1.102 -26.682 1.00 92.25 390 PRO A O 1
ATOM 3002 N N . ARG A 1 391 ? 6.568 0.590 -28.182 1.00 93.12 391 ARG A N 1
ATOM 3003 C CA . ARG A 1 391 ? 7.404 0.953 -29.339 1.00 93.12 391 ARG A CA 1
ATOM 3004 C C . ARG A 1 391 ? 7.793 2.424 -29.318 1.00 93.12 391 ARG A C 1
ATOM 3006 O O . ARG A 1 391 ? 8.949 2.746 -29.568 1.00 93.12 391 ARG A O 1
ATOM 3013 N N . ALA A 1 392 ? 6.863 3.314 -28.998 1.00 94.94 392 ALA A N 1
ATOM 3014 C CA . ALA A 1 392 ? 7.164 4.734 -28.889 1.00 94.94 392 ALA A CA 1
ATOM 3015 C C . ALA A 1 392 ? 8.130 5.049 -27.735 1.00 94.94 392 ALA A C 1
ATOM 3017 O O . ALA A 1 392 ? 9.009 5.895 -27.891 1.00 94.94 392 ALA A O 1
ATOM 3018 N N . GLN A 1 393 ? 8.030 4.338 -26.606 1.00 96.06 393 GLN A N 1
ATOM 3019 C CA . GLN A 1 393 ? 8.991 4.484 -25.507 1.00 96.06 393 GLN A CA 1
ATOM 3020 C C . GLN A 1 393 ? 10.385 3.982 -25.910 1.00 96.06 393 GLN A C 1
ATOM 3022 O O . GLN A 1 393 ? 11.373 4.663 -25.648 1.00 96.06 393 GLN A O 1
ATOM 3027 N N . ILE A 1 394 ? 10.480 2.869 -26.643 1.00 96.94 394 ILE A N 1
ATOM 3028 C CA . ILE A 1 394 ? 11.759 2.385 -27.191 1.00 96.94 394 ILE A CA 1
ATOM 3029 C C . ILE A 1 394 ? 12.362 3.394 -28.179 1.00 96.94 394 ILE A C 1
ATOM 3031 O O . ILE A 1 394 ? 13.560 3.657 -28.112 1.00 96.94 394 ILE A O 1
ATOM 3035 N N . LEU A 1 395 ? 11.551 4.025 -29.040 1.00 97.12 395 LEU A N 1
ATOM 3036 C CA . LEU A 1 395 ? 12.033 5.101 -29.919 1.00 97.12 395 LEU A CA 1
ATOM 3037 C C . LEU A 1 395 ? 12.624 6.275 -29.121 1.00 97.12 395 LEU A C 1
ATOM 3039 O O . LEU A 1 395 ? 13.659 6.803 -29.519 1.00 97.12 395 LEU A O 1
ATOM 3043 N N . ARG A 1 396 ? 12.024 6.653 -27.982 1.00 96.12 396 ARG A N 1
ATOM 3044 C CA . ARG A 1 396 ? 12.607 7.665 -27.081 1.00 96.12 396 ARG A CA 1
ATOM 3045 C C . ARG A 1 396 ? 13.951 7.210 -26.506 1.00 96.12 396 ARG A C 1
ATOM 3047 O O . ARG A 1 396 ? 14.889 7.994 -26.502 1.00 96.12 396 ARG A O 1
ATOM 3054 N N . LEU A 1 397 ? 14.079 5.955 -26.070 1.00 97.38 397 LEU A N 1
ATOM 3055 C CA . LEU A 1 397 ? 15.352 5.427 -25.550 1.00 97.38 397 LEU A CA 1
ATOM 3056 C C . LEU A 1 397 ? 16.454 5.405 -26.621 1.00 97.38 397 LEU A C 1
ATOM 3058 O O . LEU A 1 397 ? 17.601 5.749 -26.341 1.00 97.38 397 LEU A O 1
ATOM 3062 N N . PHE A 1 398 ? 16.103 5.062 -27.861 1.00 97.94 398 PHE A N 1
ATOM 3063 C CA . PHE A 1 398 ? 17.014 5.146 -29.003 1.00 97.94 398 PHE A CA 1
ATOM 3064 C C . PHE A 1 398 ? 17.451 6.582 -29.293 1.00 97.94 398 PHE A C 1
ATOM 3066 O O . PHE A 1 398 ? 18.634 6.824 -29.539 1.00 97.94 398 PHE A O 1
ATOM 3073 N N . ASP A 1 399 ? 16.521 7.533 -29.219 1.00 96.12 399 ASP A N 1
ATOM 3074 C CA . ASP A 1 399 ? 16.827 8.947 -29.409 1.00 96.12 399 ASP A CA 1
ATOM 3075 C C . ASP A 1 399 ? 17.697 9.517 -28.277 1.00 96.12 399 ASP A C 1
ATOM 3077 O O . ASP A 1 399 ? 18.671 10.216 -28.562 1.00 96.12 399 ASP A O 1
ATOM 3081 N N . ASN A 1 400 ? 17.438 9.149 -27.016 1.00 95.12 400 ASN A N 1
ATOM 3082 C CA . ASN A 1 400 ? 18.285 9.505 -25.870 1.00 95.12 400 ASN A CA 1
ATOM 3083 C C . ASN A 1 400 ? 19.733 9.044 -26.090 1.00 95.12 400 ASN A C 1
ATOM 3085 O O . ASN A 1 400 ? 20.666 9.833 -25.938 1.00 95.12 400 ASN A O 1
ATOM 3089 N N . ALA A 1 401 ? 19.924 7.789 -26.514 1.00 96.06 401 ALA A N 1
ATOM 3090 C CA . ALA A 1 401 ? 21.246 7.248 -26.817 1.00 96.06 401 ALA A CA 1
ATOM 3091 C C . ALA A 1 401 ? 21.942 8.013 -27.954 1.00 96.06 401 ALA A C 1
ATOM 3093 O O . ALA A 1 401 ? 23.117 8.365 -27.843 1.00 96.06 401 ALA A O 1
ATOM 3094 N N . ALA A 1 402 ? 21.214 8.328 -29.029 1.00 94.81 402 ALA A N 1
ATOM 3095 C CA . ALA A 1 402 ? 21.752 9.087 -30.153 1.00 94.81 402 ALA A CA 1
ATOM 3096 C C . ALA A 1 402 ? 22.145 10.524 -29.760 1.00 94.81 402 ALA A C 1
ATOM 3098 O O . ALA A 1 402 ? 23.199 11.009 -30.174 1.00 94.81 402 ALA A O 1
ATOM 3099 N N . ARG A 1 403 ? 21.344 11.196 -28.922 1.00 92.06 403 ARG A N 1
ATOM 3100 C CA . ARG A 1 403 ? 21.638 12.539 -28.383 1.00 92.06 403 ARG A CA 1
ATOM 3101 C C . ARG A 1 403 ? 22.860 12.541 -27.475 1.00 92.06 403 ARG A C 1
ATOM 3103 O O . ARG A 1 403 ? 23.712 13.416 -27.603 1.00 92.06 403 ARG A O 1
ATOM 3110 N N . ALA A 1 404 ? 22.981 11.521 -26.632 1.00 93.88 404 ALA A N 1
ATOM 3111 C CA . ALA A 1 404 ? 24.146 11.304 -25.784 1.00 93.88 404 ALA A CA 1
ATOM 3112 C C . ALA A 1 404 ? 25.393 10.842 -26.562 1.00 93.88 404 ALA A C 1
ATOM 3114 O O . ALA A 1 404 ? 26.448 10.652 -25.962 1.00 93.88 404 ALA A O 1
ATOM 3115 N N . LYS A 1 405 ? 25.291 10.657 -27.890 1.00 94.38 405 LYS A N 1
ATOM 3116 C CA . LYS A 1 405 ? 26.355 10.123 -28.757 1.00 94.38 405 LYS A CA 1
ATOM 3117 C C . LYS A 1 405 ? 26.867 8.753 -28.287 1.00 94.38 405 LYS A C 1
ATOM 3119 O O . LYS A 1 405 ? 28.031 8.417 -28.503 1.00 94.38 405 LYS A O 1
ATOM 3124 N N . ALA A 1 406 ? 26.000 7.961 -27.657 1.00 93.38 406 ALA A N 1
ATOM 3125 C CA . ALA A 1 406 ? 26.321 6.605 -27.244 1.00 93.38 406 ALA A CA 1
ATOM 3126 C C . ALA A 1 406 ? 26.518 5.694 -28.475 1.00 93.38 406 ALA A C 1
ATOM 3128 O O . ALA A 1 406 ? 25.922 5.941 -29.531 1.00 93.38 406 ALA A O 1
ATOM 3129 N N . PRO A 1 407 ? 27.326 4.623 -28.378 1.00 95.19 407 PRO A N 1
ATOM 3130 C CA . PRO A 1 407 ? 27.478 3.675 -29.475 1.00 95.19 407 PRO A CA 1
ATOM 3131 C C . PRO A 1 407 ? 26.149 2.962 -29.779 1.00 95.19 407 PRO A C 1
ATOM 3133 O O . PRO A 1 407 ? 25.629 2.211 -28.962 1.00 95.19 407 PRO A O 1
ATOM 3136 N N . THR A 1 408 ? 25.601 3.183 -30.978 1.00 95.56 408 THR A N 1
ATOM 3137 C CA . THR A 1 408 ? 24.310 2.612 -31.426 1.00 95.56 408 THR A CA 1
ATOM 3138 C C . THR A 1 408 ? 24.455 1.537 -32.507 1.00 95.56 408 THR A C 1
ATOM 3140 O O . THR A 1 408 ? 23.456 1.023 -33.010 1.00 95.56 408 THR A O 1
ATOM 3143 N N . GLN A 1 409 ? 25.689 1.197 -32.891 1.00 96.62 409 GLN A N 1
ATOM 3144 C CA . GLN A 1 409 ? 25.979 0.359 -34.058 1.00 96.62 409 GLN A CA 1
ATOM 3145 C C . GLN A 1 409 ? 25.330 -1.031 -33.975 1.00 96.62 409 GLN A C 1
ATOM 3147 O O . GLN A 1 409 ? 24.682 -1.455 -34.927 1.00 96.62 409 GLN A O 1
ATOM 3152 N N . SER A 1 410 ? 25.422 -1.695 -32.823 1.00 95.81 410 SER A N 1
ATOM 3153 C CA . SER A 1 410 ? 24.827 -3.018 -32.584 1.00 95.81 410 SER A CA 1
ATOM 3154 C C . SER A 1 410 ? 23.305 -3.021 -32.792 1.00 95.81 410 SER A C 1
ATOM 3156 O O . SER A 1 410 ? 22.764 -3.862 -33.507 1.00 95.81 410 SER A O 1
ATOM 3158 N N . ALA A 1 411 ? 22.597 -2.031 -32.241 1.00 97.38 411 ALA A N 1
ATOM 3159 C CA . ALA A 1 411 ? 21.155 -1.875 -32.428 1.00 97.38 411 ALA A CA 1
ATOM 3160 C C . ALA A 1 411 ? 20.781 -1.569 -33.888 1.00 97.38 411 ALA A C 1
ATOM 3162 O O . ALA A 1 411 ? 19.790 -2.093 -34.406 1.00 97.38 411 ALA A O 1
ATOM 3163 N N . ARG A 1 412 ? 21.589 -0.753 -34.580 1.00 97.69 412 ARG A N 1
ATOM 3164 C CA . ARG A 1 412 ? 21.401 -0.459 -36.009 1.00 97.69 412 ARG A CA 1
ATOM 3165 C C . ARG A 1 412 ? 21.547 -1.715 -36.863 1.00 97.69 412 ARG A C 1
ATOM 3167 O O . ARG A 1 412 ? 20.731 -1.921 -37.755 1.00 97.69 412 ARG A O 1
ATOM 3174 N N . GLU A 1 413 ? 22.534 -2.563 -36.587 1.00 97.88 413 GLU A N 1
ATOM 3175 C CA . GLU A 1 413 ? 22.750 -3.820 -37.317 1.00 97.88 413 GLU A CA 1
ATOM 3176 C C . GLU A 1 413 ? 21.553 -4.770 -37.200 1.00 97.88 413 GLU A C 1
ATOM 3178 O O . GLU A 1 413 ? 21.093 -5.297 -38.217 1.00 97.88 413 GLU A O 1
ATOM 3183 N N . VAL A 1 414 ? 20.978 -4.908 -35.998 1.00 97.69 414 VAL A N 1
ATOM 3184 C CA . VAL A 1 414 ? 19.749 -5.692 -35.774 1.00 97.69 414 VAL A CA 1
ATOM 3185 C C . VAL A 1 414 ? 18.595 -5.165 -36.636 1.00 97.69 414 VAL A C 1
ATOM 3187 O O . VAL A 1 414 ? 17.940 -5.933 -37.347 1.00 97.69 414 VAL A O 1
ATOM 3190 N N . LEU A 1 415 ? 18.362 -3.848 -36.628 1.00 98.00 415 LEU A N 1
ATOM 3191 C CA . LEU A 1 415 ? 17.270 -3.225 -37.384 1.00 98.00 415 LEU A CA 1
ATOM 3192 C C . LEU A 1 415 ? 17.490 -3.272 -38.901 1.00 98.00 415 LEU A C 1
ATOM 3194 O O . LEU A 1 415 ? 16.535 -3.488 -39.644 1.00 98.00 415 LEU A O 1
ATOM 3198 N N . LEU A 1 416 ? 18.727 -3.106 -39.376 1.00 97.88 416 LEU A N 1
ATOM 3199 C CA . LEU A 1 416 ? 19.072 -3.227 -40.796 1.00 97.88 416 LEU A CA 1
ATOM 3200 C C . LEU A 1 416 ? 18.858 -4.657 -41.299 1.00 97.88 416 LEU A C 1
ATOM 3202 O O . LEU A 1 416 ? 18.296 -4.850 -42.380 1.00 97.88 416 LEU A O 1
ATOM 3206 N N . ALA A 1 417 ? 19.248 -5.658 -40.506 1.00 97.50 417 ALA A N 1
ATOM 3207 C CA . ALA A 1 417 ? 19.002 -7.057 -40.829 1.00 97.50 417 ALA A CA 1
ATOM 3208 C C . ALA A 1 417 ? 17.496 -7.373 -40.880 1.00 97.50 417 ALA A C 1
ATOM 3210 O O . ALA A 1 417 ? 17.047 -8.061 -41.800 1.00 97.50 417 ALA A O 1
ATOM 3211 N N . ALA A 1 418 ? 16.707 -6.846 -39.937 1.00 96.06 418 ALA A N 1
ATOM 3212 C CA . ALA A 1 418 ? 15.250 -6.997 -39.934 1.00 96.06 418 ALA A CA 1
ATOM 3213 C C . ALA A 1 418 ? 14.591 -6.296 -41.135 1.00 96.06 418 ALA A C 1
ATOM 3215 O O . ALA A 1 418 ? 13.736 -6.877 -41.804 1.00 96.06 418 ALA A O 1
ATOM 3216 N N . LEU A 1 419 ? 15.040 -5.082 -41.463 1.00 96.25 419 LEU A N 1
ATOM 3217 C CA . LEU A 1 419 ? 14.585 -4.311 -42.617 1.00 96.25 419 LEU A CA 1
ATOM 3218 C C . LEU A 1 419 ? 14.833 -5.041 -43.940 1.00 96.25 419 LEU A C 1
ATOM 3220 O O . LEU A 1 419 ? 13.919 -5.131 -44.754 1.00 96.25 419 LEU A O 1
ATOM 3224 N N . ALA A 1 420 ? 16.026 -5.605 -44.138 1.00 96.44 420 ALA A N 1
ATOM 3225 C CA . ALA A 1 420 ? 16.370 -6.336 -45.358 1.00 96.44 420 ALA A CA 1
ATOM 3226 C C . ALA A 1 420 ? 15.509 -7.595 -45.575 1.00 96.44 420 ALA A C 1
ATOM 3228 O O . ALA A 1 420 ? 15.316 -8.029 -46.708 1.00 96.44 420 ALA A O 1
ATOM 3229 N N . ARG A 1 421 ? 14.994 -8.185 -44.491 1.00 95.12 421 ARG A N 1
ATOM 3230 C CA . ARG A 1 421 ? 14.178 -9.407 -44.525 1.00 95.12 421 ARG A CA 1
ATOM 3231 C C . ARG A 1 421 ? 12.677 -9.133 -44.570 1.00 95.12 421 ARG A C 1
ATOM 3233 O O . ARG A 1 421 ? 11.912 -10.081 -44.722 1.00 95.12 421 ARG A O 1
ATOM 3240 N N . SER A 1 422 ? 12.245 -7.884 -44.402 1.00 92.44 422 SER A N 1
ATOM 3241 C CA . SER A 1 422 ? 10.831 -7.567 -44.230 1.00 92.44 422 SER A CA 1
ATOM 3242 C C . SER A 1 422 ? 10.120 -7.317 -45.564 1.00 92.44 422 SER A C 1
ATOM 3244 O O . SER A 1 422 ? 10.427 -6.340 -46.248 1.00 92.44 422 SER A O 1
ATOM 3246 N N . PRO A 1 423 ? 9.118 -8.137 -45.937 1.00 87.62 423 PRO A N 1
ATOM 3247 C CA . PRO A 1 423 ? 8.317 -7.903 -47.136 1.00 87.62 423 PRO A CA 1
ATOM 3248 C C . PRO A 1 423 ? 7.129 -6.960 -46.879 1.00 87.62 423 PRO A C 1
ATOM 3250 O O . PRO A 1 423 ? 6.450 -6.543 -47.818 1.00 87.62 423 PRO A O 1
ATOM 3253 N N . LYS A 1 424 ? 6.819 -6.651 -45.611 1.00 90.62 424 LYS A N 1
ATOM 3254 C CA . LYS A 1 424 ? 5.617 -5.903 -45.227 1.00 90.62 424 LYS A CA 1
ATOM 3255 C C . LYS A 1 424 ? 5.919 -4.415 -45.129 1.00 90.62 424 LYS A C 1
ATOM 3257 O O . LYS A 1 424 ? 6.746 -3.987 -44.330 1.00 90.62 424 LYS A O 1
ATOM 3262 N N . LYS A 1 425 ? 5.165 -3.616 -45.888 1.00 87.56 425 LYS A N 1
ATOM 3263 C CA . LYS A 1 425 ? 5.304 -2.152 -45.935 1.00 87.56 425 LYS A CA 1
ATOM 3264 C C . LYS A 1 425 ? 5.249 -1.492 -44.551 1.00 87.56 425 LYS A C 1
ATOM 3266 O O . LYS A 1 425 ? 5.993 -0.551 -44.297 1.00 87.56 425 LYS A O 1
ATOM 3271 N N . ASP A 1 426 ? 4.387 -1.979 -43.667 1.00 85.94 426 ASP A N 1
ATOM 3272 C CA . ASP A 1 426 ? 4.259 -1.408 -42.328 1.00 85.94 426 ASP A CA 1
ATOM 3273 C C . ASP A 1 426 ? 5.471 -1.709 -41.439 1.00 85.94 426 ASP A C 1
ATOM 3275 O O . ASP A 1 426 ? 5.930 -0.833 -40.715 1.00 85.94 426 ASP A O 1
ATOM 3279 N N . ASP A 1 427 ? 6.016 -2.923 -41.511 1.00 90.75 427 ASP A N 1
ATOM 3280 C CA . ASP A 1 427 ? 7.200 -3.309 -40.738 1.00 90.75 427 ASP A CA 1
ATOM 3281 C C . ASP A 1 427 ? 8.431 -2.529 -41.229 1.00 90.75 427 ASP A C 1
ATOM 3283 O O . ASP A 1 427 ? 9.228 -2.043 -40.430 1.00 90.75 427 ASP A O 1
ATOM 3287 N N . VAL A 1 428 ? 8.529 -2.304 -42.546 1.00 93.81 428 VAL A N 1
ATOM 3288 C CA . VAL A 1 428 ? 9.528 -1.403 -43.143 1.00 93.81 428 VAL A CA 1
ATOM 3289 C C . VAL A 1 428 ? 9.431 0.003 -42.539 1.00 93.81 428 VAL A C 1
ATOM 3291 O O . VAL A 1 428 ? 10.451 0.556 -42.132 1.00 93.81 428 VAL A O 1
ATOM 3294 N N . ALA A 1 429 ? 8.226 0.574 -42.432 1.00 93.12 429 ALA A N 1
ATOM 3295 C CA . ALA A 1 429 ? 8.025 1.900 -41.843 1.00 93.12 429 ALA A CA 1
ATOM 3296 C C . ALA A 1 429 ? 8.498 1.968 -40.380 1.00 93.12 429 ALA A C 1
ATOM 3298 O O . ALA A 1 429 ? 9.163 2.930 -39.987 1.00 93.12 429 ALA A O 1
ATOM 3299 N N . LEU A 1 430 ? 8.194 0.935 -39.588 1.00 93.12 430 LEU A N 1
ATOM 3300 C CA . LEU A 1 430 ? 8.616 0.820 -38.190 1.00 93.12 430 LEU A CA 1
ATOM 3301 C C . LEU A 1 430 ? 10.142 0.781 -38.059 1.00 93.12 430 LEU A C 1
ATOM 3303 O O . LEU A 1 430 ? 10.718 1.552 -37.293 1.00 93.12 430 LEU A O 1
ATOM 3307 N N . TYR A 1 431 ? 10.819 -0.071 -38.831 1.00 96.25 431 TYR A N 1
ATOM 3308 C CA . TYR A 1 431 ? 12.274 -0.224 -38.726 1.00 96.25 431 TYR A CA 1
ATOM 3309 C C . TYR A 1 431 ? 13.028 1.015 -39.216 1.00 96.25 431 TYR A C 1
ATOM 3311 O O . TYR A 1 431 ? 14.014 1.415 -38.600 1.00 96.25 431 TYR A O 1
ATOM 3319 N N . GLN A 1 432 ? 12.531 1.682 -40.263 1.00 97.00 432 GLN A N 1
ATOM 3320 C CA . GLN A 1 432 ? 13.073 2.968 -40.719 1.00 97.00 432 GLN A CA 1
ATOM 3321 C C . GLN A 1 432 ? 12.946 4.050 -39.635 1.00 97.00 432 GLN A C 1
ATOM 3323 O O . GLN A 1 432 ? 13.875 4.825 -39.414 1.00 97.00 432 GLN A O 1
ATOM 3328 N N . SER A 1 433 ? 11.818 4.063 -38.919 1.00 96.56 433 SER A N 1
ATOM 3329 C CA . SER A 1 433 ? 11.559 4.995 -37.816 1.00 96.56 433 SER A CA 1
ATOM 3330 C C . SER A 1 433 ? 12.506 4.749 -36.632 1.00 96.56 433 SER A C 1
ATOM 3332 O O . SER A 1 433 ? 13.046 5.697 -36.065 1.00 96.56 433 SER A O 1
ATOM 3334 N N . ALA A 1 434 ? 12.779 3.482 -36.299 1.00 97.50 434 ALA A N 1
ATOM 3335 C CA . ALA A 1 434 ? 13.750 3.104 -35.271 1.00 97.50 434 ALA A CA 1
ATOM 3336 C C . ALA A 1 434 ? 15.198 3.465 -35.644 1.00 97.50 434 ALA A C 1
ATOM 3338 O O . ALA A 1 434 ? 15.928 4.001 -34.810 1.00 97.50 434 ALA A O 1
ATOM 3339 N N . LEU A 1 435 ? 15.602 3.246 -36.900 1.00 98.19 435 LEU A N 1
ATOM 3340 C CA . LEU A 1 435 ? 16.918 3.664 -37.400 1.00 98.19 435 LEU A CA 1
ATOM 3341 C C . LEU A 1 435 ? 17.096 5.188 -37.335 1.00 98.19 435 LEU A C 1
ATOM 3343 O O . LEU A 1 435 ? 18.144 5.667 -36.897 1.00 98.19 435 LEU A O 1
ATOM 3347 N N . LEU A 1 436 ? 16.060 5.950 -37.706 1.00 96.88 436 LEU A N 1
ATOM 3348 C CA . LEU A 1 436 ? 16.067 7.407 -37.583 1.00 96.88 436 LEU A CA 1
ATOM 3349 C C . LEU A 1 436 ? 16.228 7.852 -36.120 1.00 96.88 436 LEU A C 1
ATOM 3351 O O . LEU A 1 436 ? 17.054 8.724 -35.835 1.00 96.88 436 LEU A O 1
ATOM 3355 N N . ALA A 1 437 ? 15.491 7.232 -35.191 1.00 96.75 437 ALA A N 1
ATOM 3356 C CA . ALA A 1 437 ? 15.606 7.520 -33.760 1.00 96.75 437 ALA A CA 1
ATOM 3357 C C . ALA A 1 437 ? 17.035 7.270 -33.243 1.00 96.75 437 ALA A C 1
ATOM 3359 O O . ALA A 1 437 ? 17.602 8.136 -32.582 1.00 96.75 437 ALA A O 1
ATOM 3360 N N . LEU A 1 438 ? 17.682 6.178 -33.672 1.00 97.06 438 LEU A N 1
ATOM 3361 C CA . LEU A 1 438 ? 19.093 5.873 -33.377 1.00 97.06 438 LEU A CA 1
ATOM 3362 C C . LEU A 1 438 ? 20.109 6.826 -34.038 1.00 97.06 438 LEU A C 1
ATOM 3364 O O . LEU A 1 438 ? 21.316 6.616 -33.900 1.00 97.06 438 LEU A O 1
ATOM 3368 N N . GLY A 1 439 ? 19.675 7.855 -34.771 1.00 94.81 439 GLY A N 1
ATOM 3369 C CA . GLY A 1 439 ? 20.560 8.870 -35.354 1.00 94.81 439 GLY A CA 1
ATOM 3370 C C . GLY A 1 439 ? 20.929 8.657 -36.817 1.00 94.81 439 GLY A C 1
ATOM 3371 O O . GLY A 1 439 ? 21.816 9.353 -37.308 1.00 94.81 439 GLY A O 1
ATOM 3372 N N . ASP A 1 440 ? 20.299 7.720 -37.529 1.00 95.62 440 ASP A N 1
ATOM 3373 C CA . ASP A 1 440 ? 20.504 7.572 -38.974 1.00 95.62 440 ASP A CA 1
ATOM 3374 C C . ASP A 1 440 ? 19.674 8.614 -39.745 1.00 95.62 440 ASP A C 1
ATOM 3376 O O . ASP A 1 440 ? 18.585 8.349 -40.257 1.00 95.62 440 ASP A O 1
ATOM 3380 N N . VAL A 1 441 ? 20.197 9.841 -39.817 1.00 92.56 441 VAL A N 1
ATOM 3381 C CA . VAL A 1 441 ? 19.538 10.983 -40.480 1.00 92.56 441 VAL A CA 1
ATOM 3382 C C . VAL A 1 441 ? 19.307 10.759 -41.976 1.00 92.56 441 VAL A C 1
ATOM 3384 O O . VAL A 1 441 ? 18.429 11.385 -42.569 1.00 92.56 441 VAL A O 1
ATOM 3387 N N . SER A 1 442 ? 20.030 9.816 -42.592 1.00 93.44 442 SER A N 1
ATOM 3388 C CA . SER A 1 442 ? 19.805 9.442 -43.991 1.00 93.44 442 SER A CA 1
ATOM 3389 C C . SER A 1 442 ? 18.416 8.831 -44.222 1.00 93.44 442 SER A C 1
ATOM 3391 O O . SER A 1 442 ? 17.948 8.779 -45.359 1.00 93.44 442 SER A O 1
ATOM 3393 N N . ARG A 1 443 ? 17.721 8.410 -43.152 1.00 95.12 443 ARG A N 1
ATOM 3394 C CA . ARG A 1 443 ? 16.381 7.807 -43.221 1.00 95.12 443 ARG A CA 1
ATOM 3395 C C . ARG A 1 443 ? 15.237 8.807 -43.288 1.00 95.12 443 ARG A C 1
ATOM 3397 O O . ARG A 1 443 ? 14.121 8.387 -43.584 1.00 95.12 443 ARG A O 1
ATOM 3404 N N . VAL A 1 444 ? 15.473 10.106 -43.083 1.00 93.62 444 VAL A N 1
ATOM 3405 C CA . VAL A 1 444 ? 14.409 11.133 -43.112 1.00 93.62 444 VAL A CA 1
ATOM 3406 C C . VAL A 1 444 ? 13.531 11.055 -44.374 1.00 93.62 444 VAL A C 1
ATOM 3408 O O . VAL A 1 444 ? 12.304 11.021 -44.223 1.00 93.62 444 VAL A O 1
ATOM 3411 N N . PRO A 1 445 ? 14.081 10.949 -45.606 1.00 93.44 445 PRO A N 1
ATOM 3412 C CA . PRO A 1 445 ? 13.257 10.850 -46.812 1.00 93.44 445 PRO A CA 1
ATOM 3413 C C . PRO A 1 445 ? 12.402 9.581 -46.855 1.00 93.44 445 PRO A C 1
ATOM 3415 O O . PRO A 1 445 ? 11.273 9.615 -47.339 1.00 93.44 445 PRO A O 1
ATOM 3418 N N . GLU A 1 446 ? 12.916 8.461 -46.344 1.00 94.25 446 GLU A N 1
ATOM 3419 C CA . GLU A 1 446 ? 12.188 7.192 -46.334 1.00 94.25 446 GLU A CA 1
ATOM 3420 C C . GLU A 1 446 ? 11.074 7.192 -45.288 1.00 94.25 446 GLU A C 1
ATOM 3422 O O . GLU A 1 446 ? 9.945 6.836 -45.615 1.00 94.25 446 GLU A O 1
ATOM 3427 N N . VAL A 1 447 ? 11.347 7.659 -44.065 1.00 93.56 447 VAL A N 1
ATOM 3428 C CA . VAL A 1 447 ? 10.345 7.746 -42.987 1.00 93.56 447 VAL A CA 1
ATOM 3429 C C . VAL A 1 447 ? 9.207 8.702 -43.362 1.00 93.56 447 VAL A C 1
ATOM 3431 O O . VAL A 1 447 ? 8.040 8.391 -43.122 1.00 93.56 447 VAL A O 1
ATOM 3434 N N . SER A 1 448 ? 9.516 9.816 -44.036 1.00 93.19 448 SER A N 1
ATOM 3435 C CA . SER A 1 448 ? 8.524 10.820 -44.461 1.00 93.19 448 SER A CA 1
ATOM 3436 C C . SER A 1 448 ? 7.426 10.248 -45.366 1.00 93.19 448 SER A C 1
ATOM 3438 O O . SER A 1 448 ? 6.280 10.684 -45.288 1.00 93.19 448 SER A O 1
ATOM 3440 N N . LYS A 1 449 ? 7.726 9.215 -46.171 1.00 93.19 449 LYS A N 1
ATOM 3441 C CA . LYS A 1 449 ? 6.745 8.539 -47.050 1.00 93.19 449 LYS A CA 1
ATOM 3442 C C . LYS A 1 449 ? 5.648 7.796 -46.278 1.00 93.19 449 LYS A C 1
ATOM 3444 O O . LYS A 1 449 ? 4.644 7.396 -46.875 1.00 93.19 449 LYS A O 1
ATOM 3449 N N . TYR A 1 450 ? 5.860 7.556 -44.986 1.00 93.38 450 TYR A N 1
ATOM 3450 C CA . TYR A 1 450 ? 4.964 6.784 -44.129 1.00 93.38 450 TYR A CA 1
ATOM 3451 C C . TYR A 1 450 ? 4.160 7.640 -43.151 1.00 93.38 450 TYR A C 1
ATOM 3453 O O . TYR A 1 450 ? 3.307 7.086 -42.462 1.00 93.38 450 TYR A O 1
ATOM 3461 N N . VAL A 1 451 ? 4.383 8.957 -43.107 1.00 91.50 451 VAL A N 1
ATOM 3462 C CA . VAL A 1 451 ? 3.575 9.880 -42.299 1.00 91.50 451 VAL A CA 1
ATOM 3463 C C . VAL A 1 451 ? 2.151 9.932 -42.855 1.00 91.50 451 VAL A C 1
ATOM 3465 O O . VAL A 1 451 ? 1.947 10.069 -44.063 1.00 91.50 451 VAL A O 1
ATOM 3468 N N . ARG A 1 452 ? 1.159 9.773 -41.977 1.00 89.44 452 ARG A N 1
ATOM 3469 C CA . ARG A 1 452 ? -0.272 9.773 -42.308 1.00 89.44 452 ARG A CA 1
ATOM 3470 C C . ARG A 1 452 ? -1.052 10.528 -41.239 1.00 89.44 452 ARG A C 1
ATOM 3472 O O . ARG A 1 452 ? -0.552 10.722 -40.139 1.00 89.44 452 ARG A O 1
ATOM 3479 N N . ASP A 1 453 ? -2.274 10.909 -41.586 1.00 85.19 453 ASP A N 1
ATOM 3480 C CA . ASP A 1 453 ? -3.256 11.447 -40.648 1.00 85.19 453 ASP A CA 1
ATOM 3481 C C . ASP A 1 453 ? -3.843 10.302 -39.786 1.00 85.19 453 ASP A C 1
ATOM 3483 O O . ASP A 1 453 ? -4.120 9.227 -40.342 1.00 85.19 453 ASP A O 1
ATOM 3487 N N . PRO A 1 454 ? -4.032 10.477 -38.464 1.00 86.06 454 PRO A N 1
ATOM 3488 C 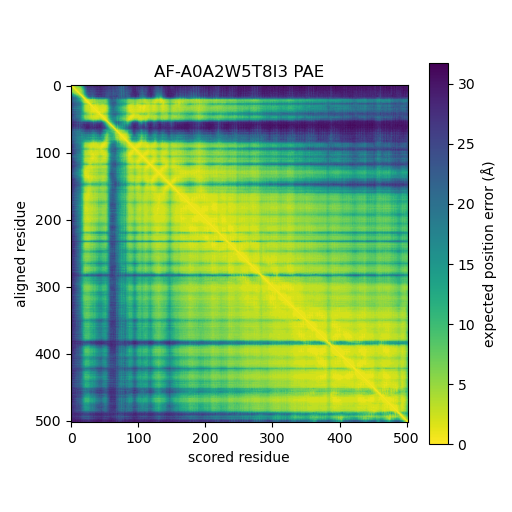CA . PRO A 1 454 ? -3.697 11.659 -37.666 1.00 86.06 454 PRO A CA 1
ATOM 3489 C C . PRO A 1 454 ? -2.198 11.803 -37.375 1.00 86.06 454 PRO A C 1
ATOM 3491 O O . PRO A 1 454 ? -1.506 10.829 -37.089 1.00 86.06 454 PRO A O 1
ATOM 3494 N N . VAL A 1 455 ? -1.699 13.041 -37.384 1.00 86.06 455 VAL A N 1
ATOM 3495 C CA . VAL A 1 455 ? -0.371 13.357 -36.838 1.00 86.06 455 VAL A CA 1
ATOM 3496 C C . VAL A 1 455 ? -0.477 13.464 -35.312 1.00 86.06 455 VAL A C 1
ATOM 3498 O O . VAL A 1 455 ? -1.288 14.247 -34.812 1.00 86.06 455 VAL A O 1
ATOM 3501 N N . PRO A 1 456 ? 0.337 12.726 -34.532 1.00 84.25 456 PRO A N 1
ATOM 3502 C CA . PRO A 1 456 ? 0.239 12.760 -33.080 1.00 84.25 456 PRO A CA 1
ATOM 3503 C C . PRO A 1 456 ? 0.681 14.127 -32.535 1.00 84.25 456 PRO A C 1
ATOM 3505 O O . PRO A 1 456 ? 1.830 14.548 -32.697 1.00 84.25 456 PRO A O 1
ATOM 3508 N N . LEU A 1 457 ? -0.210 14.798 -31.797 1.00 81.00 457 LEU A N 1
ATOM 3509 C CA . LEU A 1 457 ? 0.122 16.029 -31.061 1.00 81.00 457 LEU A CA 1
ATOM 3510 C C . LEU A 1 457 ? 1.044 15.769 -29.859 1.00 81.00 457 LEU A C 1
ATOM 3512 O O . LEU A 1 457 ? 1.672 16.692 -29.339 1.00 81.00 457 LEU A O 1
ATOM 3516 N N . GLY A 1 458 ? 1.180 14.512 -29.438 1.00 85.00 458 GLY A N 1
ATOM 3517 C CA . GLY A 1 458 ? 1.992 14.100 -28.298 1.00 85.00 458 GLY A CA 1
ATOM 3518 C C . GLY A 1 458 ? 2.513 12.678 -28.456 1.00 85.00 458 GLY A C 1
ATOM 3519 O O . GLY A 1 458 ? 3.201 12.360 -29.424 1.00 85.00 458 GLY A O 1
ATOM 3520 N N . PHE A 1 459 ? 2.207 11.835 -27.476 1.00 86.88 459 PHE A N 1
ATOM 3521 C CA . PHE A 1 459 ? 2.576 10.426 -27.499 1.00 86.88 459 PHE A CA 1
ATOM 3522 C C . PHE A 1 459 ? 1.665 9.651 -28.468 1.00 86.88 459 PHE A C 1
ATOM 3524 O O . PHE A 1 459 ? 0.454 9.874 -28.431 1.00 86.88 459 PHE A O 1
ATOM 3531 N N . PRO A 1 460 ? 2.200 8.770 -29.331 1.00 86.38 460 PRO A N 1
ATOM 3532 C CA . PRO A 1 460 ? 1.391 8.095 -30.337 1.00 86.38 460 PRO A CA 1
ATOM 3533 C C . PRO A 1 460 ? 0.437 7.073 -29.703 1.00 86.38 460 PRO A C 1
ATOM 3535 O O . PRO A 1 460 ? 0.840 6.253 -28.872 1.00 86.38 460 PRO A O 1
ATOM 3538 N N . GLY A 1 461 ? -0.827 7.119 -30.120 1.00 84.19 461 GLY A N 1
ATOM 3539 C CA . GLY A 1 461 ? -1.876 6.168 -29.755 1.00 84.19 461 GLY A CA 1
ATOM 3540 C C . GLY A 1 461 ? -2.050 5.041 -30.775 1.00 84.19 461 GLY A C 1
ATOM 3541 O O . GLY A 1 461 ? -2.586 3.989 -30.427 1.00 84.19 461 GLY A O 1
ATOM 3542 N N . LEU A 1 462 ? -1.574 5.233 -32.012 1.00 87.19 462 LEU A N 1
ATOM 3543 C CA . LEU A 1 462 ? -1.686 4.267 -33.110 1.00 87.19 462 LEU A CA 1
ATOM 3544 C C . LEU A 1 462 ? -0.326 3.978 -33.756 1.00 87.19 462 LEU A C 1
ATOM 3546 O O . LEU A 1 462 ? 0.524 4.853 -33.879 1.00 87.19 462 LEU A O 1
ATOM 3550 N N . GLU A 1 463 ? -0.108 2.753 -34.244 1.00 85.50 463 GLU A N 1
ATOM 3551 C CA . GLU A 1 463 ? 1.175 2.389 -34.874 1.00 85.50 463 GLU A CA 1
ATOM 3552 C C . GLU A 1 463 ? 1.516 3.251 -36.094 1.00 85.50 463 GLU A C 1
ATOM 3554 O O . GLU A 1 463 ? 2.686 3.533 -36.346 1.00 85.50 463 GLU A O 1
ATOM 3559 N N . VAL A 1 464 ? 0.495 3.680 -36.842 1.00 88.75 464 VAL A N 1
ATOM 3560 C CA . VAL A 1 464 ? 0.651 4.538 -38.026 1.00 88.75 464 VAL A CA 1
ATOM 3561 C C . VAL A 1 464 ? 1.229 5.916 -37.692 1.00 88.75 464 VAL A C 1
ATOM 3563 O O . VAL A 1 464 ? 1.725 6.596 -38.585 1.00 88.75 464 VAL A O 1
ATOM 3566 N N . GLU A 1 465 ? 1.219 6.304 -36.416 1.00 93.12 465 GLU A N 1
ATOM 3567 C CA . GLU A 1 465 ? 1.752 7.570 -35.914 1.00 93.12 465 GLU A CA 1
ATOM 3568 C C . GLU A 1 465 ? 3.253 7.486 -35.574 1.00 93.12 465 GLU A C 1
ATOM 3570 O O . GLU A 1 465 ? 3.910 8.517 -35.425 1.00 93.12 465 GLU A O 1
ATOM 3575 N N . LEU A 1 466 ? 3.835 6.278 -35.480 1.00 93.69 466 LEU A N 1
ATOM 3576 C CA . LEU A 1 466 ? 5.247 6.079 -35.112 1.00 93.69 466 LEU A CA 1
ATOM 3577 C C . LEU A 1 466 ? 6.249 6.743 -36.083 1.00 93.69 466 LEU A C 1
ATOM 3579 O O . LEU A 1 466 ? 7.218 7.323 -35.589 1.00 93.69 466 LEU A O 1
ATOM 3583 N N . PRO A 1 467 ? 6.040 6.748 -37.418 1.00 95.56 467 PRO A N 1
ATOM 3584 C CA . PRO A 1 467 ? 6.884 7.511 -38.342 1.00 95.56 467 PRO A CA 1
ATOM 3585 C C . PRO A 1 467 ? 6.886 9.016 -38.068 1.00 95.56 467 PRO A C 1
ATOM 3587 O O . PRO A 1 467 ? 7.947 9.641 -38.039 1.00 95.56 467 PRO A O 1
ATOM 3590 N N . ALA A 1 468 ? 5.709 9.596 -37.815 1.00 95.00 468 ALA A N 1
ATOM 3591 C CA . ALA A 1 468 ? 5.581 11.010 -37.473 1.00 95.00 468 ALA A CA 1
ATOM 3592 C C . ALA A 1 468 ? 6.254 11.314 -36.126 1.00 95.00 468 ALA A C 1
ATOM 3594 O O . ALA A 1 468 ? 6.959 12.313 -35.989 1.00 95.00 468 ALA A O 1
ATOM 3595 N N . PHE A 1 469 ? 6.101 10.414 -35.152 1.00 95.56 469 PHE A N 1
ATOM 3596 C CA . PHE A 1 469 ? 6.748 10.524 -33.851 1.00 95.56 469 PHE A CA 1
ATOM 3597 C C . PHE A 1 469 ? 8.284 10.465 -33.947 1.00 95.56 469 PHE A C 1
ATOM 3599 O O . PHE A 1 469 ? 8.958 11.307 -33.359 1.00 95.56 469 PHE A O 1
ATOM 3606 N N . ALA A 1 470 ? 8.855 9.545 -34.733 1.00 95.56 470 ALA A N 1
ATOM 3607 C CA . ALA A 1 470 ? 10.305 9.461 -34.943 1.00 95.56 470 ALA A CA 1
ATOM 3608 C C . ALA A 1 470 ? 10.878 10.714 -35.628 1.00 95.56 470 ALA A C 1
ATOM 3610 O O . ALA A 1 470 ? 11.934 11.214 -35.243 1.00 95.56 470 ALA A O 1
ATOM 3611 N N . LEU A 1 471 ? 10.157 11.263 -36.608 1.00 94.88 471 LEU A N 1
ATOM 3612 C CA . LEU A 1 471 ? 10.498 12.538 -37.241 1.00 94.88 471 LEU A CA 1
ATOM 3613 C C . LEU A 1 471 ? 10.429 13.703 -36.239 1.00 94.88 471 LEU A C 1
ATOM 3615 O O . LEU A 1 471 ? 11.329 14.540 -36.196 1.00 94.88 471 LEU A O 1
ATOM 3619 N N . ARG A 1 472 ? 9.426 13.726 -35.358 1.00 94.06 472 ARG A N 1
ATOM 3620 C CA . ARG A 1 472 ? 9.346 14.723 -34.283 1.00 94.06 472 ARG A CA 1
ATOM 3621 C C . ARG A 1 472 ? 10.525 14.640 -33.312 1.00 94.06 472 ARG A C 1
ATOM 3623 O O . ARG A 1 472 ? 11.096 15.677 -32.990 1.00 94.06 472 ARG A O 1
ATOM 3630 N N . LEU A 1 473 ? 10.925 13.435 -32.888 1.00 92.50 473 LEU A N 1
ATOM 3631 C CA . LEU A 1 473 ? 12.139 13.237 -32.076 1.00 92.50 473 LEU A CA 1
ATOM 3632 C C . LEU A 1 473 ? 13.382 13.806 -32.781 1.00 92.50 473 LEU A C 1
ATOM 3634 O O . LEU A 1 473 ? 14.281 14.346 -32.135 1.00 92.50 473 LEU A O 1
ATOM 3638 N N . HIS A 1 474 ? 13.389 13.764 -34.116 1.00 91.50 474 HIS A N 1
ATOM 3639 C CA . HIS A 1 474 ? 14.427 14.350 -34.952 1.00 91.50 474 HIS A CA 1
ATOM 3640 C C . HIS A 1 474 ? 14.294 15.872 -35.191 1.00 91.50 474 HIS A C 1
ATOM 3642 O O . HIS A 1 474 ? 15.168 16.445 -35.830 1.00 91.50 474 HIS A O 1
ATOM 3648 N N . GLY A 1 475 ? 13.267 16.542 -34.659 1.00 91.94 475 GLY A N 1
ATOM 3649 C CA . GLY A 1 475 ? 13.117 18.003 -34.724 1.00 91.94 475 GLY A CA 1
ATOM 3650 C C . GLY A 1 475 ? 12.112 18.528 -35.755 1.00 91.94 475 GLY A C 1
ATOM 3651 O O . GLY A 1 475 ? 12.101 19.727 -36.030 1.00 91.94 475 GLY A O 1
ATOM 3652 N N . CYS A 1 476 ? 11.262 17.679 -36.344 1.00 92.81 476 CYS A N 1
ATOM 3653 C CA . CYS A 1 476 ? 10.181 18.166 -37.211 1.00 92.81 476 CYS A CA 1
ATOM 3654 C C . CYS A 1 476 ? 9.011 18.731 -36.374 1.00 92.81 476 CYS A C 1
ATOM 3656 O O . CYS A 1 476 ? 8.617 18.139 -35.365 1.00 92.81 476 CYS A O 1
ATOM 3658 N N . THR A 1 477 ? 8.423 19.853 -36.797 1.00 91.62 477 THR A N 1
ATOM 3659 C CA . THR A 1 477 ? 7.260 20.468 -36.127 1.00 91.62 477 THR A CA 1
ATOM 3660 C C . THR A 1 477 ? 5.945 19.776 -36.502 1.00 91.62 477 THR A C 1
ATOM 3662 O O . THR A 1 477 ? 5.864 19.083 -37.516 1.00 91.62 477 THR A O 1
ATOM 3665 N N . VAL A 1 478 ? 4.884 19.988 -35.712 1.00 90.94 478 VAL A N 1
ATOM 3666 C CA . VAL A 1 478 ? 3.542 19.447 -36.017 1.00 90.94 478 VAL A CA 1
ATOM 3667 C C . VAL A 1 478 ? 3.057 19.915 -37.394 1.00 90.94 478 VAL A C 1
ATOM 3669 O O . VAL A 1 478 ? 2.594 19.090 -38.174 1.00 90.94 478 VAL A O 1
ATOM 3672 N N . ASP A 1 479 ? 3.253 21.188 -37.745 1.00 90.44 479 ASP A N 1
ATOM 3673 C CA . ASP A 1 479 ? 2.853 21.730 -39.053 1.00 90.44 479 ASP A CA 1
ATOM 3674 C C . ASP A 1 479 ? 3.607 21.073 -40.215 1.00 90.44 479 ASP A C 1
ATOM 3676 O O . ASP A 1 479 ? 3.025 20.771 -41.259 1.00 90.44 479 ASP A O 1
ATOM 3680 N N . GLN A 1 480 ? 4.906 20.810 -40.034 1.00 92.56 480 GLN A N 1
ATOM 3681 C CA . GLN A 1 480 ? 5.717 20.105 -41.027 1.00 92.56 480 GLN A CA 1
ATOM 3682 C C . GLN A 1 480 ? 5.232 18.665 -41.224 1.00 92.56 480 GLN A C 1
ATOM 3684 O O . GLN A 1 480 ? 5.153 18.184 -42.355 1.00 92.56 480 GLN A O 1
ATOM 3689 N N . LEU A 1 481 ? 4.884 17.984 -40.132 1.00 92.88 481 LEU A N 1
ATOM 3690 C CA . LEU A 1 481 ? 4.339 16.631 -40.170 1.00 92.88 481 LEU A CA 1
ATOM 3691 C C . LEU A 1 481 ? 2.933 16.601 -40.786 1.00 92.88 481 LEU A C 1
ATOM 3693 O O . LEU A 1 481 ? 2.643 15.701 -41.571 1.00 92.88 481 LEU A O 1
ATOM 3697 N N . GLN A 1 482 ? 2.087 17.597 -40.508 1.00 91.75 482 GLN A N 1
ATOM 3698 C CA . GLN A 1 482 ? 0.763 17.711 -41.124 1.00 91.75 482 GLN A CA 1
ATOM 3699 C C . GLN A 1 482 ? 0.875 17.960 -42.631 1.00 91.75 482 GLN A C 1
ATOM 3701 O O . GLN A 1 482 ? 0.168 17.336 -43.416 1.00 91.75 482 GLN A O 1
ATOM 3706 N N . ALA A 1 483 ? 1.818 18.801 -43.068 1.00 90.06 483 ALA A N 1
ATOM 3707 C CA . ALA A 1 483 ? 2.077 19.011 -44.491 1.00 90.06 483 ALA A CA 1
ATOM 3708 C C . ALA A 1 483 ? 2.511 17.718 -45.213 1.00 90.06 483 ALA A C 1
ATOM 3710 O O . ALA A 1 483 ? 2.114 17.502 -46.363 1.00 90.06 483 ALA A O 1
ATOM 3711 N N . LEU A 1 484 ? 3.279 16.848 -44.539 1.00 90.62 484 LEU A N 1
ATOM 3712 C CA . LEU A 1 484 ? 3.623 15.511 -45.041 1.00 90.62 484 LEU A CA 1
ATOM 3713 C C . LEU A 1 484 ? 2.403 14.589 -45.103 1.00 90.62 484 LEU A C 1
ATOM 3715 O O . LEU A 1 484 ? 2.185 13.948 -46.132 1.00 90.62 484 LEU A O 1
ATOM 3719 N N . ALA A 1 485 ? 1.595 14.541 -44.039 1.00 89.88 485 ALA A N 1
ATOM 3720 C CA . ALA A 1 485 ? 0.375 13.732 -43.986 1.00 89.88 485 ALA A CA 1
ATOM 3721 C C . ALA A 1 485 ? -0.616 14.120 -45.099 1.00 89.88 485 ALA A C 1
ATOM 3723 O O . ALA A 1 485 ? -1.162 13.249 -45.782 1.00 89.88 485 ALA A O 1
ATOM 3724 N N . ASP A 1 486 ? -0.758 15.423 -45.352 1.00 90.25 486 ASP A N 1
ATOM 3725 C CA . ASP A 1 486 ? -1.603 15.996 -46.403 1.00 90.25 486 ASP A CA 1
ATOM 3726 C C . ASP A 1 486 ? -1.013 15.824 -47.819 1.00 90.25 486 ASP A C 1
ATOM 3728 O O . ASP A 1 486 ? -1.630 16.239 -48.803 1.00 90.25 486 ASP A O 1
ATOM 3732 N N . LYS A 1 487 ? 0.197 15.252 -47.946 1.00 86.50 487 LYS A N 1
ATOM 3733 C CA . LYS A 1 487 ? 0.971 15.134 -49.198 1.00 86.50 487 LYS A CA 1
ATOM 3734 C C . LYS A 1 487 ? 1.201 16.472 -49.911 1.00 86.50 487 LYS A C 1
ATOM 3736 O O . LYS A 1 487 ? 1.383 16.508 -51.128 1.00 86.50 487 LYS A O 1
ATOM 3741 N N . LYS A 1 488 ? 1.206 17.578 -49.163 1.00 78.12 488 LYS A N 1
ATOM 3742 C CA . LYS A 1 488 ? 1.437 18.931 -49.694 1.00 78.12 488 LYS A CA 1
ATOM 3743 C C . LYS A 1 488 ? 2.903 19.161 -50.054 1.00 78.12 488 LYS A C 1
ATOM 3745 O O . LYS A 1 488 ? 3.200 20.014 -50.886 1.00 78.12 488 LYS A O 1
ATOM 3750 N N . THR A 1 489 ? 3.818 18.405 -49.451 1.00 73.81 489 THR A N 1
ATOM 3751 C CA . THR A 1 489 ? 5.254 18.471 -49.736 1.00 73.81 489 THR A CA 1
ATOM 3752 C C . THR A 1 489 ? 5.853 17.068 -49.847 1.00 73.81 489 THR A C 1
ATOM 3754 O O . THR A 1 489 ? 5.425 16.135 -49.173 1.00 73.81 489 THR A O 1
ATOM 3757 N N . ALA A 1 490 ? 6.854 16.912 -50.721 1.00 66.62 490 ALA A N 1
ATOM 3758 C CA . ALA A 1 490 ? 7.602 15.659 -50.878 1.00 66.62 490 ALA A CA 1
ATOM 3759 C C . ALA A 1 490 ? 8.889 15.615 -50.032 1.00 66.62 490 ALA A C 1
ATOM 3761 O O . ALA A 1 490 ? 9.493 14.556 -49.878 1.00 66.62 490 ALA A O 1
ATOM 3762 N N . ALA A 1 491 ? 9.322 16.762 -49.501 1.00 69.25 491 ALA A N 1
ATOM 3763 C CA . ALA A 1 491 ? 10.541 16.895 -48.719 1.00 69.25 491 ALA A CA 1
ATOM 3764 C C . ALA A 1 491 ? 10.306 17.845 -47.543 1.00 69.25 491 ALA A C 1
ATOM 3766 O O . ALA A 1 491 ? 9.834 18.968 -47.730 1.00 69.25 491 ALA A O 1
ATOM 3767 N N . VAL A 1 492 ? 10.676 17.404 -46.342 1.00 72.94 492 VAL A N 1
ATOM 3768 C CA . VAL A 1 492 ? 10.723 18.245 -45.146 1.00 72.94 492 VAL A CA 1
ATOM 3769 C C . VAL A 1 492 ? 12.165 18.345 -44.681 1.00 72.94 492 VAL A C 1
ATOM 3771 O O . VAL A 1 492 ? 12.855 17.340 -44.524 1.00 72.94 492 VAL A O 1
ATOM 3774 N N . LYS A 1 493 ? 12.613 19.582 -44.462 1.00 81.69 493 LYS A N 1
ATOM 3775 C CA . LYS A 1 493 ? 13.807 19.863 -43.670 1.00 81.69 493 LYS A CA 1
ATOM 3776 C C . LYS A 1 493 ? 13.360 20.003 -42.223 1.00 81.69 493 LYS A C 1
ATOM 3778 O O . LYS A 1 493 ? 12.752 21.009 -41.861 1.00 81.69 493 LYS A O 1
ATOM 3783 N N . CYS A 1 494 ? 13.607 18.969 -41.434 1.00 84.75 494 CYS A N 1
ATOM 3784 C CA . CYS A 1 494 ? 13.421 19.052 -39.994 1.00 84.75 494 CYS A CA 1
ATOM 3785 C C . CYS A 1 494 ? 14.513 19.952 -39.413 1.00 84.75 494 CYS A C 1
ATOM 3787 O O . CYS A 1 494 ? 15.599 20.048 -39.992 1.00 84.75 494 CYS A O 1
ATOM 3789 N N . GLY A 1 495 ? 14.192 20.676 -38.341 1.00 78.94 495 GLY A N 1
ATOM 3790 C CA . GLY A 1 495 ? 15.180 21.508 -37.659 1.00 78.94 495 GLY A CA 1
ATOM 3791 C C . GLY A 1 495 ? 16.256 20.660 -36.984 1.00 78.94 495 GLY A C 1
ATOM 3792 O O . GLY A 1 495 ? 16.197 19.429 -37.003 1.00 78.94 495 GLY A O 1
ATOM 3793 N N . ASP A 1 496 ? 17.223 21.322 -36.353 1.00 77.88 496 ASP A N 1
ATOM 3794 C CA . ASP A 1 496 ? 18.155 20.627 -35.468 1.00 77.88 496 ASP A CA 1
ATOM 3795 C C . ASP A 1 496 ? 17.385 19.891 -34.366 1.00 77.88 496 ASP A C 1
ATOM 3797 O O . ASP A 1 496 ? 16.324 20.337 -33.916 1.00 77.88 496 ASP A O 1
ATOM 3801 N N . ARG A 1 497 ? 17.925 18.748 -33.924 1.00 76.31 497 ARG A N 1
ATOM 3802 C CA . ARG A 1 497 ? 17.349 17.985 -32.812 1.00 76.31 497 ARG A CA 1
ATOM 3803 C C . ARG A 1 497 ? 17.261 18.919 -31.597 1.00 76.31 497 ARG A C 1
ATOM 3805 O O . ARG A 1 497 ? 18.310 19.300 -31.084 1.00 76.31 497 ARG A O 1
ATOM 3812 N N . PRO A 1 498 ? 16.060 19.282 -31.111 1.00 67.75 498 PRO A N 1
ATOM 3813 C CA . PRO A 1 498 ? 15.936 20.264 -30.036 1.00 67.75 498 PRO A CA 1
ATOM 3814 C C . PRO A 1 498 ? 16.627 19.728 -28.785 1.00 67.75 498 PRO A C 1
ATOM 3816 O O . PRO A 1 498 ? 16.305 18.614 -28.387 1.00 67.75 498 PRO A O 1
ATOM 3819 N N . GLU A 1 499 ? 17.570 20.461 -28.183 1.00 63.62 499 GLU A N 1
ATOM 3820 C CA . GLU A 1 499 ? 18.405 19.972 -27.062 1.00 63.62 499 GLU A CA 1
ATOM 3821 C C . GLU A 1 499 ? 17.589 19.459 -25.865 1.00 63.62 499 GLU A C 1
ATOM 3823 O O . GLU A 1 499 ? 18.034 18.555 -25.164 1.00 63.62 499 GLU A O 1
ATOM 3828 N N . ALA A 1 500 ? 16.363 19.955 -25.687 1.00 53.38 500 ALA A N 1
ATOM 3829 C CA . ALA A 1 500 ? 15.417 19.456 -24.704 1.00 53.38 500 ALA A CA 1
ATOM 3830 C C . ALA A 1 500 ? 13.983 19.550 -25.243 1.00 53.38 500 ALA A C 1
ATOM 3832 O O . ALA A 1 500 ? 13.481 20.639 -25.524 1.00 53.38 500 ALA A O 1
ATOM 3833 N N . GLN A 1 501 ? 13.293 18.417 -25.344 1.00 49.41 501 GLN A N 1
ATOM 3834 C CA . GLN A 1 501 ? 11.840 18.391 -25.197 1.00 49.41 501 GLN A CA 1
ATOM 3835 C C . GLN A 1 501 ? 11.502 17.310 -24.162 1.00 49.41 501 GLN A C 1
ATOM 3837 O O . GLN A 1 501 ? 11.906 16.166 -24.377 1.00 49.41 501 GLN A O 1
ATOM 3842 N N . PRO A 1 502 ? 10.837 17.653 -23.042 1.00 41.78 502 PRO A N 1
ATOM 3843 C CA . PRO A 1 502 ? 10.317 16.652 -22.108 1.00 41.78 502 PRO A CA 1
ATOM 3844 C C . PRO A 1 502 ? 9.315 15.684 -22.777 1.00 41.78 502 PRO A C 1
ATOM 3846 O O . PRO A 1 502 ? 8.519 16.134 -23.635 1.00 41.78 502 PRO A O 1
#

Organism: NCBI:txid48

Radius of gyration: 34.8 Å; Cα contacts (8 Å, |Δi|>4): 748; chains: 1; bounding box: 78×50×97 Å

pLDDT: mean 86.52, std 15.38, range [30.86, 98.19]

Solvent-accessible surface area (backbone atoms only — not comparable to full-atom values): 27795 Å² total; per-residue (Å²): 140,77,73,66,65,62,56,54,56,55,52,62,64,53,67,75,65,76,63,74,80,54,49,76,45,75,71,46,98,64,65,58,31,50,66,54,49,56,51,45,38,81,76,73,29,51,66,47,79,44,82,46,64,58,81,83,72,79,86,72,80,98,80,77,91,85,54,78,63,51,70,66,47,46,60,55,54,53,46,45,70,75,54,48,60,53,34,38,38,33,42,32,28,48,96,89,38,81,43,34,41,34,35,16,39,81,91,26,44,58,56,40,33,40,34,55,58,89,92,42,39,31,31,34,36,67,35,71,42,69,82,79,40,30,34,37,32,34,54,48,24,40,49,43,80,42,97,86,74,48,70,48,78,42,76,42,70,51,63,83,73,46,59,60,66,63,50,52,52,55,51,45,77,73,49,81,52,42,66,63,41,16,51,39,43,45,43,40,31,73,56,48,51,70,63,14,44,53,50,38,26,56,49,30,41,33,80,86,49,54,41,61,18,46,17,56,42,40,66,94,44,70,48,67,69,48,49,56,23,32,65,74,53,59,38,58,47,25,29,55,44,51,30,71,61,41,68,92,48,76,68,25,52,51,26,49,48,52,34,56,54,46,61,41,42,86,84,63,50,70,72,56,50,58,52,48,52,66,55,48,55,73,57,32,82,82,49,56,75,55,54,80,74,33,63,90,35,40,44,32,23,44,52,28,27,50,45,74,37,86,48,57,70,71,26,42,55,48,19,63,74,40,94,56,24,78,72,39,66,84,44,57,50,78,87,40,69,75,38,43,54,51,52,52,52,32,39,70,71,68,46,66,37,62,65,51,43,49,54,40,47,77,66,60,41,65,66,54,44,70,56,42,25,52,49,36,61,50,65,68,52,62,79,90,76,59,66,40,54,60,55,56,40,50,37,48,36,33,31,35,19,36,74,70,66,47,71,47,65,59,22,46,52,51,38,51,57,50,44,77,71,49,87,46,72,69,60,39,40,53,38,41,19,46,40,34,20,46,58,41,68,86,33,54,73,65,25,51,77,51,29,36,80,69,64,57,93,65,80,48,82,46,68,64,20,44,27,42,49,29,43,36,70,46,26,35,50,71,69,60,46,44,36,33,34,70,63,75,47,96,76,82,87,52,48,72,59,61,97,77,75,135

Nearest PDB structures (foldseek):
  7qdy-assembly1_B  TM=2.985E-01  e=2.280E-01  Homo sapiens
  8ga7-assembly1_A  TM=1.141E-01  e=4.880E-02  synthetic construct
  7pkt-assembly1_Q  TM=2.077E-01  e=7.169E-01  Chlamydomonas reinhardtii

Secondary structure (DSSP, 8-state):
--SHHHHHHHHHHHTT---PPPEEEE-SSS-SBHHHHHHGGGGT-EEEEEEEE--------S---S-THHHHHHHHHHHHHHS--EEEEEEEEETTEEEEEEEEETTSBEEEEEEEETTEEEEEEEEEETTTTEEEEEEEEEEEE-TTS-EEEEEPPGGGT--HHHHHHHHHHH---HHHHHHHHHHHHHHSHHHHHHHHHHHHH-TTS-HHHHHHHHTT---HHHHHHHHTS--HHHHHHHHHHSPSSHHHHHHHHHHHHHHTSTT--HHHHHHHHHHHTTSGGGTHHHHTTSPTTHHHHHHHHHTT----HHHHHHHHHSTTHHHHGGG--TT-HHHHHHHHHHHHTTSSHHHHHHHHHHTTPPPPHHHHHHHHHHHTS-TTSS-HHHHHHHHHHHHHHHHTT---HHHHHHHHHHHHH---HHHHHHHHHHHHHTT-GGGHHHHHTT--SSPPSSS-SSGGGHHHHHHHHTT--HHHHHHHHTT--S-----S--S---

Mean predicted aligned error: 10.92 Å